Protein AF-A0AAV2YTW7-F1 (afdb_monomer)

InterPro domains:
  IPR007112 Expansin/pollen allergen, DPBB domain [PS50842] (33-130)
  IPR009009 RlpA-like protein, double-psi beta-barrel domain [PF03330] (51-109)
  IPR018108 Mitochondrial carrier protein, transmembrane region [PF00153] (305-384)
  IPR018108 Mitochondrial carrier protein, transmembrane region [PF00153] (394-489)
  IPR018108 Mitochondrial carrier protein, transmembrane region [PF00153] (497-582)
  IPR018108 Mitochondrial carrier protein, transmembrane region [PS50920] (304-384)
  IPR018108 Mitochondrial carrier protein, transmembrane region [PS50920] (394-485)
  IPR018108 Mitochondrial carrier protein, transmembrane region [PS50920] (496-581)
  IPR023395 Mitochondrial carrier protein domain superfamily [G3DSA:1.50.40.10] (303-583)
  IPR023395 Mitochondrial carrier protein domain superfamily [SSF103506] (301-578)
  IPR036749 Expansin, cellulose-binding-like domain superfamily [G3DSA:2.60.40.760] (127-207)
  IPR036908 RlpA-like domain superfamily [G3DSA:2.40.40.10] (14-125)
  IPR036908 RlpA-like domain superfamily [SSF50685] (12-150)
  IPR049818 Expansin EXLX1-like [NF041144] (21-192)
  IPR050391 Mitochondrial Metabolite Transporter [PTHR45618] (305-579)

Nearest PDB structures (foldseek):
  8g8w-assembly1_A  TM=9.044E-01  e=2.843E-16  Homo sapiens
  8gym-assembly1_m2  TM=8.544E-01  e=3.652E-14  Tetrahymena thermophila SB210
  8b6h-assembly1_Dv  TM=8.690E-01  e=7.021E-14  Tetrahymena thermophila SB210
  8bqs-assembly1_Ds  TM=5.539E-01  e=7.989E-07  Tetrahymena thermophila SB210
  8gym-assembly1_m1  TM=5.434E-01  e=2.450E-06  Tetrahymena thermophila SB210

Secondary structure (DSSP, 8-state):
--TTTSTT-------PPPEEEEEEE---S-TTTSTT--SS--TTTTTSEEEEEHHHHGGGTTTT-EEEEEE-STT-----EEEEEEEEEETTPPTT-EEE-HHHHHHHHSSSS--EEEEEEEE-----SS-EEEEPTT-BTTEEEEEEES-SS-EEEEEETTEEPEE-TTSS-EEEETTSSS---TTS--EEEEEPPS---SSS-HHHHHHHHHHHHHHHHHHHHHHHHHHHHHHHHHHHTTS-SS-------------TTHHHHHHHHHHHHHHHHHHHTPPPP---------PSP-PPPPTTHHHHHHHHHHHHHHHHHHHHHHHHHHHH-SS----HHHHHHHHHHHHHHHHTTTTHHHHHHHHHHHHHHHHHHHHHHHHHHHHHTTTPPPPHHHHHHHHHHHHHHHHHHTHHHHHHHHHHHTTTTS-GGG----SSHHHHHHHHHHHH-GGGGGTTHHHHHHHHHHHHHHHHHHHHHHHHHHHH-TTT---SSHHHHHHHHHHHHHHHHHHHHHHHHHHHHHHH-SSS--SSHHHHHHHHHHHHTGGGGGTTHHHHHHHHHHHHHHHHHHHHHHHHHH-

Sequence (583 aa):
MLLMIVAAMAPLHVVAEIFSGEGTAYTLGKTSAGNCNFMNALPDADVNYAALNSDQWDGSINCGRCAQVWCDDSRCTSTAKATVQILDRCPECKKGDLDLSPSVFEKITGSSPARLNIKWQFVDCKVPGSVKYCLKGGSNGFWTAIQPTNVKSGVKSMTISGQSTTMVDSAYYYLLDGKSAVETDLSTIKVTLTSITEGGSEGTSPVIIVLAACAAIGMVALAIMAVIVKKKKLDDKRNDRRETPSGVVTRSFDGMATPANHRTDIAILNDAMTSLAAVAATPLPPSAAVHAITAPGYHKPKPVSYLFGGASAVGAVFFTHPFDLLKVHLQTSKREQLGLFTAVQRVLCSQGLSGLYQGISGGVMREGTYSTMRFAVYQSLKDSAVARNNGERISTLHNVCLGMVGGVFGGAFGNPADIVNIRMQADGRLPEAQRRGYKHAIDGLIRIEKEEGLQALTRGIRPNIIRAMLLTTGQIAAYDLAKNWLLDNSAFKLNDNFQTHVLASMVAGLVATTACAPADVVKTRLMNMKHNEYKSATDCFLKVIEHEGVRGLYKGWLPAYMRLGPQTLLTFVFMEQLRHRFL

Solvent-accessible surface area (backbone atoms only — not comparable to full-atom values): 31399 Å² total; per-residue (Å²): 126,69,78,60,58,67,67,68,65,58,75,85,67,78,73,74,69,71,40,58,28,46,30,36,54,49,89,71,96,43,55,51,72,31,52,27,42,37,91,58,69,61,94,59,36,80,56,22,26,28,21,35,10,55,77,72,27,58,72,47,48,49,42,61,22,22,33,41,36,31,56,68,39,95,84,44,78,29,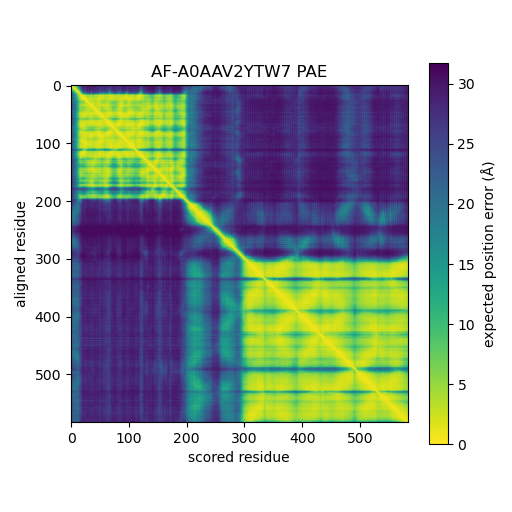89,38,73,44,67,25,31,28,34,28,66,30,79,89,40,50,80,47,21,37,36,22,19,55,64,43,38,29,55,15,27,58,45,78,88,55,84,42,40,25,37,35,30,78,41,72,37,92,50,84,78,68,71,42,73,45,75,45,91,85,51,47,47,54,38,39,37,38,26,82,24,56,49,45,54,26,56,67,48,50,27,54,73,86,40,79,41,50,71,41,62,83,34,54,28,39,31,39,63,60,83,53,99,61,75,48,56,84,92,70,74,46,76,50,77,39,65,47,75,93,85,78,80,86,88,67,64,63,66,57,51,51,51,48,49,49,45,43,54,44,46,47,54,50,44,51,50,47,51,53,47,53,51,48,56,51,50,53,57,52,50,63,56,69,74,57,92,78,94,75,90,79,86,73,93,74,79,76,96,70,78,74,74,54,60,57,58,55,47,50,52,49,52,50,52,53,54,51,50,49,68,74,62,61,81,77,78,86,72,80,86,70,85,76,78,82,62,82,73,80,68,82,74,60,79,68,64,35,47,37,45,7,55,13,36,30,60,21,40,81,76,32,39,48,32,49,32,51,18,42,46,38,38,62,45,84,88,59,91,67,47,71,67,58,50,53,51,50,38,43,75,75,53,34,78,66,44,44,50,46,33,46,57,10,49,39,47,18,25,49,36,18,35,18,44,17,38,31,46,23,48,55,51,49,53,52,52,22,59,75,45,81,56,42,88,71,54,70,69,57,54,50,52,41,46,33,52,7,27,41,51,7,28,60,68,13,24,48,33,45,32,33,17,50,40,43,30,44,30,79,82,43,59,79,93,70,40,82,78,62,88,41,34,69,54,30,51,54,46,43,38,73,76,63,33,70,71,56,44,57,44,35,38,66,36,40,30,52,29,33,42,42,38,55,54,35,29,52,57,38,23,57,53,38,38,50,47,44,48,68,34,86,91,65,58,41,62,102,42,73,65,45,55,51,53,13,48,52,52,4,47,51,53,13,43,62,61,24,25,49,34,49,29,38,22,54,40,54,36,54,56,85,75,78,81,50,92,40,70,66,51,39,47,52,51,39,39,75,75,53,32,76,68,48,33,48,42,31,44,65,35,51,45,67,27,51,56,59,36,52,54,39,20,52,53,42,28,50,54,51,42,75,73,76,108

Organism: NCBI:txid4803

Structure (mmCIF, N/CA/C/O backbone):
data_AF-A0AAV2YTW7-F1
#
_entry.id   AF-A0AAV2YTW7-F1
#
loop_
_atom_site.group_PDB
_atom_site.id
_atom_site.type_symbol
_atom_site.label_atom_id
_atom_site.label_alt_id
_atom_site.label_comp_id
_atom_site.label_asym_id
_atom_site.label_entity_id
_atom_site.label_seq_id
_atom_site.pdbx_PDB_ins_code
_atom_site.Cartn_x
_atom_site.Cartn_y
_atom_site.Cartn_z
_atom_site.occupancy
_atom_site.B_iso_or_equiv
_atom_site.auth_seq_id
_atom_site.auth_comp_id
_atom_site.auth_asym_id
_atom_site.auth_atom_id
_atom_site.pdbx_PDB_model_num
ATOM 1 N N . MET A 1 1 ? -24.862 5.762 -15.282 1.00 27.77 1 MET A N 1
ATOM 2 C CA . MET A 1 1 ? -23.665 6.588 -14.977 1.00 27.77 1 MET A CA 1
ATOM 3 C C . MET A 1 1 ? -22.548 5.815 -14.255 1.00 27.77 1 MET A C 1
ATOM 5 O O . MET A 1 1 ? -21.537 6.422 -13.940 1.00 27.77 1 MET A O 1
ATOM 9 N N . LEU A 1 2 ? -22.691 4.496 -14.030 1.00 24.39 2 LEU A N 1
ATOM 10 C CA . LEU A 1 2 ? -21.602 3.588 -13.621 1.00 24.39 2 LEU A CA 1
ATOM 11 C C . LEU A 1 2 ? -20.831 3.032 -14.845 1.00 24.39 2 LEU A C 1
ATOM 13 O O . LEU A 1 2 ? -19.641 2.764 -14.756 1.00 24.39 2 LEU A O 1
ATOM 17 N N . LEU A 1 3 ? -21.476 2.991 -16.024 1.00 23.78 3 LEU A N 1
ATOM 18 C CA . LEU A 1 3 ? -20.861 2.623 -17.312 1.00 23.78 3 LEU A CA 1
ATOM 19 C C . LEU A 1 3 ? -19.741 3.571 -17.793 1.00 23.78 3 LEU A C 1
ATOM 21 O O . LEU A 1 3 ? -18.943 3.177 -18.632 1.00 23.78 3 LEU A O 1
ATOM 25 N N . MET A 1 4 ? -19.643 4.796 -17.263 1.00 26.38 4 MET A N 1
ATOM 26 C CA . MET A 1 4 ? -18.538 5.715 -17.596 1.00 26.38 4 MET A CA 1
ATOM 27 C C . MET A 1 4 ? -17.292 5.513 -16.722 1.00 26.38 4 MET A C 1
ATOM 29 O O . MET A 1 4 ? -16.248 6.084 -17.010 1.00 26.38 4 MET A O 1
ATOM 33 N N . ILE A 1 5 ? -17.377 4.687 -15.674 1.00 32.69 5 ILE A N 1
ATOM 34 C CA . ILE A 1 5 ? -16.264 4.444 -14.744 1.00 32.69 5 ILE A CA 1
ATOM 35 C C . ILE A 1 5 ? -15.351 3.317 -15.260 1.00 32.69 5 ILE A C 1
ATOM 37 O O . ILE A 1 5 ? -14.156 3.334 -14.986 1.00 32.69 5 ILE A O 1
ATOM 41 N N . VAL A 1 6 ? -15.861 2.411 -16.105 1.00 29.97 6 VAL A N 1
ATOM 42 C CA . VAL A 1 6 ? -15.029 1.419 -16.818 1.00 29.97 6 VAL A CA 1
ATOM 43 C C . VAL A 1 6 ? -14.244 2.069 -17.970 1.00 29.97 6 VAL A C 1
ATOM 45 O O . VAL A 1 6 ? -13.139 1.640 -18.277 1.00 29.97 6 VAL A O 1
ATOM 48 N N . ALA A 1 7 ? -14.744 3.171 -18.540 1.00 27.22 7 ALA A N 1
ATOM 49 C CA . ALA A 1 7 ? -14.050 3.930 -19.587 1.00 27.22 7 ALA A CA 1
ATOM 50 C C . ALA A 1 7 ? -12.944 4.870 -19.055 1.00 27.22 7 ALA A C 1
ATOM 52 O O . ALA A 1 7 ? -12.125 5.349 -19.835 1.00 27.22 7 ALA A O 1
ATOM 53 N N . ALA A 1 8 ? -12.891 5.125 -17.741 1.00 27.59 8 ALA A N 1
ATOM 54 C CA . ALA A 1 8 ? -11.877 5.984 -17.116 1.00 27.59 8 ALA A CA 1
ATOM 55 C C . ALA A 1 8 ? -10.680 5.207 -16.530 1.00 27.59 8 ALA A C 1
ATOM 57 O O . ALA A 1 8 ? -9.739 5.821 -16.036 1.00 27.59 8 ALA A O 1
ATOM 58 N N . MET A 1 9 ? -10.684 3.872 -16.625 1.00 28.78 9 MET A N 1
ATOM 59 C CA . MET A 1 9 ? -9.473 3.050 -16.522 1.00 28.78 9 MET A CA 1
ATOM 60 C C . MET A 1 9 ? -8.940 2.743 -17.925 1.00 28.78 9 MET A C 1
ATOM 62 O O . MET A 1 9 ? -8.671 1.593 -18.267 1.00 28.78 9 MET A O 1
ATOM 66 N N . ALA A 1 10 ? -8.790 3.773 -18.761 1.00 26.98 10 ALA A N 1
ATOM 67 C CA . ALA A 1 10 ? -7.816 3.663 -19.834 1.00 26.98 10 ALA A CA 1
ATOM 68 C C . ALA A 1 10 ? -6.447 3.443 -19.162 1.00 26.98 10 ALA A C 1
ATOM 70 O O . ALA A 1 10 ? -6.178 4.087 -18.138 1.00 26.98 10 ALA A O 1
ATOM 71 N N . PRO A 1 11 ? -5.588 2.541 -19.675 1.00 29.02 11 PRO A N 1
ATOM 72 C CA . PRO A 1 11 ? -4.206 2.486 -19.224 1.00 29.02 11 PRO A CA 1
ATOM 73 C C . PRO A 1 11 ? -3.675 3.913 -19.279 1.00 29.02 11 PRO A C 1
ATOM 75 O O . PRO A 1 11 ? -3.947 4.606 -20.266 1.00 29.02 11 PRO A O 1
ATOM 78 N N . LEU A 1 12 ? -2.949 4.356 -18.251 1.00 29.19 12 LEU A N 1
ATOM 79 C CA . LEU A 1 12 ? -2.077 5.511 -18.400 1.00 29.19 12 LEU A CA 1
ATOM 80 C C . LEU A 1 12 ? -1.077 5.101 -19.490 1.00 29.19 12 LEU A C 1
ATOM 82 O O . LEU A 1 12 ? -0.065 4.465 -19.210 1.00 29.19 12 LEU A O 1
ATOM 86 N N . HIS A 1 13 ? -1.445 5.316 -20.753 1.00 30.00 13 HIS A N 1
ATOM 87 C CA . HIS A 1 13 ? -0.534 5.191 -21.864 1.00 30.00 13 HIS A CA 1
ATOM 88 C C . HIS A 1 13 ? 0.517 6.240 -21.558 1.00 30.00 13 HIS A C 1
ATOM 90 O O . HIS A 1 13 ? 0.228 7.437 -21.561 1.00 30.00 13 HIS A O 1
ATOM 96 N N . VAL A 1 14 ? 1.720 5.777 -21.232 1.00 32.91 14 VAL A N 1
ATOM 97 C CA . VAL A 1 14 ? 2.914 6.561 -21.498 1.00 32.91 14 VAL A CA 1
ATOM 98 C C . VAL A 1 14 ? 2.818 6.842 -22.991 1.00 32.91 14 VAL A C 1
ATOM 100 O O . VAL A 1 14 ? 2.955 5.933 -23.807 1.00 32.91 14 VAL A O 1
ATOM 103 N N . VAL A 1 15 ? 2.379 8.049 -23.341 1.00 38.22 15 VAL A N 1
ATOM 104 C CA . VAL A 1 15 ? 2.327 8.473 -24.734 1.00 38.22 15 VAL A CA 1
ATOM 105 C C . VAL A 1 15 ? 3.786 8.506 -25.160 1.00 38.22 15 VAL A C 1
ATOM 107 O O . VAL A 1 15 ? 4.542 9.335 -24.658 1.00 38.22 15 VAL A O 1
ATOM 110 N N . ALA A 1 16 ? 4.195 7.539 -25.983 1.00 55.38 16 ALA A N 1
ATOM 111 C CA . ALA A 1 16 ? 5.501 7.564 -26.621 1.00 55.38 16 ALA A CA 1
ATOM 112 C C . ALA A 1 16 ? 5.647 8.920 -27.322 1.00 55.38 16 ALA A C 1
ATOM 114 O O . ALA A 1 16 ? 4.706 9.386 -27.971 1.00 55.38 16 ALA A O 1
ATOM 115 N N . GLU A 1 17 ? 6.778 9.590 -27.119 1.00 78.56 17 GLU A N 1
ATOM 116 C CA . GLU A 1 17 ? 7.020 10.901 -27.713 1.00 78.56 17 GLU A CA 1
ATOM 117 C C . GLU A 1 17 ? 7.056 10.750 -29.241 1.00 78.56 17 GLU A C 1
ATOM 119 O O . GLU A 1 17 ? 7.877 10.012 -29.786 1.00 78.56 17 GLU A O 1
ATOM 124 N N . ILE A 1 18 ? 6.115 11.403 -29.930 1.00 86.44 18 ILE A N 1
ATOM 125 C CA . ILE A 1 18 ? 6.038 11.391 -31.393 1.00 86.44 18 ILE A CA 1
ATOM 126 C C . ILE A 1 18 ? 6.793 12.606 -31.914 1.00 86.44 18 ILE A C 1
ATOM 128 O O . ILE A 1 18 ? 6.414 13.749 -31.652 1.00 86.44 18 ILE A O 1
ATOM 132 N N . PHE A 1 19 ? 7.818 12.351 -32.713 1.00 91.06 19 PHE A N 1
ATOM 133 C CA . PHE A 1 19 ? 8.572 13.362 -33.432 1.00 91.06 19 PHE A CA 1
ATOM 134 C C . PHE A 1 19 ? 7.931 13.628 -34.795 1.00 91.06 19 PHE A C 1
ATOM 136 O O . PHE A 1 19 ? 7.359 12.734 -35.422 1.00 91.06 19 PHE A O 1
ATOM 143 N N . SER A 1 20 ? 8.005 14.880 -35.240 1.00 93.12 20 SER A N 1
ATOM 144 C CA . SER A 1 20 ? 7.559 15.322 -36.566 1.00 93.12 20 SER A CA 1
ATOM 145 C C . SER A 1 20 ? 8.714 16.050 -37.247 1.00 93.12 20 SER A C 1
ATOM 147 O O . SER A 1 20 ? 9.376 16.859 -36.597 1.00 93.12 20 SER A O 1
ATOM 149 N N . GLY A 1 21 ? 8.941 15.770 -38.526 1.00 93.00 21 GLY A N 1
ATOM 150 C CA . GLY A 1 21 ? 10.015 16.377 -39.314 1.00 93.00 21 GLY A CA 1
ATOM 151 C C . GLY A 1 21 ? 9.980 15.924 -40.769 1.00 93.00 21 GLY A C 1
ATOM 152 O O . GLY A 1 21 ? 8.982 15.364 -41.225 1.00 93.00 21 GLY A O 1
ATOM 153 N N . GLU A 1 22 ? 11.060 16.166 -41.501 1.00 94.12 22 GLU A N 1
ATOM 154 C CA . GLU A 1 22 ? 11.200 15.758 -42.896 1.00 94.12 22 GLU A CA 1
ATOM 155 C C . GLU A 1 22 ? 11.870 14.383 -43.019 1.00 94.12 22 GLU A C 1
ATOM 157 O O . GLU A 1 22 ? 12.865 14.075 -42.362 1.00 94.12 22 GLU A O 1
ATOM 162 N N . GLY A 1 23 ? 11.308 13.551 -43.891 1.00 92.81 23 GLY A N 1
ATOM 163 C CA . GLY A 1 23 ? 11.909 12.320 -44.367 1.00 92.81 23 GLY A CA 1
ATOM 164 C C . GLY A 1 23 ? 12.631 12.568 -45.683 1.00 92.81 23 GLY A C 1
ATOM 165 O O . GLY A 1 23 ? 12.043 13.141 -46.607 1.00 92.81 23 GLY A O 1
ATOM 166 N N . THR A 1 24 ? 13.871 12.104 -45.784 1.00 92.81 24 THR A N 1
ATOM 167 C CA . THR A 1 24 ? 14.618 11.974 -47.048 1.00 92.81 24 THR A CA 1
ATOM 168 C C . THR A 1 24 ? 15.040 10.522 -47.255 1.00 92.81 24 THR A C 1
ATOM 170 O O . THR A 1 24 ? 14.697 9.664 -46.436 1.00 92.81 24 THR A O 1
ATOM 173 N N . ALA A 1 25 ? 15.711 10.213 -48.369 1.00 92.12 25 ALA A N 1
ATOM 174 C CA . ALA A 1 25 ? 16.263 8.882 -48.577 1.00 92.12 25 ALA A CA 1
ATOM 175 C C . ALA A 1 25 ? 17.756 8.904 -48.915 1.00 92.12 25 ALA A C 1
ATOM 177 O O . ALA A 1 25 ? 18.189 9.692 -49.757 1.00 92.12 25 ALA A O 1
ATOM 178 N N . TYR A 1 26 ? 18.497 7.949 -48.350 1.00 93.00 26 TYR A N 1
ATOM 179 C CA . TYR A 1 26 ? 19.918 7.739 -48.613 1.00 93.00 26 TYR A CA 1
ATOM 180 C C . TYR A 1 26 ? 20.285 6.259 -48.692 1.00 93.00 26 TYR A C 1
ATOM 182 O O . TYR A 1 26 ? 19.670 5.378 -48.084 1.00 93.00 26 TYR A O 1
ATOM 190 N N . THR A 1 27 ? 21.342 5.974 -49.444 1.00 90.81 27 THR A N 1
ATOM 191 C CA . THR A 1 27 ? 21.870 4.620 -49.607 1.00 90.81 27 THR A CA 1
ATOM 192 C C . THR A 1 27 ? 23.034 4.375 -48.661 1.00 90.81 27 THR A C 1
ATOM 194 O O . THR A 1 27 ? 24.063 5.043 -48.760 1.00 90.81 27 THR A O 1
ATOM 197 N N . LEU A 1 28 ? 22.903 3.361 -47.811 1.00 88.12 28 LEU A N 1
ATOM 198 C CA . LEU A 1 28 ? 23.975 2.872 -46.964 1.00 88.12 28 LEU A CA 1
ATOM 199 C C . LEU A 1 28 ? 24.561 1.605 -47.593 1.00 88.12 28 LEU A C 1
ATOM 201 O O . LEU A 1 28 ? 23.866 0.608 -47.753 1.00 88.12 28 LEU A O 1
ATOM 205 N N . GLY A 1 29 ? 25.844 1.634 -47.963 1.00 83.94 29 GLY A N 1
ATOM 206 C CA . GLY A 1 29 ? 26.463 0.515 -48.685 1.00 83.94 29 GLY A CA 1
ATOM 207 C C . GLY A 1 29 ? 26.511 -0.793 -47.884 1.00 83.94 29 GLY A C 1
ATOM 208 O O . GLY A 1 29 ? 26.353 -1.867 -48.457 1.00 83.94 29 GLY A O 1
ATOM 209 N N . LYS A 1 30 ? 26.746 -0.709 -46.566 1.00 87.25 30 LYS A N 1
ATOM 210 C CA . LYS A 1 30 ? 26.722 -1.826 -45.602 1.00 87.25 30 LYS A CA 1
ATOM 211 C C . LYS A 1 30 ? 26.376 -1.289 -44.215 1.00 87.25 30 LYS A C 1
ATOM 213 O O . LYS A 1 30 ? 26.745 -0.164 -43.894 1.00 87.25 30 LYS A O 1
ATOM 218 N N . THR A 1 31 ? 25.786 -2.107 -43.346 1.00 86.38 31 THR A N 1
ATOM 219 C CA . THR A 1 31 ? 25.432 -1.707 -41.966 1.00 86.38 31 THR A CA 1
ATOM 220 C C . THR A 1 31 ? 26.636 -1.269 -41.119 1.00 86.38 31 THR A C 1
ATOM 222 O O . THR A 1 31 ? 26.488 -0.498 -40.175 1.00 86.38 31 THR A O 1
ATOM 225 N N . SER A 1 32 ? 27.842 -1.727 -41.471 1.00 85.50 32 SER A N 1
ATOM 226 C CA . SER A 1 32 ? 29.103 -1.324 -40.840 1.00 85.50 32 SER A CA 1
ATOM 227 C C . SER A 1 32 ? 29.669 0.003 -41.366 1.00 85.50 32 SER A C 1
ATOM 229 O O . SER A 1 32 ? 30.651 0.494 -40.825 1.00 85.50 32 SER A O 1
ATOM 231 N N . ALA A 1 33 ? 29.113 0.560 -42.446 1.00 86.12 33 ALA A N 1
ATOM 232 C CA . ALA A 1 33 ? 29.603 1.796 -43.059 1.00 86.12 33 ALA A CA 1
ATOM 233 C C . ALA A 1 33 ? 29.009 3.063 -42.422 1.00 86.12 33 ALA A C 1
ATOM 235 O O . ALA A 1 33 ? 29.566 4.140 -42.607 1.00 86.12 33 ALA A O 1
ATOM 236 N N . GLY A 1 34 ? 27.898 2.936 -41.689 1.00 87.06 34 GLY A N 1
ATOM 237 C CA . GLY A 1 34 ? 27.266 4.062 -41.002 1.00 87.06 34 GLY A CA 1
ATOM 238 C C . GLY A 1 34 ? 28.043 4.465 -39.751 1.00 87.06 34 GLY A C 1
ATOM 239 O O . GLY A 1 34 ? 28.875 3.705 -39.250 1.00 87.06 34 GLY A O 1
ATOM 240 N N . ASN A 1 35 ? 27.732 5.634 -39.197 1.00 89.81 35 ASN A N 1
ATOM 241 C CA . ASN A 1 35 ? 28.371 6.162 -37.989 1.00 89.81 35 ASN A CA 1
ATOM 242 C C . ASN A 1 35 ? 28.246 5.223 -36.769 1.00 89.81 35 ASN A C 1
ATOM 244 O O . ASN A 1 35 ? 29.129 5.209 -35.913 1.00 89.81 35 ASN A O 1
ATOM 248 N N . CYS A 1 36 ? 27.207 4.378 -36.690 1.00 88.94 36 CYS A N 1
ATOM 249 C CA . CYS A 1 36 ? 27.130 3.366 -35.631 1.00 88.94 36 CYS A CA 1
ATOM 250 C C . CYS A 1 36 ? 28.130 2.211 -35.819 1.00 88.94 36 CYS A C 1
ATOM 252 O O . CYS A 1 36 ? 28.447 1.526 -34.850 1.00 88.94 36 CYS A O 1
ATOM 254 N N . ASN A 1 37 ? 28.635 1.988 -37.039 1.00 87.94 37 ASN A N 1
ATOM 255 C CA . ASN A 1 37 ? 29.606 0.948 -37.388 1.00 87.94 37 ASN A CA 1
ATOM 256 C C . ASN A 1 37 ? 29.213 -0.439 -36.834 1.00 87.94 37 ASN A C 1
ATOM 258 O O . ASN A 1 37 ? 29.966 -1.072 -36.089 1.00 87.94 37 ASN A O 1
ATOM 262 N N . PHE A 1 38 ? 27.988 -0.887 -37.135 1.00 88.25 38 PHE A N 1
ATOM 263 C CA . PHE A 1 38 ? 27.458 -2.147 -36.609 1.00 88.25 38 PHE A CA 1
ATOM 264 C C . PHE A 1 38 ? 28.131 -3.358 -37.268 1.00 88.25 38 PHE A C 1
ATOM 266 O O . PHE A 1 38 ? 27.967 -3.602 -38.464 1.00 88.25 38 PHE A O 1
ATOM 273 N N . MET A 1 39 ? 28.828 -4.158 -36.459 1.00 85.19 39 MET A N 1
ATOM 274 C CA . MET A 1 39 ? 29.446 -5.433 -36.838 1.00 85.19 39 MET A CA 1
ATOM 275 C C . MET A 1 39 ? 28.403 -6.524 -37.101 1.00 85.19 39 MET A C 1
ATOM 277 O O . MET A 1 39 ? 28.623 -7.405 -37.926 1.00 85.19 39 MET A O 1
ATOM 281 N N . ASN A 1 40 ? 27.276 -6.476 -36.388 1.00 87.62 40 ASN A N 1
ATOM 282 C CA . ASN A 1 40 ? 26.165 -7.407 -36.554 1.00 87.62 40 ASN A CA 1
ATOM 283 C C . ASN A 1 40 ? 24.836 -6.683 -36.282 1.00 87.62 40 ASN A C 1
ATOM 285 O O . ASN A 1 40 ? 24.411 -6.550 -35.132 1.00 87.62 40 ASN A O 1
ATOM 289 N N . ALA A 1 41 ? 24.216 -6.167 -37.343 1.00 86.44 41 ALA A N 1
ATOM 290 C CA . ALA A 1 41 ? 22.921 -5.490 -37.286 1.00 86.44 41 ALA A CA 1
ATOM 291 C C . ALA A 1 41 ? 21.750 -6.494 -37.268 1.00 86.44 41 ALA A C 1
ATOM 293 O O . ALA A 1 41 ? 21.955 -7.710 -37.278 1.00 86.44 41 ALA A O 1
ATOM 294 N N . LEU A 1 42 ? 20.510 -5.997 -37.201 1.00 87.56 42 LEU A N 1
ATOM 295 C CA . LEU A 1 42 ? 19.337 -6.867 -37.321 1.00 87.56 42 LEU A CA 1
ATOM 296 C C . LEU A 1 42 ? 19.229 -7.454 -38.741 1.00 87.56 42 LEU A C 1
ATOM 298 O O . LEU A 1 42 ? 19.687 -6.810 -39.682 1.00 87.56 42 LEU A O 1
ATOM 302 N N . PRO A 1 43 ? 18.608 -8.639 -38.919 1.00 85.38 43 PRO A N 1
ATOM 303 C CA . PRO A 1 43 ? 18.544 -9.313 -40.219 1.00 85.38 43 PRO A CA 1
ATOM 304 C C . PRO A 1 43 ? 17.977 -8.459 -41.358 1.00 85.38 43 PRO A C 1
ATOM 306 O O . PRO A 1 43 ? 18.452 -8.586 -42.475 1.00 85.38 43 PRO A O 1
ATOM 309 N N . ASP A 1 44 ? 17.017 -7.576 -41.062 1.00 86.00 44 ASP A N 1
ATOM 310 C CA . ASP A 1 44 ? 16.366 -6.717 -42.060 1.00 86.00 44 ASP A CA 1
ATOM 311 C C . ASP A 1 44 ? 16.945 -5.288 -42.100 1.00 86.00 44 ASP A C 1
ATOM 313 O O . ASP A 1 44 ? 16.336 -4.385 -42.678 1.00 86.00 44 ASP A O 1
ATOM 317 N N . ALA A 1 45 ? 18.058 -5.033 -41.406 1.00 87.25 45 ALA A N 1
ATOM 318 C CA . ALA A 1 45 ? 18.631 -3.694 -41.251 1.00 87.25 45 ALA A CA 1
ATOM 319 C C . ALA A 1 45 ? 19.475 -3.242 -42.452 1.00 87.25 45 ALA A C 1
ATOM 321 O O . ALA A 1 45 ? 19.884 -2.089 -42.511 1.00 87.25 45 ALA A O 1
ATOM 322 N N . ASP A 1 46 ? 19.731 -4.128 -43.409 1.00 85.69 46 ASP A N 1
ATOM 323 C CA . ASP A 1 46 ? 20.313 -3.817 -44.716 1.00 85.69 46 ASP A CA 1
ATOM 324 C C . ASP A 1 46 ? 19.325 -3.079 -45.634 1.00 85.69 46 ASP A C 1
ATOM 326 O O . ASP A 1 46 ? 19.743 -2.296 -46.483 1.00 85.69 46 ASP A O 1
ATOM 330 N N . VAL A 1 47 ? 18.019 -3.278 -45.425 1.00 89.38 47 VAL A N 1
ATOM 331 C CA . VAL A 1 47 ? 16.938 -2.633 -46.189 1.00 89.38 47 VAL A CA 1
ATOM 332 C C . VAL A 1 47 ? 15.983 -1.798 -45.337 1.00 89.38 47 VAL A C 1
ATOM 334 O O . VAL A 1 47 ? 15.177 -1.059 -45.893 1.00 89.38 47 VAL A O 1
ATOM 337 N N . ASN A 1 48 ? 16.029 -1.901 -44.006 1.00 93.56 48 ASN A N 1
ATOM 338 C CA . ASN A 1 48 ? 15.207 -1.111 -43.086 1.00 93.56 48 ASN A CA 1
ATOM 339 C C . ASN A 1 48 ? 16.079 -0.347 -42.086 1.00 93.56 48 ASN A C 1
ATOM 341 O O . ASN A 1 48 ? 16.102 -0.642 -40.887 1.00 93.56 48 ASN A O 1
ATOM 345 N N . TYR A 1 49 ? 16.781 0.665 -42.582 1.00 94.69 49 TYR A N 1
ATOM 346 C CA . TYR A 1 49 ? 17.635 1.528 -41.772 1.00 94.69 49 TYR A CA 1
ATOM 347 C C . TYR A 1 49 ? 17.252 3.003 -41.894 1.00 94.69 49 TYR A C 1
ATOM 349 O O . TYR A 1 49 ? 16.543 3.408 -42.823 1.00 94.69 49 TYR A O 1
ATOM 357 N N . ALA A 1 50 ? 17.738 3.796 -40.939 1.00 96.00 50 ALA A N 1
ATOM 358 C CA . ALA A 1 50 ? 17.648 5.248 -40.965 1.00 96.00 50 ALA A CA 1
ATOM 359 C C . ALA A 1 50 ? 18.899 5.921 -40.382 1.00 96.00 50 ALA A C 1
ATOM 361 O O . ALA A 1 50 ? 19.624 5.323 -39.577 1.00 96.00 50 ALA A O 1
ATOM 362 N N . ALA A 1 51 ? 19.132 7.166 -40.798 1.00 94.38 51 ALA A N 1
ATOM 363 C CA . ALA A 1 51 ? 20.077 8.087 -40.197 1.00 94.38 51 ALA A CA 1
ATOM 364 C C . ALA A 1 51 ? 19.341 9.118 -39.336 1.00 94.38 51 ALA A C 1
ATOM 366 O O . ALA A 1 51 ? 18.328 9.685 -39.752 1.00 94.38 51 ALA A O 1
ATOM 367 N N . LEU A 1 52 ? 19.855 9.360 -38.134 1.00 94.19 52 LEU A N 1
ATOM 368 C CA . LEU A 1 52 ? 19.249 10.268 -37.164 1.00 94.19 52 LEU A CA 1
ATOM 369 C C . LEU A 1 52 ? 19.943 11.635 -37.186 1.00 94.19 52 LEU A C 1
ATOM 371 O O . LEU A 1 52 ? 21.159 11.720 -37.367 1.00 94.19 52 LEU A O 1
ATOM 375 N N . ASN A 1 53 ? 19.178 12.708 -36.994 1.00 92.81 53 ASN A N 1
ATOM 376 C CA . ASN A 1 53 ? 19.722 14.064 -36.910 1.00 92.81 53 ASN A CA 1
ATOM 377 C C . ASN A 1 53 ? 20.692 14.237 -35.730 1.00 92.81 53 ASN A C 1
ATOM 379 O O . ASN A 1 53 ? 20.627 13.514 -34.737 1.00 92.81 53 ASN A O 1
ATOM 383 N N . SER A 1 54 ? 21.571 15.235 -35.827 1.00 88.38 54 SER A N 1
ATOM 384 C CA . SER A 1 54 ? 22.617 15.498 -34.829 1.00 88.38 54 SER A CA 1
ATOM 385 C C . SER A 1 54 ? 22.097 15.754 -33.412 1.00 88.38 54 SER A C 1
ATOM 387 O O . SER A 1 54 ? 22.728 15.301 -32.460 1.00 88.38 54 SER A O 1
ATOM 389 N N . ASP A 1 55 ? 20.967 16.447 -33.268 1.00 84.94 55 ASP A N 1
ATOM 390 C CA . ASP A 1 55 ? 20.411 16.793 -31.954 1.00 84.94 55 ASP A CA 1
ATOM 391 C C . ASP A 1 55 ? 19.897 15.550 -31.225 1.00 84.94 55 ASP A C 1
ATOM 393 O O . ASP A 1 55 ? 20.087 15.399 -30.021 1.00 84.94 55 ASP A O 1
ATOM 397 N N . GLN A 1 56 ? 19.253 14.641 -31.960 1.00 86.12 56 GLN A N 1
ATOM 398 C CA . GLN A 1 56 ? 18.714 13.394 -31.420 1.00 86.12 56 GLN A CA 1
ATOM 399 C C . GLN A 1 56 ? 19.721 12.239 -31.489 1.00 86.12 56 GLN A C 1
ATOM 401 O O . GLN A 1 56 ? 19.454 11.176 -30.941 1.00 86.12 56 GLN A O 1
ATOM 406 N N . TRP A 1 57 ? 20.887 12.422 -32.113 1.00 84.56 57 TRP A N 1
ATOM 407 C CA . TRP A 1 57 ? 21.980 11.445 -32.113 1.00 84.56 57 TRP A CA 1
ATOM 408 C C . TRP A 1 57 ? 22.552 11.208 -30.708 1.00 84.56 57 TRP A C 1
ATOM 410 O O . TRP A 1 57 ? 22.925 10.077 -30.394 1.00 84.56 57 TRP A O 1
ATOM 420 N N . ASP A 1 58 ? 22.589 12.265 -29.883 1.00 80.12 58 ASP A N 1
ATOM 421 C CA . ASP A 1 58 ? 22.970 12.262 -28.460 1.00 80.12 58 ASP A CA 1
ATOM 422 C C . ASP A 1 58 ? 24.217 11.403 -28.168 1.00 80.12 58 ASP A C 1
ATOM 424 O O . ASP A 1 58 ? 24.183 10.393 -27.467 1.00 80.12 58 ASP A O 1
ATOM 428 N N . GLY A 1 59 ? 25.329 11.752 -28.823 1.00 74.50 59 GLY A N 1
ATOM 429 C CA . GLY A 1 59 ? 26.614 11.078 -28.613 1.00 74.50 59 GLY A CA 1
ATOM 430 C C . GLY A 1 59 ? 26.626 9.591 -28.985 1.00 74.50 59 GLY A C 1
ATOM 431 O O . GLY A 1 59 ? 27.350 8.831 -28.365 1.00 74.50 59 GLY A O 1
ATOM 432 N N . SER A 1 60 ? 25.835 9.152 -29.971 1.00 81.38 60 SER A N 1
ATOM 433 C CA . SER A 1 60 ? 25.721 7.743 -30.402 1.00 81.38 60 SER A CA 1
ATOM 434 C C . SER A 1 60 ? 24.939 6.840 -29.437 1.00 81.38 60 SER A C 1
ATOM 436 O O . SER A 1 60 ? 24.839 5.637 -29.677 1.00 81.38 60 SER A O 1
ATOM 438 N N . ILE A 1 61 ? 24.302 7.385 -28.393 1.00 82.25 61 ILE A N 1
ATOM 439 C CA . ILE A 1 61 ? 23.496 6.593 -27.444 1.00 82.25 61 ILE A CA 1
ATOM 440 C C . ILE A 1 61 ? 22.268 5.950 -28.113 1.00 82.25 61 ILE A C 1
ATOM 442 O O . ILE A 1 61 ? 21.789 4.898 -27.688 1.00 82.25 61 ILE A O 1
ATOM 446 N N . ASN A 1 62 ? 21.774 6.565 -29.195 1.00 88.94 62 ASN A N 1
ATOM 447 C CA . ASN A 1 62 ? 20.618 6.091 -29.953 1.00 88.94 62 ASN A CA 1
ATOM 448 C C . ASN A 1 62 ? 20.973 5.103 -31.075 1.00 88.94 62 ASN A C 1
ATOM 450 O O . ASN A 1 62 ? 20.075 4.610 -31.763 1.00 88.94 62 ASN A O 1
ATOM 454 N N . CYS A 1 63 ? 22.253 4.752 -31.227 1.00 89.00 63 CYS A N 1
ATOM 455 C CA . CYS A 1 63 ? 22.684 3.728 -32.167 1.00 89.00 63 CYS A CA 1
ATOM 456 C C . CYS A 1 63 ? 22.028 2.374 -31.889 1.00 89.00 63 CYS A C 1
ATOM 458 O O . CYS A 1 63 ? 21.962 1.895 -30.758 1.00 89.00 63 CYS A O 1
ATOM 460 N N . GLY A 1 64 ? 21.536 1.737 -32.951 1.00 88.69 64 GLY A N 1
ATOM 461 C CA . GLY A 1 64 ? 20.930 0.411 -32.897 1.00 88.69 64 GLY A CA 1
ATOM 462 C C . GLY A 1 64 ? 19.514 0.369 -32.332 1.00 88.69 64 GLY A C 1
ATOM 463 O O . GLY A 1 64 ? 18.912 -0.706 -32.365 1.00 88.69 64 GLY A O 1
ATOM 464 N N . ARG A 1 65 ? 18.968 1.497 -31.854 1.00 91.94 65 ARG A N 1
ATOM 465 C CA . ARG A 1 65 ? 17.549 1.617 -31.488 1.00 91.94 65 ARG A CA 1
ATOM 466 C C . ARG A 1 65 ? 16.677 1.497 -32.733 1.00 91.94 65 ARG A C 1
ATOM 468 O O . ARG A 1 65 ? 17.131 1.760 -33.847 1.00 91.94 65 ARG A O 1
ATOM 475 N N . CYS A 1 66 ? 15.415 1.128 -32.538 1.00 92.94 66 CYS A N 1
ATOM 476 C CA . CYS A 1 66 ? 14.448 1.066 -33.621 1.00 92.94 66 CYS A CA 1
ATOM 477 C C . CYS A 1 66 ? 13.461 2.226 -33.539 1.00 92.94 66 CYS A C 1
ATOM 479 O O . CYS A 1 66 ? 13.078 2.660 -32.455 1.00 92.94 66 CYS A O 1
ATOM 481 N N . ALA A 1 67 ? 13.032 2.710 -34.697 1.00 93.12 67 ALA A N 1
ATOM 482 C CA . ALA A 1 67 ? 11.992 3.717 -34.822 1.00 93.12 67 ALA A CA 1
ATOM 483 C C . ALA A 1 67 ? 10.868 3.189 -35.712 1.00 93.12 67 ALA A C 1
ATOM 485 O O . ALA A 1 67 ? 11.117 2.502 -36.701 1.00 93.12 67 ALA A O 1
ATOM 486 N N . GLN A 1 68 ? 9.622 3.491 -35.359 1.00 95.00 68 GLN A N 1
ATOM 487 C CA . GLN A 1 68 ? 8.486 3.304 -36.251 1.00 95.00 68 GLN A CA 1
ATOM 488 C C . GLN A 1 68 ? 8.192 4.631 -36.943 1.00 95.00 68 GLN A C 1
ATOM 490 O O . GLN A 1 68 ? 7.956 5.627 -36.267 1.00 95.00 68 GLN A O 1
ATOM 495 N N . VAL A 1 69 ? 8.175 4.618 -38.273 1.00 95.19 69 VAL A N 1
ATOM 496 C CA . VAL A 1 69 ? 8.052 5.800 -39.131 1.00 95.19 69 VAL A CA 1
ATOM 497 C C . VAL A 1 69 ? 6.832 5.653 -40.036 1.00 95.19 69 VAL A C 1
ATOM 499 O O . VAL A 1 69 ? 6.517 4.547 -40.492 1.00 95.19 69 VAL A O 1
ATOM 502 N N . TRP A 1 70 ? 6.131 6.756 -40.284 1.00 94.81 70 TRP A N 1
ATOM 503 C CA . TRP A 1 70 ? 5.027 6.840 -41.236 1.00 94.81 70 TRP A CA 1
ATOM 504 C C . TRP A 1 70 ? 4.961 8.226 -41.878 1.00 94.81 70 TRP A C 1
ATOM 506 O O . TRP A 1 70 ? 5.422 9.210 -41.296 1.00 94.81 70 TRP A O 1
ATOM 516 N N . CYS A 1 71 ? 4.391 8.304 -43.080 1.00 93.06 71 CYS A N 1
ATOM 517 C CA . CYS A 1 71 ? 4.219 9.583 -43.755 1.00 93.06 71 CYS A CA 1
ATOM 518 C C . CYS A 1 71 ? 3.101 10.425 -43.113 1.00 93.06 71 CYS A C 1
ATOM 520 O O . CYS A 1 71 ? 2.069 9.893 -42.703 1.00 93.06 71 CYS A O 1
ATOM 522 N N . ASP A 1 72 ? 3.314 11.740 -43.050 1.00 93.19 72 ASP A N 1
ATOM 523 C CA . ASP A 1 72 ? 2.369 12.760 -42.579 1.00 93.19 72 ASP A CA 1
ATOM 524 C C . ASP A 1 72 ? 2.267 13.913 -43.599 1.00 93.19 72 ASP A C 1
ATOM 526 O O . ASP A 1 72 ? 2.195 15.087 -43.247 1.00 93.19 72 ASP A O 1
ATOM 530 N N . ASP A 1 73 ? 2.307 13.584 -44.892 1.00 89.38 73 ASP A N 1
ATOM 531 C CA . ASP A 1 73 ? 2.253 14.544 -45.993 1.00 89.38 73 ASP A CA 1
ATOM 532 C C . ASP A 1 73 ? 1.073 14.243 -46.920 1.00 89.38 73 ASP A C 1
ATOM 534 O O . ASP A 1 73 ? 0.811 13.092 -47.271 1.00 89.38 73 ASP A O 1
ATOM 538 N N . SER A 1 74 ? 0.388 15.293 -47.375 1.00 89.00 74 SER A N 1
ATOM 539 C CA . SER A 1 74 ? -0.719 15.202 -48.341 1.00 89.00 74 SER A CA 1
ATOM 540 C C . SER A 1 74 ? -0.341 14.543 -49.673 1.00 89.00 74 SER A C 1
ATOM 542 O O . SER A 1 74 ? -1.216 14.078 -50.398 1.00 89.00 74 SER A O 1
ATOM 544 N N . ARG A 1 75 ? 0.956 14.514 -50.003 1.00 88.94 75 ARG A N 1
ATOM 545 C CA . ARG A 1 75 ? 1.497 13.942 -51.242 1.00 88.94 75 ARG A CA 1
ATOM 546 C C . ARG A 1 75 ? 1.717 12.428 -51.169 1.00 88.94 75 ARG A C 1
ATOM 548 O O . ARG A 1 75 ? 2.030 11.825 -52.191 1.00 88.94 75 ARG A O 1
ATOM 555 N N . CYS A 1 76 ? 1.576 11.816 -49.995 1.00 88.88 76 CYS A N 1
ATOM 556 C CA . CYS A 1 76 ? 1.800 10.386 -49.825 1.00 88.88 76 CYS A CA 1
ATOM 557 C C . CYS A 1 76 ? 0.628 9.552 -50.338 1.00 88.88 76 CYS A C 1
ATOM 559 O O . CYS A 1 76 ? -0.531 9.791 -50.004 1.00 88.88 76 CYS A O 1
ATOM 561 N N . THR A 1 77 ? 0.948 8.534 -51.133 1.00 87.31 77 THR A N 1
ATOM 562 C CA . THR A 1 77 ? -0.017 7.580 -51.695 1.00 87.31 77 THR A CA 1
ATOM 563 C C . THR A 1 77 ? -0.135 6.311 -50.843 1.00 87.31 77 THR A C 1
ATOM 565 O O . THR A 1 77 ? -1.078 5.539 -51.012 1.00 87.31 77 THR A O 1
ATOM 568 N N . SER A 1 78 ? 0.791 6.110 -49.897 1.00 85.06 78 SER A N 1
ATOM 569 C CA . SER A 1 78 ? 0.816 4.991 -48.950 1.00 85.06 78 SER A CA 1
ATOM 570 C C . SER A 1 78 ? 0.502 5.449 -47.523 1.00 85.06 78 SER A C 1
ATOM 572 O O . SER A 1 78 ? 0.941 6.506 -47.078 1.00 85.06 78 SER A O 1
ATOM 574 N N . THR A 1 79 ? -0.225 4.614 -46.775 1.00 83.69 79 THR A N 1
ATOM 575 C CA . THR A 1 79 ? -0.464 4.775 -45.327 1.00 83.69 79 THR A CA 1
ATOM 576 C C . THR A 1 79 ? 0.317 3.751 -44.498 1.00 83.69 79 THR A C 1
ATOM 578 O O . THR A 1 79 ? -0.007 3.501 -43.332 1.00 83.69 79 THR A O 1
ATOM 581 N N . ALA A 1 80 ? 1.298 3.079 -45.104 1.00 89.06 80 ALA A N 1
ATOM 582 C CA . ALA A 1 80 ? 2.065 2.042 -44.435 1.00 89.06 80 ALA A CA 1
ATOM 583 C C . ALA A 1 80 ? 2.993 2.636 -43.366 1.00 89.06 80 ALA A C 1
ATOM 585 O O . ALA A 1 80 ? 3.552 3.721 -43.518 1.00 89.06 80 ALA A O 1
ATOM 586 N N . LYS A 1 81 ? 3.200 1.872 -42.291 1.00 93.81 81 LYS A N 1
ATOM 587 C CA . LYS A 1 81 ? 4.243 2.148 -41.299 1.00 93.81 81 LYS A CA 1
ATOM 588 C C . LYS A 1 81 ? 5.413 1.199 -41.509 1.00 93.81 81 LYS A C 1
ATOM 590 O O . LYS A 1 81 ? 5.212 0.022 -41.820 1.00 93.81 81 LYS A O 1
ATOM 595 N N . ALA A 1 82 ? 6.624 1.685 -41.282 1.00 92.81 82 ALA A N 1
ATOM 596 C CA . ALA A 1 82 ? 7.838 0.881 -41.335 1.00 92.81 82 ALA A CA 1
ATOM 597 C C . ALA A 1 82 ? 8.607 0.984 -40.017 1.00 92.81 82 ALA A C 1
ATOM 599 O O . ALA A 1 82 ? 8.563 2.012 -39.345 1.00 92.81 82 ALA A O 1
ATOM 600 N N . THR A 1 83 ? 9.294 -0.092 -39.640 1.00 94.19 83 THR A N 1
ATOM 601 C CA . THR A 1 83 ? 10.230 -0.090 -38.514 1.00 94.19 83 THR A CA 1
ATOM 602 C C . THR A 1 83 ? 11.637 -0.069 -39.079 1.00 94.19 83 THR A C 1
ATOM 604 O O . THR A 1 83 ? 11.959 -0.930 -39.891 1.00 94.19 83 THR A O 1
ATOM 607 N N . VAL A 1 84 ? 12.447 0.892 -38.650 1.00 94.56 84 VAL A N 1
ATOM 608 C CA . VAL A 1 84 ? 13.834 1.078 -39.087 1.00 94.56 84 VAL A CA 1
ATOM 609 C C . VAL A 1 84 ? 14.788 0.935 -37.917 1.00 94.56 84 VAL A C 1
ATOM 611 O O . VAL A 1 84 ? 14.436 1.309 -36.798 1.00 94.56 84 VAL A O 1
ATOM 614 N N . GLN A 1 85 ? 15.989 0.425 -38.171 1.00 94.44 85 GLN A N 1
ATOM 615 C CA . GLN A 1 85 ? 17.092 0.471 -37.217 1.00 94.44 85 GLN A CA 1
ATOM 616 C C . GLN A 1 85 ? 17.943 1.727 -37.456 1.00 94.44 85 GLN A C 1
ATOM 618 O O . GLN A 1 85 ? 18.303 2.030 -38.593 1.00 94.44 85 GLN A O 1
ATOM 623 N N . ILE A 1 86 ? 18.280 2.456 -36.391 1.00 94.44 86 ILE A N 1
ATOM 624 C CA . ILE A 1 86 ? 19.182 3.610 -36.476 1.00 94.44 86 ILE A CA 1
ATOM 625 C C . ILE A 1 86 ? 20.619 3.103 -36.622 1.00 94.44 86 ILE A C 1
ATOM 627 O O . ILE A 1 86 ? 21.162 2.500 -35.693 1.00 94.44 86 ILE A O 1
ATOM 631 N N . LEU A 1 87 ? 21.220 3.331 -37.791 1.00 92.94 87 LEU A N 1
ATOM 632 C CA . LEU A 1 87 ? 22.574 2.865 -38.124 1.00 92.94 87 LEU A CA 1
ATOM 633 C C . LEU A 1 87 ? 23.548 4.001 -38.443 1.00 92.94 87 LEU A C 1
ATOM 635 O O . LEU A 1 87 ? 24.762 3.778 -38.472 1.00 92.94 87 LEU A O 1
ATOM 639 N N . ASP A 1 88 ? 23.031 5.201 -38.683 1.00 93.00 88 ASP A N 1
ATOM 640 C CA . ASP A 1 88 ? 23.832 6.310 -39.172 1.00 93.00 88 ASP A CA 1
ATOM 641 C C . ASP A 1 88 ? 23.381 7.654 -38.594 1.00 93.00 88 ASP A C 1
ATOM 643 O O . ASP A 1 88 ? 22.310 7.774 -37.992 1.00 93.00 88 ASP A O 1
ATOM 647 N N . ARG A 1 89 ? 24.212 8.673 -38.782 1.00 92.88 89 ARG A N 1
ATOM 648 C CA . ARG A 1 89 ? 23.933 10.056 -38.412 1.00 92.88 89 ARG A CA 1
ATOM 649 C C . ARG A 1 89 ? 23.783 10.880 -39.682 1.00 92.88 89 ARG A C 1
ATOM 651 O O . ARG A 1 89 ? 24.602 10.750 -40.581 1.00 92.88 89 ARG A O 1
ATOM 658 N N . CYS A 1 90 ? 22.789 11.759 -39.706 1.00 92.62 90 CYS A N 1
ATOM 659 C CA . CYS A 1 90 ? 22.600 12.778 -40.734 1.00 92.62 90 CYS A CA 1
ATOM 660 C C . CYS A 1 90 ? 22.967 14.152 -40.141 1.00 92.62 90 CYS A C 1
ATOM 662 O O . CYS A 1 90 ? 22.167 14.734 -39.397 1.00 92.62 90 CYS A O 1
ATOM 664 N N . PRO A 1 91 ? 24.193 14.663 -40.369 1.00 88.25 91 PRO A N 1
ATOM 665 C CA . PRO A 1 91 ? 24.644 15.929 -39.795 1.00 88.25 91 PRO A CA 1
ATOM 666 C C . PRO A 1 91 ? 23.816 17.146 -40.220 1.00 88.25 91 PRO A C 1
ATOM 668 O O . PRO A 1 91 ? 23.646 18.066 -39.424 1.00 88.25 91 PRO A O 1
ATOM 671 N N . GLU A 1 92 ? 23.313 17.140 -41.450 1.00 90.00 92 GLU A N 1
ATOM 672 C CA . GLU A 1 92 ? 22.543 18.207 -42.090 1.00 90.00 92 GLU A CA 1
ATOM 673 C C . GLU A 1 92 ? 21.045 18.191 -41.749 1.00 90.00 92 GLU A C 1
ATOM 675 O O . GLU A 1 92 ? 20.342 19.169 -42.014 1.00 90.00 92 GLU A O 1
ATOM 680 N N . CYS A 1 93 ? 20.554 17.096 -41.165 1.00 91.50 93 CYS A N 1
ATOM 681 C CA . CYS A 1 93 ? 19.159 16.932 -40.771 1.00 91.50 93 CYS A CA 1
ATOM 682 C C . CYS A 1 93 ? 18.826 17.793 -39.545 1.00 91.50 93 CYS A C 1
ATOM 684 O O . CYS A 1 93 ? 19.598 17.857 -38.582 1.00 91.50 93 CYS A O 1
ATOM 686 N N . LYS A 1 94 ? 17.649 18.426 -39.548 1.00 92.69 94 LYS A N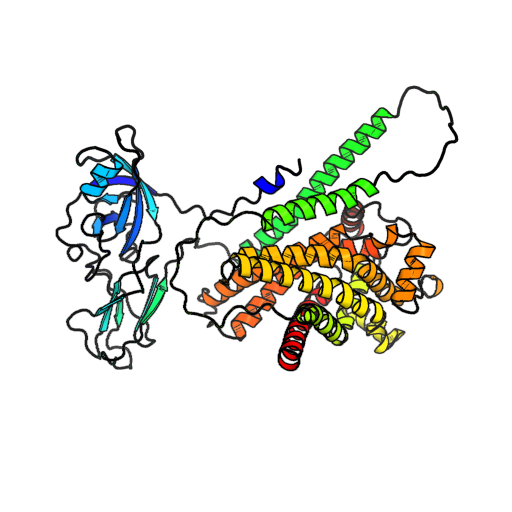 1
ATOM 687 C CA . LYS A 1 94 ? 17.156 19.200 -38.403 1.00 92.69 94 LYS A CA 1
ATOM 688 C C . LYS A 1 94 ? 16.550 18.268 -37.357 1.00 92.69 94 LYS A C 1
ATOM 690 O O . LYS A 1 94 ? 16.245 17.105 -37.620 1.00 92.69 94 LYS A O 1
ATOM 695 N N . LYS A 1 95 ? 16.340 18.786 -36.148 1.00 90.69 95 LYS A N 1
ATOM 696 C CA . LYS A 1 95 ? 15.609 18.065 -35.102 1.00 90.69 95 LYS A CA 1
ATOM 697 C C . LYS A 1 95 ? 14.234 17.620 -35.614 1.00 90.69 95 LYS A C 1
ATOM 699 O O . LYS A 1 95 ? 13.455 18.452 -36.069 1.00 90.69 95 LYS A O 1
ATOM 704 N N . GLY A 1 96 ? 13.937 16.329 -35.482 1.00 89.88 96 GLY A N 1
ATOM 705 C CA . GLY A 1 96 ? 12.714 15.695 -35.981 1.00 89.88 96 GLY A CA 1
ATOM 706 C C . GLY A 1 96 ? 12.859 15.017 -37.346 1.00 89.88 96 GLY A C 1
ATOM 707 O O . GLY A 1 96 ? 12.065 14.125 -37.642 1.00 89.88 96 GLY A O 1
ATOM 708 N N . ASP A 1 97 ? 13.879 15.362 -38.136 1.00 94.06 97 ASP A N 1
ATOM 709 C CA . ASP A 1 97 ? 14.120 14.769 -39.455 1.00 94.06 97 ASP A CA 1
ATOM 710 C C . ASP A 1 97 ? 14.753 13.369 -39.334 1.00 94.06 97 ASP A C 1
ATOM 712 O O . ASP A 1 97 ? 15.512 13.091 -38.391 1.00 94.06 97 ASP A O 1
ATOM 716 N N . LEU A 1 98 ? 14.466 12.506 -40.315 1.00 94.44 98 LEU A N 1
ATOM 717 C CA . LEU A 1 98 ? 15.115 11.205 -40.506 1.00 94.44 98 LEU A CA 1
ATOM 718 C C . LEU A 1 98 ? 15.482 10.998 -41.972 1.00 94.44 98 LEU A C 1
ATOM 720 O O . LEU A 1 98 ? 14.640 11.145 -42.857 1.00 94.44 98 LEU A O 1
ATOM 724 N N . ASP A 1 99 ? 16.702 10.530 -42.213 1.00 94.25 99 ASP A N 1
ATOM 725 C CA . ASP A 1 99 ? 17.085 10.034 -43.531 1.00 94.25 99 ASP A CA 1
ATOM 726 C C . ASP A 1 99 ? 16.825 8.526 -43.591 1.00 94.25 99 ASP A C 1
ATOM 728 O O . ASP A 1 99 ? 17.276 7.784 -42.721 1.00 94.25 99 ASP A O 1
ATOM 732 N N . LEU A 1 100 ? 16.050 8.042 -44.555 1.00 95.38 100 LEU A N 1
ATOM 733 C CA . LEU A 1 100 ? 15.546 6.666 -44.589 1.00 95.38 100 LEU A CA 1
ATOM 734 C C . LEU A 1 100 ? 16.222 5.854 -45.700 1.00 95.38 100 LEU A C 1
ATOM 736 O O . LEU A 1 100 ? 16.654 6.386 -46.716 1.00 95.38 100 LEU A O 1
ATOM 740 N N . SER A 1 101 ? 16.266 4.531 -45.566 1.00 94.56 101 SER A N 1
ATOM 741 C CA . SER A 1 101 ? 16.572 3.680 -46.727 1.00 94.56 101 SER A CA 1
ATOM 742 C C . SER A 1 101 ? 15.557 3.908 -47.870 1.00 94.56 101 SER A C 1
ATOM 744 O O . SER A 1 101 ? 14.375 4.144 -47.584 1.00 94.56 101 SER A O 1
ATOM 746 N N . PRO A 1 102 ? 15.948 3.799 -49.157 1.00 93.62 102 PRO A N 1
ATOM 747 C CA . PRO A 1 102 ? 15.039 4.057 -50.278 1.00 93.62 102 PRO A CA 1
ATOM 748 C C . PRO A 1 102 ? 13.814 3.138 -50.268 1.00 93.62 102 PRO A C 1
ATOM 750 O O . PRO A 1 102 ? 12.699 3.586 -50.517 1.00 93.62 102 PRO A O 1
ATOM 753 N N . SER A 1 103 ? 14.011 1.877 -49.880 1.00 91.38 103 SER A N 1
ATOM 754 C CA . SER A 1 103 ? 12.966 0.868 -49.678 1.00 91.38 103 SER A CA 1
ATOM 755 C C . SER A 1 103 ? 11.936 1.288 -48.633 1.00 91.38 103 SER A C 1
ATOM 757 O O . SER A 1 103 ? 10.734 1.132 -48.845 1.00 91.38 103 SER A O 1
ATOM 759 N N . VAL A 1 104 ? 12.379 1.826 -47.493 1.00 93.75 104 VAL A N 1
ATOM 760 C CA . VAL A 1 104 ? 11.467 2.318 -46.453 1.00 93.75 104 VAL A CA 1
ATOM 761 C C . VAL A 1 104 ? 10.764 3.591 -46.901 1.00 93.75 104 VAL A C 1
ATOM 763 O O . VAL A 1 104 ? 9.557 3.708 -46.691 1.00 93.75 104 VAL A O 1
ATOM 766 N N . PHE A 1 105 ? 11.493 4.518 -47.524 1.00 93.69 105 PHE A N 1
ATOM 767 C CA . PHE A 1 105 ? 10.933 5.774 -48.012 1.00 93.69 105 PHE A CA 1
ATOM 768 C C . PHE A 1 105 ? 9.810 5.522 -49.025 1.00 93.69 105 PHE A C 1
ATOM 770 O O . PHE A 1 105 ? 8.702 6.035 -48.868 1.00 93.69 105 PHE A O 1
ATOM 777 N N . GLU A 1 106 ? 10.055 4.670 -50.018 1.00 92.81 106 GLU A N 1
ATOM 778 C CA . GLU A 1 106 ? 9.048 4.284 -51.005 1.00 92.81 106 GLU A CA 1
ATOM 779 C C . GLU A 1 106 ? 7.879 3.542 -50.345 1.00 92.81 106 GLU A C 1
ATOM 781 O O . GLU A 1 106 ? 6.720 3.829 -50.631 1.00 92.81 106 GLU A O 1
ATOM 786 N N . LYS A 1 107 ? 8.143 2.652 -49.383 1.00 92.00 107 LYS A N 1
ATOM 787 C CA . LYS A 1 107 ? 7.091 1.911 -48.675 1.00 92.00 107 LYS A CA 1
ATOM 788 C C . LYS A 1 107 ? 6.125 2.820 -47.913 1.00 92.00 107 LYS A C 1
ATOM 790 O O . LYS A 1 107 ? 4.918 2.571 -47.942 1.00 92.00 107 LYS A O 1
ATOM 795 N N . ILE A 1 108 ? 6.627 3.837 -47.210 1.00 92.94 108 ILE A N 1
ATOM 796 C CA . ILE A 1 108 ? 5.784 4.716 -46.382 1.00 92.94 108 ILE A CA 1
ATOM 797 C C . ILE A 1 108 ? 5.191 5.893 -47.161 1.00 92.94 108 ILE A C 1
ATOM 799 O O . ILE A 1 108 ? 4.171 6.421 -46.733 1.00 92.94 108 ILE A O 1
ATOM 803 N N . THR A 1 109 ? 5.803 6.311 -48.275 1.00 90.94 109 THR A N 1
ATOM 804 C CA . THR A 1 109 ? 5.328 7.467 -49.059 1.00 90.94 109 THR A CA 1
ATOM 805 C C . THR A 1 109 ? 4.613 7.068 -50.348 1.00 90.94 109 THR A C 1
ATOM 807 O O . THR A 1 109 ? 3.728 7.789 -50.800 1.00 90.94 109 THR A O 1
ATOM 810 N N . GLY A 1 110 ? 4.946 5.904 -50.912 1.00 85.81 110 GLY A N 1
ATOM 811 C CA . GLY A 1 110 ? 4.473 5.425 -52.211 1.00 85.81 110 GLY A CA 1
ATOM 812 C C . GLY A 1 110 ? 4.994 6.246 -53.397 1.00 85.81 110 GLY A C 1
ATOM 813 O O . GLY A 1 110 ? 4.363 6.277 -54.454 1.00 85.81 110 GLY A O 1
ATOM 814 N N . SER A 1 111 ? 6.128 6.932 -53.218 1.00 80.12 111 SER A N 1
ATOM 815 C CA . SER A 1 111 ? 6.789 7.747 -54.239 1.00 80.12 111 SER A CA 1
ATOM 816 C C . SER A 1 111 ? 8.306 7.547 -54.225 1.00 80.12 111 SER A C 1
ATOM 818 O O . SER A 1 111 ? 8.879 7.168 -53.201 1.00 80.12 111 SER A O 1
ATOM 820 N N . SER A 1 112 ? 8.959 7.814 -55.360 1.00 71.50 112 SER A N 1
ATOM 821 C CA . SER A 1 112 ? 10.423 7.855 -55.458 1.00 71.50 112 SER A CA 1
ATOM 822 C C . SER A 1 112 ? 11.009 8.945 -54.540 1.00 71.50 112 SER A C 1
ATOM 824 O O . SER A 1 112 ? 10.294 9.895 -54.215 1.00 71.50 112 SER A O 1
ATOM 826 N N . PRO A 1 113 ? 12.290 8.840 -54.129 1.00 70.81 113 PRO A N 1
ATOM 827 C CA . PRO A 1 113 ? 12.901 9.727 -53.139 1.00 70.81 113 PRO A CA 1
ATOM 828 C C . PRO A 1 113 ? 12.603 11.217 -53.353 1.00 70.81 113 PRO A C 1
ATOM 830 O O . PRO A 1 113 ? 12.978 11.808 -54.364 1.00 70.81 113 PRO A O 1
ATOM 833 N N . ALA A 1 114 ? 11.939 11.815 -52.367 1.00 78.19 114 ALA A N 1
ATOM 834 C CA . ALA A 1 114 ? 11.611 13.232 -52.284 1.00 78.19 114 ALA A CA 1
ATOM 835 C C . ALA A 1 114 ? 11.810 13.705 -50.833 1.00 78.19 114 ALA A C 1
ATOM 837 O O . ALA A 1 114 ? 12.179 12.924 -49.960 1.00 78.19 114 ALA A O 1
ATOM 838 N N . ARG A 1 115 ? 11.563 14.986 -50.557 1.00 89.75 115 ARG A N 1
ATOM 839 C CA . ARG A 1 115 ? 11.545 15.533 -49.193 1.00 89.75 115 ARG A CA 1
ATOM 840 C C . ARG A 1 115 ? 10.091 15.716 -48.760 1.00 89.75 115 ARG A C 1
ATOM 842 O O . ARG A 1 115 ? 9.384 16.560 -49.323 1.00 89.75 115 ARG A O 1
ATOM 849 N N . LEU A 1 116 ? 9.628 14.874 -47.836 1.00 92.25 116 LEU A N 1
ATOM 850 C CA . LEU A 1 116 ? 8.222 14.778 -47.417 1.00 92.25 116 LEU A CA 1
ATOM 851 C C . LEU A 1 116 ? 8.098 14.815 -45.894 1.00 92.25 116 LEU A C 1
ATOM 853 O O . LEU A 1 116 ? 8.987 14.341 -45.194 1.00 92.25 116 LEU A O 1
ATOM 857 N N . ASN A 1 117 ? 6.984 15.334 -45.380 1.00 93.69 117 ASN A N 1
ATOM 858 C CA . ASN A 1 117 ? 6.736 15.328 -43.939 1.00 93.69 117 ASN A CA 1
ATOM 859 C C . ASN A 1 117 ? 6.472 13.904 -43.428 1.00 93.69 117 ASN A C 1
ATOM 861 O O . ASN A 1 117 ? 5.659 13.159 -43.983 1.00 93.69 117 ASN A O 1
ATOM 865 N N . ILE A 1 118 ? 7.141 13.537 -42.340 1.00 94.50 118 ILE A N 1
ATOM 866 C CA . ILE A 1 118 ? 6.999 12.251 -41.661 1.00 94.50 118 ILE A CA 1
ATOM 867 C C . ILE A 1 118 ? 6.751 12.458 -40.171 1.00 94.50 118 ILE A C 1
ATOM 869 O O . ILE A 1 118 ? 7.110 13.475 -39.570 1.00 94.50 118 ILE A O 1
ATOM 873 N N . LYS A 1 119 ? 6.183 11.427 -39.557 1.00 95.19 119 LYS A N 1
ATOM 874 C CA . LYS A 1 119 ? 6.129 11.273 -38.110 1.00 95.19 119 LYS A CA 1
ATOM 875 C C . LYS A 1 119 ? 6.772 9.963 -37.715 1.00 95.19 119 LYS A C 1
ATOM 877 O O . LYS A 1 119 ? 6.669 8.958 -38.425 1.00 95.19 119 LYS A O 1
ATOM 882 N N . TRP A 1 120 ? 7.426 9.971 -36.566 1.00 94.19 120 TRP A N 1
ATOM 883 C CA . TRP A 1 120 ? 8.071 8.780 -36.050 1.00 94.19 120 TRP A CA 1
ATOM 884 C C . TRP A 1 120 ? 8.180 8.794 -34.536 1.00 94.19 120 TRP A C 1
ATOM 886 O O . TRP A 1 120 ? 8.052 9.824 -33.884 1.00 94.19 120 TRP A O 1
ATOM 896 N N . GLN A 1 121 ? 8.408 7.616 -33.979 1.00 92.31 121 GLN A N 1
ATOM 897 C CA . GLN A 1 121 ? 8.663 7.423 -32.559 1.00 92.31 121 GLN A CA 1
ATOM 898 C C . GLN A 1 121 ? 9.648 6.273 -32.391 1.00 92.31 121 GLN A C 1
ATOM 900 O O . GLN A 1 121 ? 9.677 5.352 -33.217 1.00 92.31 121 GLN A O 1
ATOM 905 N N . PHE A 1 122 ? 10.433 6.295 -31.321 1.00 90.31 122 PHE A N 1
ATOM 906 C CA . PHE A 1 122 ? 11.219 5.127 -30.952 1.00 90.31 122 PHE A CA 1
ATOM 907 C C . PHE A 1 122 ? 10.298 3.979 -30.530 1.00 90.31 122 PHE A C 1
ATOM 909 O O . PHE A 1 122 ? 9.226 4.172 -29.958 1.00 90.31 122 PHE A O 1
ATOM 916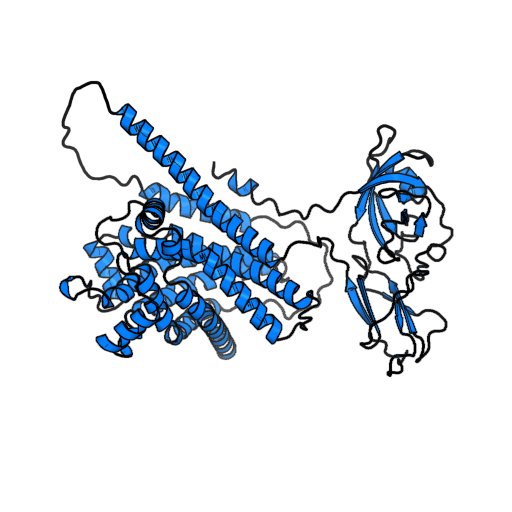 N N . VAL A 1 123 ? 10.705 2.761 -30.865 1.00 87.75 123 VAL A N 1
ATOM 917 C CA . VAL A 1 123 ? 9.997 1.529 -30.527 1.00 87.75 123 VAL A CA 1
ATOM 918 C C . VAL A 1 123 ? 11.001 0.442 -30.179 1.00 87.75 123 VAL A C 1
ATOM 920 O O . VAL A 1 123 ? 12.158 0.472 -30.600 1.00 87.75 123 VAL A O 1
ATOM 923 N N . ASP A 1 124 ? 10.535 -0.567 -29.453 1.00 87.50 124 ASP A N 1
ATOM 924 C CA . ASP A 1 124 ? 11.319 -1.772 -29.226 1.00 87.50 124 ASP A CA 1
ATOM 925 C C . ASP A 1 124 ? 11.645 -2.482 -30.552 1.00 87.50 124 ASP A C 1
ATOM 927 O O . ASP A 1 124 ? 10.767 -2.742 -31.382 1.00 87.50 124 ASP A O 1
ATOM 931 N N . CYS A 1 125 ? 12.915 -2.841 -30.731 1.00 84.06 125 CYS A N 1
ATOM 932 C CA . CYS A 1 125 ? 13.383 -3.636 -31.856 1.00 84.06 125 CYS A CA 1
ATOM 933 C C . CYS A 1 125 ? 12.830 -5.067 -31.815 1.00 84.06 125 CYS A C 1
ATOM 935 O O . CYS A 1 125 ? 12.751 -5.705 -30.761 1.00 84.06 125 CYS A O 1
ATOM 937 N N . LYS A 1 126 ? 12.519 -5.616 -32.994 1.00 85.94 126 LYS A N 1
ATOM 938 C CA . LYS A 1 126 ? 12.167 -7.033 -33.168 1.00 85.94 126 LYS A CA 1
ATOM 939 C C . LYS A 1 126 ? 13.444 -7.874 -33.233 1.00 85.94 126 LYS A C 1
ATOM 941 O O . LYS A 1 126 ? 13.980 -8.116 -34.307 1.00 85.94 126 LYS A O 1
ATOM 946 N N . VAL A 1 127 ? 13.941 -8.280 -32.069 1.00 82.50 127 VAL A N 1
ATOM 947 C CA . VAL A 1 127 ? 15.200 -9.027 -31.919 1.00 82.50 127 VAL A CA 1
ATOM 948 C C . VAL A 1 127 ? 14.956 -10.540 -31.795 1.00 82.50 127 VAL A C 1
ATOM 950 O O . VAL A 1 127 ? 14.191 -10.955 -30.922 1.00 82.50 127 VAL A O 1
ATOM 953 N N . PRO A 1 128 ? 15.568 -11.397 -32.636 1.00 72.69 128 PRO A N 1
ATOM 954 C CA . PRO A 1 128 ? 15.489 -12.847 -32.472 1.00 72.69 128 PRO A CA 1
ATOM 955 C C . PRO A 1 128 ? 16.508 -13.356 -31.439 1.00 72.69 128 PRO A C 1
ATOM 957 O O . PRO A 1 128 ? 17.716 -13.214 -31.619 1.00 72.69 128 PRO A O 1
ATOM 960 N N . GLY A 1 129 ? 16.044 -14.016 -30.377 1.00 74.25 129 GLY A N 1
ATOM 961 C CA . GLY A 1 129 ? 16.913 -14.659 -29.380 1.00 74.25 129 GLY A CA 1
ATOM 962 C C . GLY A 1 129 ? 17.484 -13.707 -28.320 1.00 74.25 129 GLY A C 1
ATOM 963 O O . GLY A 1 129 ? 16.922 -12.653 -28.040 1.00 74.25 129 GLY A O 1
ATOM 964 N N . SER A 1 130 ? 18.581 -14.113 -27.676 1.00 75.06 130 SER A N 1
ATOM 965 C CA . SER A 1 130 ? 19.227 -13.354 -26.596 1.00 75.06 130 SER A CA 1
ATOM 966 C C . SER A 1 130 ? 20.132 -12.236 -27.119 1.00 75.06 130 SER A C 1
ATOM 968 O O . SER A 1 130 ? 20.599 -12.283 -28.259 1.00 75.06 130 SER A O 1
ATOM 970 N N . VAL A 1 131 ? 20.436 -11.258 -26.259 1.00 77.50 131 VAL A N 1
ATOM 971 C CA . VAL A 1 131 ? 21.427 -10.207 -26.539 1.00 77.50 131 VAL A CA 1
ATOM 972 C C . VAL A 1 131 ? 22.752 -10.837 -26.970 1.00 77.50 131 VAL A C 1
ATOM 974 O O . VAL A 1 131 ? 23.204 -11.822 -26.382 1.00 77.50 131 VAL A O 1
ATOM 977 N N . LYS A 1 132 ? 23.357 -10.270 -28.011 1.00 81.81 132 LYS A N 1
ATOM 978 C CA . LYS A 1 132 ? 24.654 -10.675 -28.550 1.00 81.81 132 LYS A CA 1
ATOM 979 C C . LYS A 1 132 ? 25.663 -9.554 -28.327 1.00 81.81 132 LYS A C 1
ATOM 981 O O . LYS A 1 132 ? 25.303 -8.410 -28.066 1.00 81.81 132 LYS A O 1
ATOM 986 N N . TYR A 1 133 ? 26.941 -9.874 -28.431 1.00 83.75 133 TYR A N 1
ATOM 987 C CA . TYR A 1 133 ? 28.000 -8.881 -28.361 1.00 83.75 133 TYR A CA 1
ATOM 988 C C . TYR A 1 133 ? 29.105 -9.237 -29.348 1.00 83.75 133 TYR A C 1
ATOM 990 O O . TYR A 1 133 ? 29.408 -10.409 -29.568 1.00 83.75 133 TYR A O 1
ATOM 998 N N . CYS A 1 134 ? 29.679 -8.214 -29.967 1.00 84.31 134 CYS A N 1
ATOM 999 C CA . CYS A 1 134 ? 30.765 -8.335 -30.922 1.00 84.31 134 CYS A CA 1
ATOM 1000 C C . CYS A 1 134 ? 32.031 -7.758 -30.292 1.00 84.31 134 CYS A C 1
ATOM 1002 O O . CYS A 1 134 ? 32.064 -6.586 -29.917 1.00 84.31 134 CYS A O 1
ATOM 1004 N N . LEU A 1 135 ? 33.064 -8.589 -30.162 1.00 84.12 135 LEU A N 1
ATOM 1005 C CA . LEU A 1 135 ? 34.383 -8.148 -29.725 1.00 84.12 135 LEU A CA 1
ATOM 1006 C C . LEU A 1 135 ? 35.103 -7.497 -30.910 1.00 84.12 135 LEU A C 1
ATOM 1008 O O . LEU A 1 135 ? 35.232 -8.109 -31.972 1.00 84.12 135 LEU A O 1
ATOM 1012 N N . LYS A 1 136 ? 35.578 -6.262 -30.739 1.00 84.12 136 LYS A N 1
ATOM 1013 C CA . LYS A 1 136 ? 36.301 -5.549 -31.794 1.00 84.12 136 LYS A CA 1
ATOM 1014 C C . LYS A 1 136 ? 37.670 -6.191 -32.021 1.00 84.12 136 LYS A C 1
ATOM 1016 O O . LYS A 1 136 ? 38.398 -6.469 -31.063 1.00 84.12 136 LYS A O 1
ATOM 1021 N N . GLY A 1 137 ? 38.039 -6.381 -33.290 1.00 80.25 137 GLY A N 1
ATOM 1022 C CA . GLY A 1 137 ? 39.367 -6.863 -33.674 1.00 80.25 137 GLY A CA 1
ATOM 1023 C C . GLY A 1 137 ? 40.472 -5.974 -33.094 1.00 80.25 137 GLY A C 1
ATOM 1024 O O . GLY A 1 137 ? 40.391 -4.750 -33.187 1.00 80.25 137 GLY A O 1
ATOM 1025 N N . GLY A 1 138 ? 41.472 -6.591 -32.461 1.00 79.38 138 GLY A N 1
ATOM 1026 C CA . GLY A 1 138 ? 42.533 -5.895 -31.720 1.00 79.38 138 GLY A CA 1
ATOM 1027 C C . GLY A 1 138 ? 42.303 -5.784 -30.206 1.00 79.38 138 GLY A C 1
ATOM 1028 O O . GLY A 1 138 ? 43.188 -5.294 -29.507 1.00 79.38 138 GLY A O 1
ATOM 1029 N N . SER A 1 139 ? 41.163 -6.263 -29.687 1.00 83.12 139 SER A N 1
ATOM 1030 C CA . SER A 1 139 ? 40.936 -6.363 -28.238 1.00 83.12 139 SER A CA 1
ATOM 1031 C C . SER A 1 139 ? 41.937 -7.318 -27.571 1.00 83.12 139 SER A C 1
ATOM 1033 O O . SER A 1 139 ? 42.196 -8.405 -28.082 1.00 83.12 139 SER A O 1
ATOM 1035 N N . ASN A 1 140 ? 42.490 -6.906 -26.431 1.00 79.94 140 ASN A N 1
ATOM 1036 C CA . ASN A 1 140 ? 43.436 -7.635 -25.582 1.00 79.94 140 ASN A CA 1
ATOM 1037 C C . ASN A 1 140 ? 43.145 -7.345 -24.092 1.00 79.94 140 ASN A C 1
ATOM 1039 O O . ASN A 1 140 ? 42.277 -6.529 -23.774 1.00 79.94 140 ASN A O 1
ATOM 1043 N N . GLY A 1 141 ? 43.877 -7.983 -23.174 1.00 73.75 141 GLY A N 1
ATOM 1044 C CA . GLY A 1 141 ? 43.644 -7.859 -21.726 1.00 73.75 141 GLY A CA 1
ATOM 1045 C C . GLY A 1 141 ? 43.750 -6.437 -21.155 1.00 73.75 141 GLY A C 1
ATOM 1046 O O . GLY A 1 141 ? 43.159 -6.166 -20.111 1.00 73.75 141 GLY A O 1
ATOM 1047 N N . PHE A 1 142 ? 44.425 -5.522 -21.861 1.00 73.38 142 PHE A N 1
ATOM 1048 C CA . PHE A 1 142 ? 44.618 -4.116 -21.478 1.00 73.38 142 PHE A CA 1
ATOM 1049 C C . PHE A 1 142 ? 43.757 -3.140 -22.289 1.00 73.38 142 PHE A C 1
ATOM 1051 O O . PHE A 1 142 ? 43.711 -1.950 -21.988 1.00 73.38 142 PHE A O 1
ATOM 1058 N N . TRP A 1 143 ? 43.102 -3.604 -23.350 1.00 82.00 143 TRP A N 1
ATOM 1059 C CA . TRP A 1 143 ? 42.261 -2.776 -24.205 1.00 82.00 143 TRP A CA 1
ATOM 1060 C C . TRP A 1 143 ? 41.143 -3.642 -24.763 1.00 82.00 143 TRP A C 1
ATOM 1062 O O . TRP A 1 143 ? 41.371 -4.457 -25.653 1.00 82.00 143 TRP A O 1
ATOM 1072 N N . THR A 1 144 ? 39.933 -3.505 -24.227 1.00 83.06 144 THR A N 1
ATOM 1073 C CA . THR A 1 144 ? 38.794 -4.337 -24.636 1.00 83.06 144 THR A CA 1
ATOM 1074 C C . THR A 1 144 ? 37.657 -3.454 -25.124 1.00 83.06 144 THR A C 1
ATOM 1076 O O . THR A 1 144 ? 37.125 -2.648 -24.363 1.00 83.06 144 THR A O 1
ATOM 1079 N N . ALA A 1 145 ? 37.267 -3.618 -26.390 1.00 84.81 145 ALA A N 1
ATOM 1080 C CA . ALA A 1 145 ? 36.161 -2.885 -26.998 1.00 84.81 145 ALA A CA 1
ATOM 1081 C C . ALA A 1 145 ? 35.069 -3.851 -27.468 1.00 84.81 145 ALA A C 1
ATOM 1083 O O . ALA A 1 145 ? 35.316 -4.748 -28.277 1.00 84.81 145 ALA A O 1
ATOM 1084 N N . ILE A 1 146 ? 33.850 -3.656 -26.966 1.00 85.56 146 ILE A N 1
ATOM 1085 C CA . ILE A 1 146 ? 32.705 -4.529 -27.236 1.00 85.56 146 ILE A CA 1
ATOM 1086 C C . ILE A 1 146 ? 31.537 -3.704 -27.772 1.00 85.56 146 ILE A C 1
ATOM 1088 O O . ILE A 1 146 ? 31.208 -2.647 -27.234 1.00 85.56 146 ILE A O 1
ATOM 1092 N N . GLN A 1 147 ? 30.886 -4.211 -28.817 1.00 88.62 147 GLN A N 1
ATOM 1093 C CA . GLN A 1 147 ? 29.644 -3.663 -29.352 1.00 88.62 147 GLN A CA 1
ATOM 1094 C C . GLN A 1 147 ? 28.464 -4.581 -29.003 1.00 88.62 147 GLN A C 1
ATOM 1096 O O . GLN A 1 147 ? 28.444 -5.735 -29.445 1.00 88.62 147 GLN A O 1
ATOM 1101 N N . PRO A 1 148 ? 27.469 -4.113 -28.232 1.00 87.19 148 PRO A N 1
ATOM 1102 C CA . PRO A 1 148 ? 26.250 -4.870 -27.998 1.00 87.19 148 PRO A CA 1
ATOM 1103 C C . PRO A 1 148 ? 25.398 -4.910 -29.270 1.00 87.19 148 PRO A C 1
ATOM 1105 O O . PRO A 1 148 ? 25.219 -3.908 -29.959 1.00 87.19 148 PRO A O 1
ATOM 1108 N N . THR A 1 149 ? 24.853 -6.081 -29.577 1.00 85.56 149 THR A N 1
ATOM 1109 C CA . THR A 1 149 ? 23.989 -6.320 -30.737 1.00 85.56 149 THR A CA 1
ATOM 1110 C C . THR A 1 149 ? 22.756 -7.115 -30.316 1.00 85.56 149 THR A C 1
ATOM 1112 O O . THR A 1 149 ? 22.717 -7.716 -29.241 1.00 85.56 149 THR A O 1
ATOM 1115 N N . ASN A 1 150 ? 21.709 -7.112 -31.144 1.00 86.00 150 ASN A N 1
ATOM 1116 C CA . ASN A 1 150 ? 20.450 -7.799 -30.833 1.00 86.00 150 ASN A CA 1
ATOM 1117 C C . ASN A 1 150 ? 19.775 -7.298 -29.530 1.00 86.00 150 ASN A C 1
ATOM 1119 O O . ASN A 1 150 ? 19.290 -8.087 -28.719 1.00 86.00 150 ASN A O 1
ATOM 1123 N N . VAL A 1 151 ? 19.778 -5.977 -29.309 1.00 82.12 151 VAL A N 1
ATOM 1124 C CA . VAL A 1 151 ? 19.200 -5.313 -28.124 1.00 82.12 151 VAL A CA 1
ATOM 1125 C C . VAL A 1 151 ? 17.803 -4.757 -28.406 1.00 82.12 151 VAL A C 1
ATOM 1127 O O . VAL A 1 151 ? 17.536 -4.254 -29.492 1.00 82.12 151 VAL A O 1
ATOM 1130 N N . LYS A 1 152 ? 16.900 -4.836 -27.420 1.00 82.69 152 LYS A N 1
ATOM 1131 C CA . LYS A 1 152 ? 15.484 -4.480 -27.600 1.00 82.69 152 LYS A CA 1
ATOM 1132 C C . LYS A 1 152 ? 15.218 -2.967 -27.577 1.00 82.69 152 LYS A C 1
ATOM 1134 O O . LYS A 1 152 ? 14.540 -2.477 -28.468 1.00 82.69 152 LYS A O 1
ATOM 1139 N N . SER A 1 153 ? 15.759 -2.235 -26.599 1.00 77.81 153 SER A N 1
ATOM 1140 C CA . SER A 1 153 ? 15.367 -0.833 -26.328 1.00 77.81 153 SER A CA 1
ATOM 1141 C C . SER A 1 153 ? 16.547 0.159 -26.338 1.00 77.81 153 SER A C 1
ATOM 1143 O O . SER A 1 153 ? 16.411 1.292 -25.889 1.00 77.81 153 SER A O 1
ATOM 1145 N N . GLY A 1 154 ? 17.708 -0.245 -26.871 1.00 81.81 154 GLY A N 1
ATOM 1146 C CA . GLY A 1 154 ? 18.962 0.526 -26.814 1.00 81.81 154 GLY A CA 1
ATOM 1147 C C . GLY A 1 154 ? 19.733 0.336 -25.504 1.00 81.81 154 GLY A C 1
ATOM 1148 O O . GLY A 1 154 ? 19.198 -0.200 -24.530 1.00 81.81 154 GLY A O 1
ATOM 1149 N N . VAL A 1 155 ? 21.001 0.754 -25.482 1.00 81.50 155 VAL A N 1
ATOM 1150 C CA . VAL A 1 155 ? 21.913 0.581 -24.336 1.00 81.50 155 VAL A CA 1
ATOM 1151 C C . VAL A 1 155 ? 22.285 1.943 -23.760 1.00 81.50 155 VAL A C 1
ATOM 1153 O O . VAL A 1 155 ? 22.849 2.783 -24.449 1.00 81.50 155 VAL A O 1
ATOM 1156 N N . LYS A 1 156 ? 21.975 2.149 -22.478 1.00 82.31 156 LYS A N 1
ATOM 1157 C CA . LYS A 1 156 ? 22.322 3.355 -21.719 1.00 82.31 156 LYS A CA 1
ATOM 1158 C C . LYS A 1 156 ? 23.756 3.291 -21.200 1.00 82.31 156 LYS A C 1
ATOM 1160 O O . LYS A 1 156 ? 24.481 4.276 -21.239 1.00 82.31 156 LYS A O 1
ATOM 1165 N N . SER A 1 157 ? 24.163 2.133 -20.686 1.00 79.31 157 SER A N 1
ATOM 1166 C CA . SER A 1 157 ? 25.517 1.902 -20.180 1.00 79.31 157 SER A CA 1
ATOM 1167 C C . SER A 1 157 ? 25.872 0.419 -20.200 1.00 79.31 157 SER A C 1
ATOM 1169 O O . SER A 1 157 ? 24.990 -0.445 -20.194 1.00 79.31 157 SER A O 1
ATOM 1171 N N . MET A 1 158 ? 27.172 0.132 -20.199 1.00 77.19 158 MET A N 1
ATOM 1172 C CA . MET A 1 158 ? 27.716 -1.221 -20.166 1.00 77.19 158 MET A CA 1
ATOM 1173 C C . MET A 1 158 ? 28.851 -1.317 -19.143 1.00 77.19 158 MET A C 1
ATOM 1175 O O . MET A 1 158 ? 29.556 -0.340 -18.884 1.00 77.19 158 MET A O 1
ATOM 1179 N N . THR A 1 159 ? 29.029 -2.497 -18.555 1.00 79.50 159 THR A N 1
ATOM 1180 C CA . THR A 1 159 ? 30.232 -2.848 -17.798 1.00 79.50 159 THR A CA 1
ATOM 1181 C C . THR A 1 159 ? 30.867 -4.106 -18.372 1.00 79.50 159 THR A C 1
ATOM 1183 O O . THR A 1 159 ? 30.170 -5.025 -18.810 1.00 79.50 159 THR A O 1
ATOM 1186 N N . ILE A 1 160 ? 32.199 -4.136 -18.374 1.00 77.06 160 ILE A N 1
ATOM 1187 C CA . ILE A 1 160 ? 33.014 -5.273 -18.810 1.00 77.06 160 ILE A CA 1
ATOM 1188 C C . ILE A 1 160 ? 33.775 -5.765 -17.583 1.00 77.06 160 ILE A C 1
ATOM 1190 O O . ILE A 1 160 ? 34.503 -5.005 -16.953 1.00 77.06 160 ILE A O 1
ATOM 1194 N N . SER A 1 161 ? 33.550 -7.018 -17.188 1.00 70.19 161 SER A N 1
ATOM 1195 C CA . SER A 1 161 ? 34.161 -7.640 -16.005 1.00 70.19 161 SER A CA 1
ATOM 1196 C C . SER A 1 161 ? 33.967 -6.832 -14.710 1.00 70.19 161 SER A C 1
ATOM 1198 O O . SER A 1 161 ? 34.825 -6.815 -13.832 1.00 70.19 161 SER A O 1
ATOM 1200 N N . GLY A 1 162 ? 32.820 -6.153 -14.587 1.00 68.88 162 GLY A N 1
ATOM 1201 C CA . GLY A 1 162 ? 32.479 -5.307 -13.436 1.00 68.88 162 GLY A CA 1
ATOM 1202 C C . GLY A 1 162 ? 33.093 -3.901 -13.457 1.00 68.88 162 GLY A C 1
ATOM 1203 O O . GLY A 1 162 ? 32.826 -3.126 -12.544 1.00 68.88 162 GLY A O 1
ATOM 1204 N N . GLN A 1 163 ? 33.867 -3.553 -14.488 1.00 74.50 163 GLN A N 1
ATOM 1205 C CA . GLN A 1 163 ? 34.445 -2.224 -14.687 1.00 74.50 163 GLN A CA 1
ATOM 1206 C C . GLN A 1 163 ? 33.562 -1.376 -15.610 1.00 74.50 163 GLN A C 1
ATOM 1208 O O . GLN A 1 163 ? 32.999 -1.878 -16.588 1.00 74.50 163 GLN A O 1
ATOM 1213 N N . SER A 1 164 ? 33.442 -0.084 -15.304 1.00 79.19 164 SER A N 1
ATOM 1214 C CA . SER A 1 164 ? 32.711 0.874 -16.138 1.00 79.19 164 SER A CA 1
ATOM 1215 C C . SER A 1 164 ? 33.440 1.116 -17.454 1.00 79.19 164 SER A C 1
ATOM 1217 O O . SER A 1 164 ? 34.644 1.349 -17.463 1.00 79.19 164 SER A O 1
ATOM 1219 N N . THR A 1 165 ? 32.698 1.103 -18.557 1.00 82.50 165 THR A N 1
ATOM 1220 C CA . THR A 1 165 ? 33.240 1.405 -19.886 1.00 82.50 165 THR A CA 1
ATOM 1221 C C . THR A 1 165 ? 32.917 2.824 -20.321 1.00 82.50 165 THR A C 1
ATOM 1223 O O . THR A 1 165 ? 31.874 3.363 -19.946 1.00 82.50 165 THR A O 1
ATOM 1226 N N . THR A 1 166 ? 33.735 3.366 -21.214 1.00 83.81 166 THR A N 1
ATOM 1227 C CA . THR A 1 166 ? 33.457 4.615 -21.928 1.00 83.81 166 THR A CA 1
ATOM 1228 C C . THR A 1 166 ? 32.935 4.286 -23.323 1.00 83.81 166 THR A C 1
ATOM 1230 O O . THR A 1 166 ? 33.533 3.471 -24.026 1.00 83.81 166 THR A O 1
ATOM 1233 N N . MET A 1 167 ? 31.815 4.884 -23.733 1.00 81.62 167 MET A N 1
ATOM 1234 C CA . MET A 1 167 ? 31.331 4.745 -25.108 1.00 81.62 167 MET A CA 1
ATOM 1235 C C . MET A 1 167 ? 32.193 5.606 -26.035 1.00 81.62 167 MET A C 1
ATOM 1237 O O . MET A 1 167 ? 32.531 6.738 -25.700 1.00 81.62 167 MET A O 1
ATOM 1241 N N . VAL A 1 168 ? 32.597 5.056 -27.176 1.00 79.19 168 VAL A N 1
ATOM 1242 C CA . VAL A 1 168 ? 33.368 5.788 -28.181 1.00 79.19 168 VAL A CA 1
ATOM 1243 C C . VAL A 1 168 ? 32.392 6.520 -29.100 1.00 79.19 168 VAL A C 1
ATOM 1245 O O . VAL A 1 168 ? 31.687 5.899 -29.884 1.00 79.19 168 VAL A O 1
ATOM 1248 N N . ASP A 1 169 ? 32.354 7.847 -29.037 1.00 65.44 169 ASP A N 1
ATOM 1249 C CA . ASP A 1 169 ? 31.341 8.626 -29.768 1.00 65.44 169 ASP A CA 1
ATOM 1250 C C . ASP A 1 169 ? 31.449 8.493 -31.296 1.00 65.44 169 ASP A C 1
ATOM 1252 O O . ASP A 1 169 ? 30.446 8.603 -31.997 1.00 65.44 169 ASP A O 1
ATOM 1256 N N . SER A 1 170 ? 32.647 8.217 -31.826 1.00 65.81 170 SER A N 1
ATOM 1257 C CA . SER A 1 170 ? 32.891 8.052 -33.267 1.00 65.81 170 SER A CA 1
ATOM 1258 C C . SER A 1 170 ? 32.521 6.674 -33.822 1.00 65.81 170 SER A C 1
ATOM 1260 O O . SER A 1 170 ? 32.543 6.492 -35.038 1.00 65.81 170 SER A O 1
ATOM 1262 N N . ALA A 1 171 ? 32.221 5.698 -32.961 1.00 69.00 171 ALA A N 1
ATOM 1263 C CA . ALA A 1 171 ? 31.727 4.387 -33.364 1.00 69.00 171 ALA A CA 1
ATOM 1264 C C . ALA A 1 171 ? 31.152 3.644 -32.155 1.00 69.00 171 ALA A C 1
ATOM 1266 O O . ALA A 1 171 ? 31.835 3.541 -31.142 1.00 69.00 171 ALA A O 1
ATOM 1267 N N . TYR A 1 172 ? 29.955 3.065 -32.283 1.00 84.62 172 TYR A N 1
ATOM 1268 C CA . TYR A 1 172 ? 29.181 2.472 -31.185 1.00 84.62 172 TYR A CA 1
ATOM 1269 C C . TYR A 1 172 ? 29.868 1.251 -30.539 1.00 84.62 172 TYR A C 1
ATOM 1271 O O . TYR A 1 172 ? 29.521 0.096 -30.791 1.00 84.62 172 TYR A O 1
ATOM 1279 N N . TYR A 1 173 ? 30.874 1.519 -29.708 1.00 86.06 173 TYR A N 1
ATOM 1280 C CA . TYR A 1 173 ? 31.676 0.568 -28.953 1.00 86.06 173 TYR A CA 1
ATOM 1281 C C . TYR A 1 173 ? 31.800 1.062 -27.520 1.00 86.06 173 TYR A C 1
ATOM 1283 O O . TYR A 1 173 ? 32.060 2.238 -27.273 1.00 86.06 173 TYR A O 1
ATOM 1291 N N . TYR A 1 174 ? 31.697 0.136 -26.582 1.00 85.44 174 TYR A N 1
ATOM 1292 C CA . TYR A 1 174 ? 32.000 0.377 -25.184 1.00 85.44 174 TYR A CA 1
ATOM 1293 C C . TYR A 1 174 ? 33.411 -0.127 -24.910 1.00 85.44 174 TYR A C 1
ATOM 1295 O O . TYR A 1 174 ? 33.717 -1.309 -25.098 1.00 85.44 174 TYR A O 1
ATOM 1303 N N . LEU A 1 175 ? 34.272 0.804 -24.519 1.00 85.00 175 LEU A N 1
ATOM 1304 C CA . LEU A 1 175 ? 35.694 0.600 -24.325 1.00 85.00 175 LEU A CA 1
ATOM 1305 C C . LEU A 1 175 ? 36.029 0.522 -22.837 1.00 85.00 175 LEU A C 1
ATOM 1307 O O . LEU A 1 175 ? 35.670 1.408 -22.061 1.00 85.00 175 LEU A O 1
ATOM 1311 N N . LEU A 1 176 ? 36.785 -0.507 -22.472 1.00 83.06 176 LEU A N 1
ATOM 1312 C CA . LEU A 1 176 ? 37.568 -0.549 -21.248 1.00 83.06 176 LEU A CA 1
ATOM 1313 C C . LEU A 1 176 ? 39.020 -0.199 -21.602 1.00 83.06 176 LEU A C 1
ATOM 1315 O O . LEU A 1 176 ? 39.686 -0.967 -22.304 1.00 83.06 176 LEU A O 1
ATOM 1319 N N . ASP A 1 177 ? 39.483 0.980 -21.173 1.00 72.88 177 ASP A N 1
ATOM 1320 C CA . ASP A 1 177 ? 40.878 1.387 -21.343 1.00 72.88 177 ASP A CA 1
ATOM 1321 C C . ASP A 1 177 ? 41.749 0.787 -20.225 1.00 72.88 177 ASP A C 1
ATOM 1323 O O . ASP A 1 177 ? 41.296 0.564 -19.102 1.00 72.88 177 ASP A O 1
ATOM 1327 N N . GLY A 1 178 ? 43.013 0.483 -20.526 1.00 61.03 178 GLY A N 1
ATOM 1328 C CA . GLY A 1 178 ? 43.946 -0.203 -19.617 1.00 61.03 178 GLY A CA 1
ATOM 1329 C C . GLY A 1 178 ? 44.340 0.576 -18.359 1.00 61.03 178 GLY A C 1
ATOM 1330 O O . GLY A 1 178 ? 45.348 0.262 -17.737 1.00 61.03 178 GLY A O 1
ATOM 1331 N N . LYS A 1 179 ? 43.582 1.614 -17.990 1.00 58.81 179 LYS A N 1
ATOM 1332 C CA . LYS A 1 179 ? 43.706 2.327 -16.715 1.00 58.81 179 LYS A CA 1
ATOM 1333 C C . LYS A 1 179 ? 43.012 1.586 -15.570 1.00 58.81 179 LYS A C 1
ATOM 1335 O O . LYS A 1 179 ? 43.266 1.899 -14.408 1.00 58.81 179 LYS A O 1
ATOM 1340 N N . SER A 1 180 ? 42.149 0.615 -15.869 1.00 55.66 180 SER A N 1
ATOM 1341 C CA . SER A 1 180 ? 41.572 -0.277 -14.863 1.00 55.66 180 SER A CA 1
ATOM 1342 C C . SER A 1 180 ? 42.620 -1.280 -14.370 1.00 55.66 180 SER A C 1
ATOM 1344 O O . SER A 1 180 ? 43.252 -1.966 -15.164 1.00 55.66 180 SER A O 1
ATOM 1346 N N . ALA A 1 181 ? 42.777 -1.408 -13.048 1.00 53.41 181 ALA A N 1
ATOM 1347 C CA . ALA A 1 181 ? 43.755 -2.288 -12.387 1.00 53.41 181 ALA A CA 1
ATOM 1348 C C . ALA A 1 181 ? 43.478 -3.805 -12.544 1.00 53.41 181 ALA A C 1
ATOM 1350 O O . ALA A 1 181 ? 43.984 -4.613 -11.768 1.00 53.41 181 ALA A O 1
ATOM 1351 N N . VAL A 1 182 ? 42.631 -4.191 -13.500 1.00 60.19 182 VAL A N 1
ATOM 1352 C CA . VAL A 1 182 ? 42.137 -5.555 -13.699 1.00 60.19 182 VAL A CA 1
ATOM 1353 C C . VAL A 1 182 ? 42.331 -5.929 -15.164 1.00 60.19 182 VAL A C 1
ATOM 1355 O O . VAL A 1 182 ? 41.683 -5.360 -16.041 1.00 60.19 182 VAL A O 1
ATOM 1358 N N . GLU A 1 183 ? 43.217 -6.890 -15.417 1.00 64.06 183 GLU A N 1
ATOM 1359 C CA . GLU A 1 183 ? 43.399 -7.498 -16.735 1.00 64.06 183 GLU A CA 1
ATOM 1360 C C . GLU A 1 183 ? 42.140 -8.291 -17.119 1.00 64.06 183 GLU A C 1
ATOM 1362 O O . GLU A 1 183 ? 41.585 -9.039 -16.310 1.00 64.06 183 GLU A O 1
ATOM 1367 N N . THR A 1 184 ? 41.648 -8.097 -18.344 1.00 66.00 184 THR A N 1
ATOM 1368 C CA . THR A 1 184 ? 40.426 -8.764 -18.815 1.00 66.00 184 THR A CA 1
ATOM 1369 C C . THR A 1 184 ? 40.762 -10.085 -19.498 1.00 66.00 184 THR A C 1
ATOM 1371 O O . THR A 1 184 ? 41.364 -10.097 -20.570 1.00 66.00 184 THR A O 1
ATOM 1374 N N . ASP A 1 185 ? 40.317 -11.201 -18.919 1.00 71.50 185 ASP A N 1
ATOM 1375 C CA . ASP A 1 185 ? 40.381 -12.503 -19.585 1.00 71.50 185 ASP A CA 1
ATOM 1376 C C . ASP A 1 185 ? 39.357 -12.564 -20.731 1.00 71.50 185 ASP A C 1
ATOM 1378 O O . ASP A 1 185 ? 38.141 -12.623 -20.515 1.00 71.50 185 ASP A O 1
ATOM 1382 N N . LEU A 1 186 ? 39.863 -12.558 -21.966 1.00 67.88 186 LEU A N 1
ATOM 1383 C CA . LEU A 1 186 ? 39.052 -12.605 -23.182 1.00 67.88 186 LEU A CA 1
ATOM 1384 C C . LEU A 1 186 ? 38.329 -13.945 -23.390 1.00 67.88 186 LEU A C 1
ATOM 1386 O O . LEU A 1 186 ? 37.394 -14.002 -24.189 1.00 67.88 186 LEU A O 1
ATOM 1390 N N . SER A 1 187 ? 38.724 -15.010 -22.684 1.00 62.53 187 SER A N 1
ATOM 1391 C CA . SER A 1 187 ? 38.050 -16.312 -22.741 1.00 62.53 187 SER A CA 1
ATOM 1392 C C . SER A 1 187 ? 36.781 -16.365 -21.877 1.00 62.53 187 SER A C 1
ATOM 1394 O O . SER A 1 187 ? 35.872 -17.146 -22.166 1.00 62.53 187 SER A O 1
ATOM 1396 N N . THR A 1 188 ? 36.663 -15.488 -20.869 1.00 65.94 188 THR A N 1
ATOM 1397 C CA . THR A 1 188 ? 35.508 -15.416 -19.956 1.00 65.94 188 THR A CA 1
ATOM 1398 C C . THR A 1 188 ? 35.069 -13.976 -19.670 1.00 65.94 188 THR A C 1
ATOM 1400 O O . THR A 1 188 ? 35.121 -13.494 -18.537 1.00 65.94 188 THR A O 1
ATOM 1403 N N . ILE A 1 189 ? 34.586 -13.273 -20.696 1.00 69.44 189 ILE A N 1
ATOM 1404 C CA . ILE A 1 189 ? 34.117 -11.888 -20.552 1.00 69.44 189 ILE A CA 1
ATOM 1405 C C . ILE A 1 189 ? 32.711 -11.854 -19.933 1.00 69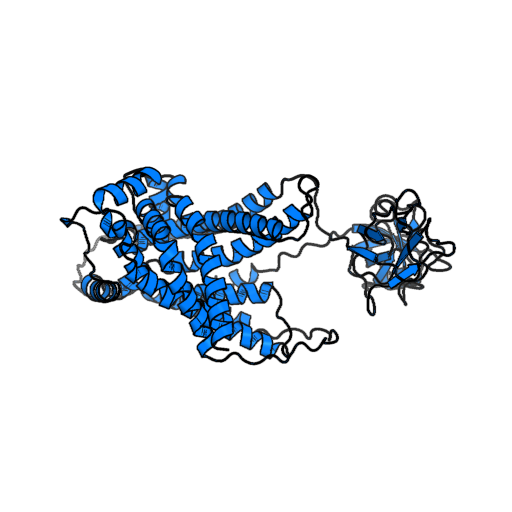.44 189 ILE A C 1
ATOM 1407 O O . ILE A 1 189 ? 31.748 -12.370 -20.504 1.00 69.44 189 ILE A O 1
ATOM 1411 N N . LYS A 1 190 ? 32.563 -11.189 -18.780 1.00 74.12 190 LYS A N 1
ATOM 1412 C CA . LYS A 1 190 ? 31.252 -10.890 -18.178 1.00 74.12 190 LYS A CA 1
ATOM 1413 C C . LYS A 1 190 ? 30.797 -9.495 -18.588 1.00 74.12 190 LYS A C 1
ATOM 1415 O O . LYS A 1 190 ? 31.437 -8.515 -18.221 1.00 74.12 190 LYS A O 1
ATOM 1420 N N . VAL A 1 191 ? 29.683 -9.407 -19.308 1.00 73.00 191 VAL A N 1
ATOM 1421 C CA . VAL A 1 191 ? 29.106 -8.134 -19.762 1.00 73.00 191 VAL A CA 1
ATOM 1422 C C . VAL A 1 191 ? 27.768 -7.901 -19.070 1.00 73.00 191 VAL A C 1
ATOM 1424 O O . VAL A 1 191 ? 26.892 -8.765 -19.120 1.00 73.00 191 VAL A O 1
ATOM 1427 N N . THR A 1 192 ? 27.595 -6.726 -18.465 1.00 73.81 192 THR A N 1
ATOM 1428 C CA . THR A 1 192 ? 26.308 -6.279 -17.908 1.00 73.81 192 THR A CA 1
ATOM 1429 C C . THR A 1 192 ? 25.868 -5.009 -18.624 1.00 73.81 192 THR A C 1
ATOM 1431 O O . THR A 1 192 ? 26.666 -4.095 -18.816 1.00 73.81 192 THR A O 1
ATOM 1434 N N . LEU A 1 193 ? 24.599 -4.949 -19.026 1.00 73.00 193 LEU A N 1
ATOM 1435 C CA . LEU A 1 193 ? 24.027 -3.867 -19.830 1.00 73.00 193 LEU A CA 1
ATOM 1436 C C . LEU A 1 193 ? 22.847 -3.231 -19.097 1.00 73.00 193 LEU A C 1
ATOM 1438 O O . LEU A 1 193 ? 22.027 -3.939 -18.514 1.00 73.00 193 LEU A O 1
ATOM 1442 N N . THR A 1 194 ? 22.725 -1.911 -19.201 1.00 75.12 194 THR A N 1
ATOM 1443 C CA . THR A 1 194 ? 21.538 -1.162 -18.772 1.00 75.12 194 THR A CA 1
ATOM 1444 C C . THR A 1 194 ? 20.811 -0.652 -20.009 1.00 75.12 194 THR A C 1
ATOM 1446 O O . THR A 1 194 ? 21.435 -0.031 -20.868 1.00 75.12 194 THR A O 1
ATOM 1449 N N . SER A 1 195 ? 19.506 -0.896 -20.126 1.00 74.19 195 SER A N 1
ATOM 1450 C CA . SER A 1 195 ? 18.704 -0.419 -21.260 1.00 74.19 195 SER A CA 1
ATOM 1451 C C . SER A 1 195 ? 18.284 1.043 -21.104 1.00 74.19 195 SER A C 1
ATOM 1453 O O . SER A 1 195 ? 18.143 1.541 -19.987 1.00 74.19 195 SER A O 1
ATOM 1455 N N . ILE A 1 196 ? 18.021 1.720 -22.219 1.00 72.19 196 ILE A N 1
ATOM 1456 C CA . ILE A 1 196 ? 17.354 3.027 -22.208 1.00 72.19 196 ILE A CA 1
ATOM 1457 C C . ILE A 1 196 ? 15.863 2.793 -21.921 1.00 72.19 196 ILE A C 1
ATOM 1459 O O . ILE A 1 196 ? 15.185 2.087 -22.663 1.00 72.19 196 ILE A O 1
ATOM 1463 N N . THR A 1 197 ? 15.353 3.353 -20.825 1.00 55.91 197 THR A N 1
ATOM 1464 C CA . THR A 1 197 ? 13.917 3.406 -20.512 1.00 55.91 197 THR A CA 1
ATOM 1465 C C . THR A 1 197 ? 13.387 4.785 -20.883 1.00 55.91 197 THR A C 1
ATOM 1467 O O . THR A 1 197 ? 13.823 5.780 -20.305 1.00 55.91 197 THR A O 1
ATOM 1470 N N . GLU A 1 198 ? 12.465 4.868 -21.837 1.00 46.81 198 GLU A N 1
ATOM 1471 C CA . GLU A 1 198 ? 11.828 6.139 -22.191 1.00 46.81 198 GLU A CA 1
ATOM 1472 C C . GLU A 1 198 ? 10.871 6.596 -21.081 1.00 46.81 198 GLU A C 1
ATOM 1474 O O . GLU A 1 198 ? 9.986 5.844 -20.670 1.00 46.81 198 GLU A O 1
ATOM 1479 N N . GLY A 1 199 ? 11.067 7.828 -20.592 1.00 37.50 199 GLY A N 1
ATOM 1480 C CA . GLY A 1 199 ? 10.209 8.475 -19.593 1.00 37.50 199 GLY A CA 1
ATOM 1481 C C . GLY A 1 199 ? 10.946 9.094 -18.399 1.00 37.50 199 GLY A C 1
ATOM 1482 O O . GLY A 1 199 ? 10.590 8.815 -17.258 1.00 37.50 199 GLY A O 1
ATOM 1483 N N . GLY A 1 200 ? 11.963 9.930 -18.632 1.00 28.06 200 GLY A N 1
ATOM 1484 C CA . GLY A 1 200 ? 12.654 10.677 -17.575 1.00 28.06 200 GLY A CA 1
ATOM 1485 C C . GLY A 1 200 ? 12.707 12.169 -17.884 1.00 28.06 200 GLY A C 1
ATOM 1486 O O . GLY A 1 200 ? 13.646 12.624 -18.522 1.00 28.06 200 GLY A O 1
ATOM 1487 N N . SER A 1 201 ? 11.714 12.938 -17.433 1.00 28.59 201 SER A N 1
ATOM 1488 C CA . SER A 1 201 ? 11.827 14.397 -17.380 1.00 28.59 201 SER A CA 1
ATOM 1489 C C . SER A 1 201 ? 12.749 14.792 -16.226 1.00 28.59 201 SER A C 1
ATOM 1491 O O . SER A 1 201 ? 12.432 14.534 -15.060 1.00 28.59 201 SER A O 1
ATOM 1493 N N . GLU A 1 202 ? 13.864 15.446 -16.540 1.00 34.75 202 GLU A N 1
ATOM 1494 C CA . GLU A 1 202 ? 14.613 16.246 -15.576 1.00 34.75 202 GLU A CA 1
ATOM 1495 C C . GLU A 1 202 ? 13.720 17.374 -15.030 1.00 34.75 202 GLU A C 1
ATOM 1497 O O . GLU A 1 202 ? 12.978 18.016 -15.771 1.00 34.75 202 GLU A O 1
ATOM 1502 N N . GLY A 1 203 ? 13.801 17.631 -13.722 1.00 34.62 203 GLY A N 1
ATOM 1503 C CA . GLY A 1 203 ? 13.334 18.898 -13.155 1.00 34.62 203 GLY A CA 1
ATOM 1504 C C . GLY A 1 203 ? 11.999 18.906 -12.405 1.00 34.62 203 GLY A C 1
ATOM 1505 O O . GLY A 1 203 ? 11.321 19.924 -12.403 1.00 34.62 203 GLY A O 1
ATOM 1506 N N . THR A 1 204 ? 11.602 17.848 -11.692 1.00 35.59 204 THR A N 1
ATOM 1507 C CA . THR A 1 204 ? 10.768 18.004 -10.478 1.00 35.59 204 THR A CA 1
ATOM 1508 C C . THR A 1 204 ? 11.003 16.817 -9.548 1.00 35.59 204 THR A C 1
ATOM 1510 O O . THR A 1 204 ? 11.023 15.678 -10.002 1.00 35.59 204 THR A O 1
ATOM 1513 N N . SER A 1 205 ? 11.202 17.057 -8.246 1.00 38.19 205 SER A N 1
ATOM 1514 C CA . SER A 1 205 ? 11.445 15.978 -7.278 1.00 38.19 205 SER A CA 1
ATOM 1515 C C . SER A 1 205 ? 10.343 14.907 -7.379 1.00 38.19 205 SER A C 1
ATOM 1517 O O . SER A 1 205 ? 9.168 15.242 -7.207 1.00 38.19 205 SER A O 1
ATOM 1519 N N . PRO A 1 206 ? 10.668 13.623 -7.617 1.00 37.94 206 PRO A N 1
ATOM 1520 C CA . PRO A 1 206 ? 9.673 12.555 -7.715 1.00 37.94 206 PRO A CA 1
ATOM 1521 C C . PRO A 1 206 ? 8.899 12.352 -6.404 1.00 37.94 206 PRO A C 1
ATOM 1523 O O . PRO A 1 206 ? 7.794 11.826 -6.427 1.00 37.94 206 PRO A O 1
ATOM 1526 N N . VAL A 1 207 ? 9.395 12.871 -5.272 1.00 34.56 207 VAL A N 1
ATOM 1527 C CA . VAL A 1 207 ? 8.628 12.985 -4.020 1.00 34.56 207 VAL A CA 1
ATOM 1528 C C . VAL A 1 207 ? 7.428 13.922 -4.190 1.00 34.56 207 VAL A C 1
ATOM 1530 O O . VAL A 1 207 ? 6.349 13.615 -3.701 1.00 34.56 207 VAL A O 1
ATOM 1533 N N . ILE A 1 208 ? 7.568 15.026 -4.929 1.00 36.94 208 ILE A N 1
ATOM 1534 C CA . ILE A 1 208 ? 6.464 15.942 -5.249 1.00 36.94 208 ILE A CA 1
ATOM 1535 C C . ILE A 1 208 ? 5.508 15.290 -6.245 1.00 36.94 208 ILE A C 1
ATOM 1537 O O . ILE A 1 208 ? 4.309 15.460 -6.092 1.00 36.94 208 ILE A O 1
ATOM 1541 N N . ILE A 1 209 ? 5.991 14.487 -7.196 1.00 36.00 209 ILE A N 1
ATOM 1542 C CA . ILE A 1 209 ? 5.136 13.759 -8.150 1.00 36.00 209 ILE A CA 1
ATOM 1543 C C . ILE A 1 209 ? 4.360 12.633 -7.448 1.00 36.00 209 ILE A C 1
ATOM 1545 O O . ILE A 1 209 ? 3.170 12.481 -7.686 1.00 36.00 209 ILE A O 1
ATOM 1549 N N . VAL A 1 210 ? 4.978 11.894 -6.520 1.00 35.94 210 VAL A N 1
ATOM 1550 C CA . VAL A 1 210 ? 4.317 10.862 -5.698 1.00 35.94 210 VAL A CA 1
ATOM 1551 C C . VAL A 1 210 ? 3.339 11.490 -4.708 1.00 35.94 210 VAL A C 1
ATOM 1553 O O . VAL A 1 210 ? 2.210 11.015 -4.584 1.00 35.94 210 VAL A O 1
ATOM 1556 N N . LEU A 1 211 ? 3.724 12.579 -4.035 1.00 36.25 211 LEU A N 1
ATOM 1557 C CA . LEU A 1 211 ? 2.825 13.333 -3.165 1.00 36.25 211 LEU A CA 1
ATOM 1558 C C . LEU A 1 211 ? 1.699 13.984 -3.966 1.00 36.25 211 LEU A C 1
ATOM 1560 O O . LEU A 1 211 ? 0.579 13.969 -3.486 1.00 36.25 211 LEU A O 1
ATOM 1564 N N . ALA A 1 212 ? 1.942 14.481 -5.180 1.00 35.25 212 ALA A N 1
ATOM 1565 C CA . ALA A 1 212 ? 0.930 15.069 -6.053 1.00 35.25 212 ALA A CA 1
ATOM 1566 C C . ALA A 1 212 ? 0.049 14.015 -6.722 1.00 35.25 212 ALA A C 1
ATOM 1568 O O . ALA A 1 212 ? -1.121 14.291 -6.904 1.00 35.25 212 ALA A O 1
ATOM 1569 N N . ALA A 1 213 ? 0.536 12.811 -7.029 1.00 36.34 213 ALA A N 1
ATOM 1570 C CA . ALA A 1 213 ? -0.264 11.707 -7.562 1.00 36.34 213 ALA A CA 1
ATOM 1571 C C . ALA A 1 213 ? -1.098 11.039 -6.460 1.00 36.34 213 ALA A C 1
ATOM 1573 O O . ALA A 1 213 ? -2.268 10.743 -6.667 1.00 36.34 213 ALA A O 1
ATOM 1574 N N . CYS A 1 214 ? -0.552 10.873 -5.252 1.00 39.03 214 CYS A N 1
ATOM 1575 C CA . CYS A 1 214 ? -1.296 10.359 -4.099 1.00 39.03 214 CYS A CA 1
ATOM 1576 C C . CYS A 1 214 ? -2.244 11.412 -3.519 1.00 39.03 214 CYS A C 1
ATOM 1578 O O . CYS A 1 214 ? -3.371 11.079 -3.150 1.00 39.03 214 CYS A O 1
ATOM 1580 N N . ALA A 1 215 ? -1.838 12.686 -3.499 1.00 38.22 215 ALA A N 1
ATOM 1581 C CA . ALA A 1 215 ? -2.740 13.796 -3.240 1.00 38.22 215 ALA A CA 1
ATOM 1582 C C . ALA A 1 215 ? -3.727 13.960 -4.387 1.00 38.22 215 ALA A C 1
ATOM 1584 O O . ALA A 1 215 ? -4.856 14.251 -4.081 1.00 38.22 215 ALA A O 1
ATOM 1585 N N . ALA A 1 216 ? -3.411 13.715 -5.659 1.00 36.41 216 ALA A N 1
ATOM 1586 C CA . ALA A 1 216 ? -4.390 13.782 -6.745 1.00 36.41 216 ALA A CA 1
ATOM 1587 C C . ALA A 1 216 ? -5.372 12.620 -6.668 1.00 36.41 216 ALA A C 1
ATOM 1589 O O . ALA A 1 216 ? -6.551 12.860 -6.801 1.00 36.41 216 ALA A O 1
ATOM 1590 N N . ILE A 1 217 ? -4.962 11.389 -6.367 1.00 41.50 217 ILE A N 1
ATOM 1591 C CA . ILE A 1 217 ? -5.886 10.254 -6.192 1.00 41.50 217 ILE A CA 1
ATOM 1592 C C . ILE A 1 217 ? -6.732 10.443 -4.926 1.00 41.50 217 ILE A C 1
ATOM 1594 O O . ILE A 1 217 ? -7.945 10.243 -4.954 1.00 41.50 217 ILE A O 1
ATOM 1598 N N . GLY A 1 218 ? -6.119 10.896 -3.829 1.00 37.62 218 GLY A N 1
ATOM 1599 C CA . GLY A 1 218 ? -6.812 11.261 -2.596 1.00 37.62 218 GLY A CA 1
ATOM 1600 C C . GLY A 1 218 ? -7.751 12.452 -2.788 1.00 37.62 218 GLY A C 1
ATOM 1601 O O . GLY A 1 218 ? -8.904 12.380 -2.395 1.00 37.62 218 GLY A O 1
ATOM 1602 N N . MET A 1 219 ? -7.310 13.520 -3.451 1.00 36.59 219 MET A N 1
ATOM 1603 C CA . MET A 1 219 ? -8.081 14.730 -3.762 1.00 36.59 219 MET A CA 1
ATOM 1604 C C . MET A 1 219 ? -9.119 14.474 -4.840 1.00 36.59 219 MET A C 1
ATOM 1606 O O . MET A 1 219 ? -10.156 15.101 -4.781 1.00 36.59 219 MET A O 1
ATOM 1610 N N . VAL A 1 220 ? -8.909 13.551 -5.776 1.00 38.19 220 VAL A N 1
ATOM 1611 C CA . VAL A 1 220 ? -9.911 13.099 -6.748 1.00 38.19 220 VAL A CA 1
ATOM 1612 C C . VAL A 1 220 ? -10.942 12.249 -6.026 1.00 38.19 220 VAL A C 1
ATOM 1614 O O . VAL A 1 220 ? -12.121 12.492 -6.211 1.00 38.19 220 VAL A O 1
ATOM 1617 N N . ALA A 1 221 ? -10.567 11.353 -5.109 1.00 41.59 221 ALA A N 1
ATOM 1618 C CA . ALA A 1 221 ? -11.533 10.651 -4.260 1.00 41.59 221 ALA A CA 1
ATOM 1619 C C . ALA A 1 221 ? -12.309 11.620 -3.342 1.00 41.59 221 ALA A C 1
ATOM 1621 O O . ALA A 1 221 ? -13.528 11.512 -3.218 1.00 41.59 221 ALA A O 1
ATOM 1622 N N . LEU A 1 222 ? -11.638 12.613 -2.749 1.00 41.19 222 LEU A N 1
ATOM 1623 C CA . LEU A 1 222 ? -12.244 13.648 -1.902 1.00 41.19 222 LEU A CA 1
ATOM 1624 C C . LEU A 1 222 ? -13.084 14.644 -2.719 1.00 41.19 222 LEU A C 1
ATOM 1626 O O . LEU A 1 222 ? -14.141 15.054 -2.250 1.00 41.19 222 LEU A O 1
ATOM 1630 N N . ALA A 1 223 ? -12.678 14.989 -3.943 1.00 37.22 223 ALA A N 1
ATOM 1631 C CA . ALA A 1 223 ? -13.397 15.865 -4.868 1.00 37.22 223 ALA A CA 1
ATOM 1632 C C . ALA A 1 223 ? -14.578 15.144 -5.513 1.00 37.22 223 ALA A C 1
ATOM 1634 O O . ALA A 1 223 ? -15.642 15.734 -5.619 1.00 37.22 223 ALA A O 1
ATOM 1635 N N . ILE A 1 224 ? -14.456 13.860 -5.855 1.00 42.09 224 ILE A N 1
ATOM 1636 C CA . ILE A 1 224 ? -15.574 12.998 -6.261 1.00 42.09 224 ILE A CA 1
ATOM 1637 C C . ILE A 1 224 ? -16.586 12.932 -5.118 1.00 42.09 224 ILE A C 1
ATOM 1639 O O . ILE A 1 224 ? -17.772 13.162 -5.338 1.00 42.09 224 ILE A O 1
ATOM 1643 N N . MET A 1 225 ? -16.134 12.721 -3.878 1.00 40.84 225 MET A N 1
ATOM 1644 C CA . MET A 1 225 ? -17.015 12.748 -2.709 1.00 40.84 225 MET A CA 1
ATOM 1645 C C . MET A 1 225 ? -17.626 14.140 -2.481 1.00 40.84 225 MET A C 1
ATOM 1647 O O . MET A 1 225 ? -18.818 14.227 -2.198 1.00 40.84 225 MET A O 1
ATOM 1651 N N . ALA A 1 226 ? -16.881 15.230 -2.685 1.00 40.56 226 ALA A N 1
ATOM 1652 C CA . ALA A 1 226 ? -17.383 16.602 -2.580 1.00 40.56 226 ALA A CA 1
ATOM 1653 C C . ALA A 1 226 ? -18.381 16.967 -3.697 1.00 40.56 226 ALA A C 1
ATOM 1655 O O . ALA A 1 226 ? -19.371 17.649 -3.436 1.00 40.56 226 ALA A O 1
ATOM 1656 N N . VAL A 1 227 ? -18.178 16.483 -4.926 1.00 42.31 227 VAL A N 1
ATOM 1657 C CA . VAL A 1 227 ? -19.082 16.657 -6.074 1.00 42.31 227 VAL A CA 1
ATOM 1658 C C . VAL A 1 227 ? -20.360 15.842 -5.872 1.00 42.31 227 VAL A C 1
ATOM 1660 O O . VAL A 1 227 ? -21.453 16.372 -6.073 1.00 42.31 227 VAL A O 1
ATOM 1663 N N . ILE A 1 228 ? -20.255 14.601 -5.384 1.00 44.34 228 ILE A N 1
ATOM 1664 C CA . ILE A 1 228 ? -21.406 13.770 -4.995 1.00 44.34 228 ILE A CA 1
ATOM 1665 C C . ILE A 1 228 ? -22.198 14.445 -3.862 1.00 44.34 228 ILE A C 1
ATOM 1667 O O . ILE A 1 228 ? -23.426 14.491 -3.913 1.00 44.34 228 ILE A O 1
ATOM 1671 N N . VAL A 1 229 ? -21.514 15.034 -2.875 1.00 45.72 229 VAL A N 1
ATOM 1672 C CA . VAL A 1 229 ? -22.124 15.813 -1.782 1.00 45.72 229 VAL A CA 1
ATOM 1673 C C . VAL A 1 229 ? -22.820 17.069 -2.299 1.00 45.72 229 VAL A C 1
ATOM 1675 O O . VAL A 1 229 ? -23.948 17.345 -1.895 1.00 45.72 229 VAL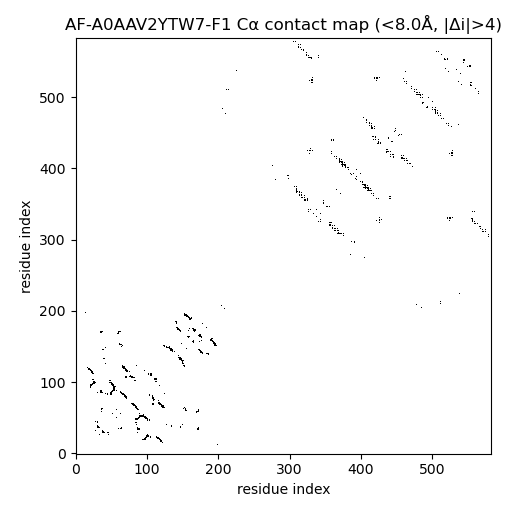 A O 1
ATOM 1678 N N . LYS A 1 230 ? -22.179 17.836 -3.191 1.00 46.69 230 LYS A N 1
ATOM 1679 C CA . LYS A 1 230 ? -22.754 19.061 -3.762 1.00 46.69 230 LYS A CA 1
ATOM 1680 C C . LYS A 1 230 ? -24.003 18.740 -4.579 1.00 46.69 230 LYS A C 1
ATOM 1682 O O . LYS A 1 230 ? -25.001 19.439 -4.437 1.00 46.69 230 LYS A O 1
ATOM 1687 N N . LYS A 1 231 ? -23.974 17.647 -5.350 1.00 47.50 231 LYS A N 1
ATOM 1688 C CA . LYS A 1 231 ? -25.133 17.134 -6.089 1.00 47.50 231 LYS A CA 1
ATOM 1689 C C . LYS A 1 231 ? -26.261 16.714 -5.138 1.00 47.50 231 LYS A C 1
ATOM 1691 O O . LYS A 1 231 ? -27.368 17.213 -5.279 1.00 47.50 231 LYS A O 1
ATOM 1696 N N . LYS A 1 232 ? -25.961 15.941 -4.085 1.00 50.59 232 LYS A N 1
ATOM 1697 C CA . LYS A 1 232 ? -26.960 15.526 -3.084 1.00 50.59 232 LYS A CA 1
ATOM 1698 C C . LYS A 1 232 ? -27.579 16.702 -2.315 1.00 50.59 232 LYS A C 1
ATOM 1700 O O . LYS A 1 232 ? -28.783 16.732 -2.121 1.00 50.59 232 LYS A O 1
ATOM 1705 N N . LYS A 1 233 ? -26.784 17.704 -1.924 1.00 51.38 233 LYS A N 1
ATOM 1706 C CA . LYS A 1 233 ? -27.271 18.909 -1.223 1.00 51.38 233 LYS A CA 1
ATOM 1707 C C . LYS A 1 233 ? -28.147 19.795 -2.120 1.00 51.38 233 LYS A C 1
ATOM 1709 O O . LYS A 1 233 ? -29.020 20.494 -1.613 1.00 51.38 233 LYS A O 1
ATOM 1714 N N . LEU A 1 234 ? -27.899 19.793 -3.433 1.00 52.22 234 LEU A N 1
ATOM 1715 C CA . LEU A 1 234 ? -28.751 20.458 -4.424 1.00 52.22 234 LEU A CA 1
ATOM 1716 C C . LEU A 1 234 ? -30.054 19.682 -4.656 1.00 52.22 234 LEU A C 1
ATOM 1718 O O . LEU A 1 234 ? -31.103 20.313 -4.752 1.00 52.22 234 LEU A O 1
ATOM 1722 N N . ASP A 1 235 ? -29.995 18.350 -4.684 1.00 49.84 235 ASP A N 1
ATOM 1723 C CA . ASP A 1 235 ? -31.170 17.486 -4.836 1.00 49.84 235 ASP A CA 1
ATOM 1724 C C . ASP A 1 235 ? -32.082 17.533 -3.593 1.00 49.84 235 ASP A C 1
ATOM 1726 O O . ASP A 1 235 ? -33.287 17.727 -3.741 1.00 49.84 235 ASP A O 1
ATOM 1730 N N . ASP A 1 236 ? -31.523 17.497 -2.375 1.00 56.22 236 ASP A N 1
ATOM 1731 C CA . ASP A 1 236 ? -32.282 17.661 -1.121 1.00 56.22 236 ASP A CA 1
ATOM 1732 C C . ASP A 1 236 ? -32.947 19.053 -1.061 1.00 56.22 236 ASP A C 1
ATOM 1734 O O . ASP A 1 236 ? -34.144 19.166 -0.810 1.00 56.22 236 ASP A O 1
ATOM 1738 N N . LYS A 1 237 ? -32.220 20.127 -1.423 1.00 55.59 237 LYS A N 1
ATOM 1739 C CA . LYS A 1 237 ? -32.788 21.491 -1.524 1.00 55.59 237 LYS A CA 1
ATOM 1740 C C . LYS A 1 237 ? -33.859 21.636 -2.608 1.00 55.59 237 LYS A C 1
ATOM 1742 O O . LYS A 1 237 ? -34.647 22.582 -2.557 1.00 55.59 237 LYS A O 1
ATOM 1747 N N . ARG A 1 238 ? -33.841 20.780 -3.629 1.00 51.34 238 ARG A N 1
ATOM 1748 C CA . ARG A 1 238 ? -34.831 20.755 -4.709 1.00 51.34 238 ARG A CA 1
ATOM 1749 C C . ARG A 1 238 ? -36.076 19.960 -4.304 1.00 51.34 238 ARG A C 1
ATOM 1751 O O . ARG A 1 238 ? -37.159 20.325 -4.752 1.00 51.34 238 ARG A O 1
ATOM 1758 N N . ASN A 1 239 ? -35.936 18.942 -3.454 1.00 48.53 239 ASN A N 1
ATOM 1759 C CA . ASN A 1 239 ? -37.062 18.228 -2.848 1.00 48.53 239 ASN A CA 1
ATOM 1760 C C . ASN A 1 239 ? -37.763 19.065 -1.767 1.00 48.53 239 ASN A C 1
ATOM 1762 O O . ASN A 1 239 ? -38.977 19.206 -1.845 1.00 48.53 239 ASN A O 1
ATOM 1766 N N . ASP A 1 240 ? -37.026 19.738 -0.876 1.00 49.50 240 ASP A N 1
ATOM 1767 C CA . ASP A 1 240 ? -37.621 20.634 0.138 1.00 49.50 240 ASP A CA 1
ATOM 1768 C C . ASP A 1 240 ? -38.426 21.787 -0.498 1.00 49.50 240 ASP A C 1
ATOM 1770 O O . ASP A 1 240 ? -39.454 22.210 0.023 1.00 49.50 240 ASP A O 1
ATOM 1774 N N . ARG A 1 241 ? -37.996 22.288 -1.668 1.00 48.94 241 ARG A N 1
ATOM 1775 C CA . ARG A 1 241 ? -38.737 23.317 -2.426 1.00 48.94 241 ARG A CA 1
ATOM 1776 C C . ARG A 1 241 ? -39.963 22.792 -3.169 1.00 48.94 241 ARG A C 1
ATOM 1778 O O . ARG A 1 241 ? -40.762 23.602 -3.624 1.00 48.94 241 ARG A O 1
ATOM 1785 N N . ARG A 1 242 ? -40.097 21.477 -3.353 1.00 45.88 242 ARG A N 1
ATOM 1786 C CA . ARG A 1 242 ? -41.302 20.875 -3.944 1.00 45.88 242 ARG A CA 1
ATOM 1787 C C . ARG A 1 242 ? -42.394 20.629 -2.906 1.00 45.88 242 ARG A C 1
ATOM 1789 O O . ARG A 1 242 ? -43.544 20.492 -3.302 1.00 45.88 242 ARG A O 1
ATOM 1796 N N . GLU A 1 243 ? -42.059 20.610 -1.617 1.00 47.09 243 GLU A N 1
ATOM 1797 C CA . GLU A 1 243 ? -43.007 20.270 -0.548 1.00 47.09 243 GLU A CA 1
ATOM 1798 C C . GLU A 1 243 ? -43.767 21.467 0.058 1.00 47.09 243 GLU A C 1
ATOM 1800 O O . GLU A 1 243 ? -44.649 21.254 0.881 1.00 47.09 243 GLU A O 1
ATOM 1805 N N . THR A 1 244 ? -43.547 22.717 -0.377 1.00 36.34 244 THR A N 1
ATOM 1806 C CA . THR A 1 244 ? -44.439 23.861 -0.049 1.00 36.34 244 THR A CA 1
ATOM 1807 C C . THR A 1 244 ? -44.405 24.944 -1.149 1.00 36.34 244 THR A C 1
ATOM 1809 O O . THR A 1 244 ? -43.325 25.156 -1.701 1.00 36.34 244 THR A O 1
ATOM 1812 N N . PRO A 1 245 ? -45.514 25.658 -1.490 1.00 42.47 245 PRO A N 1
ATOM 1813 C CA . PRO A 1 245 ? -46.756 25.846 -0.730 1.00 42.47 245 PRO A CA 1
ATOM 1814 C C . PRO A 1 245 ? -48.055 25.522 -1.508 1.00 42.47 245 PRO A C 1
ATOM 1816 O O . PRO A 1 245 ? -48.338 26.090 -2.559 1.00 42.47 245 PRO A O 1
ATOM 1819 N N . SER A 1 246 ? -48.912 24.679 -0.936 1.00 33.81 246 SER A N 1
ATOM 1820 C CA . SER A 1 246 ? -50.378 24.706 -1.089 1.00 33.81 246 SER A CA 1
ATOM 1821 C C . SER A 1 246 ? -50.938 23.901 0.078 1.00 33.81 246 SER A C 1
ATOM 1823 O O . SER A 1 246 ? -50.708 22.699 0.172 1.00 33.81 246 SER A O 1
ATOM 1825 N N . GLY A 1 247 ? -51.548 24.583 1.043 1.00 39.56 247 GLY A N 1
ATOM 1826 C CA . GLY A 1 247 ? -51.958 23.977 2.301 1.00 39.56 247 GLY A CA 1
ATOM 1827 C C . GLY A 1 247 ? -53.113 23.000 2.132 1.00 39.56 247 GLY A C 1
ATOM 1828 O O . GLY A 1 247 ? -54.198 23.428 1.779 1.00 39.56 247 GLY A O 1
ATOM 1829 N N . VAL A 1 248 ? -52.882 21.732 2.474 1.00 30.91 248 VAL A N 1
ATOM 1830 C CA . VAL A 1 248 ? -53.830 20.846 3.166 1.00 30.91 248 VAL A CA 1
ATOM 1831 C C . VAL A 1 248 ? -52.984 19.832 3.941 1.00 30.91 248 VAL A C 1
ATOM 1833 O O . VAL A 1 248 ? -52.274 19.021 3.354 1.00 30.91 248 VAL A O 1
ATOM 1836 N N . VAL A 1 249 ? -53.037 19.879 5.273 1.00 31.98 249 VAL A N 1
ATOM 1837 C CA . VAL A 1 249 ? -52.475 18.826 6.128 1.00 31.98 249 VAL A CA 1
ATOM 1838 C C . VAL A 1 249 ? -53.539 17.742 6.277 1.00 31.98 249 VAL A C 1
ATOM 1840 O O . VAL A 1 249 ? -54.393 17.826 7.155 1.00 31.98 249 VAL A O 1
ATOM 1843 N N . THR A 1 250 ? -53.493 16.708 5.440 1.00 27.33 250 THR A N 1
ATOM 1844 C CA . THR A 1 250 ? -54.123 15.423 5.768 1.00 27.33 250 THR A CA 1
ATOM 1845 C C . THR A 1 250 ? -53.099 14.566 6.499 1.00 27.33 250 THR A C 1
ATOM 1847 O O . THR A 1 250 ? -52.185 14.012 5.889 1.00 27.33 250 THR A O 1
ATOM 1850 N N . ARG A 1 251 ? -53.242 14.457 7.825 1.00 32.06 251 ARG A N 1
ATOM 1851 C CA . ARG A 1 251 ? -52.607 13.383 8.598 1.00 32.06 251 ARG A CA 1
ATOM 1852 C C . ARG A 1 251 ? -53.180 12.050 8.108 1.00 32.06 251 ARG A C 1
ATOM 1854 O O . ARG A 1 251 ? -54.322 11.744 8.428 1.00 32.06 251 ARG A O 1
ATOM 1861 N N . SER A 1 252 ? -52.387 11.264 7.382 1.00 24.06 252 SER A N 1
ATOM 1862 C CA . SER A 1 252 ? -52.569 9.810 7.348 1.00 24.06 252 SER A CA 1
ATOM 1863 C C . SER A 1 252 ? -51.615 9.182 8.354 1.00 24.06 252 SER A C 1
ATOM 1865 O O . SER A 1 252 ? -50.395 9.303 8.255 1.00 24.06 252 SER A O 1
ATOM 1867 N N . PHE A 1 253 ? -52.219 8.575 9.369 1.00 32.69 253 PHE A N 1
ATOM 1868 C CA . PHE A 1 253 ? -51.617 7.564 10.220 1.00 32.69 253 PHE A CA 1
ATOM 1869 C C . PHE A 1 253 ? -51.513 6.286 9.382 1.00 32.69 253 PHE A C 1
ATOM 1871 O O . PHE A 1 253 ? -52.492 5.573 9.279 1.00 32.69 253 PHE A O 1
ATOM 1878 N N . ASP A 1 254 ? -50.356 6.046 8.771 1.00 25.02 254 ASP A N 1
ATOM 1879 C CA . ASP A 1 254 ? -49.908 4.764 8.206 1.00 25.02 254 ASP A CA 1
ATOM 1880 C C . ASP A 1 254 ? -48.387 4.934 8.050 1.00 25.02 254 ASP A C 1
ATOM 1882 O O . ASP A 1 254 ? -47.921 5.824 7.350 1.00 25.02 254 ASP A O 1
ATOM 1886 N N . GLY A 1 255 ? -47.517 4.313 8.839 1.00 26.19 255 GLY A N 1
ATOM 1887 C CA . GLY A 1 255 ? -47.296 2.879 8.906 1.00 26.19 255 GLY A CA 1
ATOM 1888 C C . GLY A 1 255 ? -45.818 2.660 8.555 1.00 26.19 255 GLY A C 1
ATOM 1889 O O . GLY A 1 255 ? -45.399 2.995 7.459 1.00 26.19 255 GLY A O 1
ATOM 1890 N N . MET A 1 256 ? -45.032 2.175 9.523 1.00 26.23 256 MET A N 1
ATOM 1891 C CA . MET A 1 256 ? -43.696 1.565 9.383 1.00 26.23 256 MET A CA 1
ATOM 1892 C C . MET A 1 256 ? -42.665 2.235 8.452 1.00 26.23 256 MET A C 1
ATOM 1894 O O . MET A 1 256 ? -42.757 2.208 7.232 1.00 26.23 256 MET A O 1
ATOM 1898 N N . ALA A 1 257 ? -41.560 2.694 9.047 1.00 27.42 257 ALA A N 1
ATOM 1899 C CA . ALA A 1 257 ? -40.333 3.044 8.337 1.00 27.42 257 ALA A CA 1
ATOM 1900 C C . ALA A 1 257 ? -39.875 1.901 7.401 1.00 27.42 257 ALA A C 1
ATOM 1902 O O . ALA A 1 257 ? -39.255 0.930 7.831 1.00 27.42 257 ALA A O 1
ATOM 1903 N N . THR A 1 258 ? -40.189 2.018 6.110 1.00 25.45 258 THR A N 1
ATOM 1904 C CA . THR A 1 258 ? -39.775 1.079 5.063 1.00 25.45 258 THR A CA 1
ATOM 1905 C C . THR A 1 258 ? -38.353 1.353 4.536 1.00 25.45 258 THR A C 1
ATOM 1907 O O . THR A 1 258 ? -37.856 2.483 4.587 1.00 25.45 258 THR A O 1
ATOM 1910 N N . PRO A 1 259 ? -37.672 0.322 3.996 1.00 33.25 259 PRO A N 1
ATOM 1911 C CA . PRO A 1 259 ? -36.216 0.236 3.873 1.00 33.25 259 PRO A CA 1
ATOM 1912 C C . PRO A 1 259 ? -35.685 0.841 2.560 1.00 33.25 259 PRO A C 1
ATOM 1914 O O . PRO A 1 259 ? -35.233 0.129 1.667 1.00 33.25 259 PRO A O 1
ATOM 1917 N N . ALA A 1 260 ? -35.704 2.167 2.411 1.00 27.78 260 ALA A N 1
ATOM 1918 C CA . ALA A 1 260 ? -35.288 2.805 1.151 1.00 27.78 260 ALA A CA 1
ATOM 1919 C C . ALA A 1 260 ? -33.756 2.867 0.935 1.00 27.78 260 ALA A C 1
ATOM 1921 O O . ALA A 1 260 ? -33.289 2.783 -0.198 1.00 27.78 260 ALA A O 1
ATOM 1922 N N . ASN A 1 261 ? -32.945 2.935 1.999 1.00 39.56 261 ASN A N 1
ATOM 1923 C CA . ASN A 1 261 ? -31.477 3.033 1.875 1.00 39.56 261 ASN A CA 1
ATOM 1924 C C . ASN A 1 261 ? -30.766 1.676 1.684 1.00 39.56 261 ASN A C 1
ATOM 1926 O O . ASN A 1 261 ? -29.581 1.641 1.354 1.00 39.56 261 ASN A O 1
ATOM 1930 N N . HIS A 1 262 ? -31.470 0.553 1.867 1.00 35.53 262 HIS A N 1
ATOM 1931 C CA . HIS A 1 262 ? -30.856 -0.778 1.878 1.00 35.53 262 HIS A CA 1
ATOM 1932 C C . HIS A 1 262 ? -30.655 -1.367 0.471 1.00 35.53 262 HIS A C 1
ATOM 1934 O O . HIS A 1 262 ? -29.649 -2.039 0.231 1.00 35.53 262 HIS A O 1
ATOM 1940 N N . ARG A 1 263 ? -31.545 -1.041 -0.485 1.00 30.50 263 ARG A N 1
ATOM 1941 C CA . ARG A 1 263 ? -31.397 -1.451 -1.896 1.00 30.50 263 ARG A CA 1
ATOM 1942 C C . ARG A 1 263 ? -30.112 -0.911 -2.519 1.00 30.50 263 ARG A C 1
ATOM 1944 O O . ARG A 1 263 ? -29.498 -1.612 -3.309 1.00 30.50 263 ARG A O 1
ATOM 1951 N N . THR A 1 264 ? -29.662 0.280 -2.128 1.00 39.69 264 THR A N 1
ATOM 1952 C CA . THR A 1 264 ? -28.434 0.876 -2.668 1.00 39.69 264 THR A CA 1
ATOM 1953 C C . THR A 1 264 ? -27.148 0.208 -2.182 1.00 39.69 264 THR A C 1
ATOM 1955 O O . THR A 1 264 ? -26.204 0.130 -2.955 1.00 39.69 264 THR A O 1
ATOM 1958 N N . ASP A 1 265 ? -27.076 -0.304 -0.948 1.00 34.31 265 ASP A N 1
ATOM 1959 C CA . ASP A 1 265 ? -25.832 -0.906 -0.431 1.00 34.31 265 ASP A CA 1
ATOM 1960 C C . ASP A 1 265 ? -25.601 -2.337 -0.946 1.00 34.31 265 ASP A C 1
ATOM 1962 O O . ASP A 1 265 ? -24.470 -2.685 -1.282 1.00 34.31 265 ASP A O 1
ATOM 1966 N N . ILE A 1 266 ? -26.667 -3.137 -1.087 1.00 35.44 266 ILE A N 1
ATOM 1967 C CA . ILE A 1 266 ? -26.596 -4.467 -1.720 1.00 35.44 266 ILE A CA 1
ATOM 1968 C C . ILE A 1 266 ? -26.398 -4.332 -3.236 1.00 35.44 266 ILE A C 1
ATOM 1970 O O . ILE A 1 266 ? -25.612 -5.079 -3.812 1.00 35.44 266 ILE A O 1
ATOM 1974 N N . ALA A 1 267 ? -27.033 -3.347 -3.884 1.00 33.28 267 ALA A N 1
ATOM 1975 C CA . ALA A 1 267 ? -26.827 -3.088 -5.309 1.00 33.28 267 ALA A CA 1
ATOM 1976 C C . ALA A 1 267 ? -25.392 -2.646 -5.625 1.00 33.28 267 ALA A C 1
ATOM 1978 O O . ALA A 1 267 ? -24.848 -3.093 -6.620 1.00 33.28 267 ALA A O 1
ATOM 1979 N N . ILE A 1 268 ? -24.737 -1.849 -4.770 1.00 38.31 268 ILE A N 1
ATOM 1980 C CA . ILE A 1 268 ? -23.323 -1.477 -4.965 1.00 38.31 268 ILE A CA 1
ATOM 1981 C C . ILE A 1 268 ? -22.400 -2.694 -4.808 1.00 38.31 268 ILE A C 1
ATOM 1983 O O . ILE A 1 268 ? -21.436 -2.822 -5.559 1.00 38.31 268 ILE A O 1
ATOM 1987 N N . LEU A 1 269 ? -22.684 -3.589 -3.854 1.00 33.16 269 LEU A N 1
ATOM 1988 C CA . LEU A 1 269 ? -21.946 -4.847 -3.700 1.00 33.16 269 LEU A CA 1
ATOM 1989 C C . LEU A 1 269 ? -22.141 -5.752 -4.923 1.00 33.16 269 LEU A C 1
ATOM 1991 O O . LEU A 1 269 ? -21.155 -6.242 -5.464 1.00 33.16 269 LEU A O 1
ATOM 1995 N N . ASN A 1 270 ? -23.375 -5.895 -5.410 1.00 34.59 270 ASN A N 1
ATOM 1996 C CA . ASN A 1 270 ? -23.684 -6.669 -6.612 1.00 34.59 270 ASN A CA 1
ATOM 1997 C C . ASN A 1 270 ? -23.068 -6.042 -7.872 1.00 34.59 270 ASN A C 1
ATOM 1999 O O . ASN A 1 270 ? -22.454 -6.761 -8.651 1.00 34.59 270 ASN A O 1
ATOM 2003 N N . ASP A 1 271 ? -23.135 -4.724 -8.058 1.00 35.66 271 ASP A N 1
ATOM 2004 C CA . ASP A 1 271 ? -22.551 -4.030 -9.215 1.00 35.66 271 ASP A CA 1
ATOM 2005 C C . ASP A 1 271 ? -21.018 -4.103 -9.209 1.00 35.66 271 ASP A C 1
ATOM 2007 O O . ASP A 1 271 ? -20.403 -4.336 -10.253 1.00 35.66 271 ASP A O 1
ATOM 2011 N N . ALA A 1 272 ? -20.386 -3.964 -8.037 1.00 34.94 272 ALA A N 1
ATOM 2012 C CA . ALA A 1 272 ? -18.947 -4.155 -7.884 1.00 34.94 272 ALA A CA 1
ATOM 2013 C C . ALA A 1 272 ? -18.556 -5.614 -8.166 1.00 34.94 272 ALA A C 1
ATOM 2015 O O . ALA A 1 272 ? -17.656 -5.859 -8.964 1.00 34.94 272 ALA A O 1
ATOM 2016 N N . MET A 1 273 ? -19.260 -6.593 -7.589 1.00 34.00 273 MET A N 1
ATOM 2017 C CA . MET A 1 273 ? -18.994 -8.019 -7.816 1.00 34.00 273 MET A CA 1
ATOM 2018 C C . MET A 1 273 ? -19.201 -8.430 -9.279 1.00 34.00 273 MET A C 1
ATOM 2020 O O . MET A 1 273 ? -18.387 -9.180 -9.812 1.00 34.00 273 MET A O 1
ATOM 2024 N N . THR A 1 274 ? -20.223 -7.896 -9.951 1.00 33.47 274 THR A N 1
ATOM 2025 C CA . THR A 1 274 ? -20.519 -8.190 -11.363 1.00 33.47 274 THR A CA 1
ATOM 2026 C C . THR A 1 274 ? -19.486 -7.545 -12.294 1.00 33.47 274 THR A C 1
ATOM 2028 O O . THR A 1 274 ? -19.011 -8.184 -13.231 1.00 33.47 274 THR A O 1
ATOM 2031 N N . SER A 1 275 ? -19.050 -6.315 -11.998 1.00 34.53 275 SER A N 1
ATOM 2032 C CA . SER A 1 275 ? -18.010 -5.623 -12.776 1.00 34.53 275 SER A CA 1
ATOM 2033 C C . SER A 1 275 ? -16.620 -6.253 -12.591 1.00 34.53 275 SER A C 1
ATOM 2035 O O . SER A 1 275 ? -15.851 -6.348 -13.542 1.00 34.53 275 SER A O 1
ATOM 2037 N N . LEU A 1 276 ? -16.295 -6.736 -11.386 1.00 33.22 276 LEU A N 1
ATOM 2038 C CA . LEU A 1 276 ? -15.034 -7.431 -11.095 1.00 33.22 276 LEU A CA 1
ATOM 2039 C C . LEU A 1 276 ? -15.008 -8.868 -11.644 1.00 33.22 276 LEU A C 1
ATOM 2041 O O . LEU A 1 276 ? -13.962 -9.316 -12.115 1.00 33.22 276 LEU A O 1
ATOM 2045 N N . ALA A 1 277 ? -16.147 -9.569 -11.660 1.00 30.44 277 ALA A N 1
ATOM 2046 C CA . ALA A 1 277 ? -16.284 -10.856 -12.343 1.00 30.44 277 ALA A CA 1
ATOM 2047 C C . ALA A 1 277 ? -16.099 -10.718 -13.864 1.00 30.44 277 ALA A C 1
ATOM 2049 O O . ALA A 1 277 ? -15.477 -11.583 -14.475 1.00 30.44 277 ALA A O 1
ATOM 2050 N N . ALA A 1 278 ? -16.556 -9.609 -14.459 1.00 31.56 278 ALA A N 1
ATOM 2051 C CA . ALA A 1 278 ? -16.339 -9.311 -15.874 1.00 31.56 278 ALA A CA 1
ATOM 2052 C C . ALA A 1 278 ? -14.851 -9.082 -16.211 1.00 31.56 278 ALA A C 1
ATOM 2054 O O . ALA A 1 278 ? -14.379 -9.598 -17.218 1.00 31.56 278 ALA A O 1
ATOM 2055 N N . VAL A 1 279 ? -14.084 -8.401 -15.346 1.00 32.97 279 VAL A N 1
ATOM 2056 C CA . VAL A 1 279 ? -12.623 -8.218 -15.519 1.00 32.97 279 VAL A CA 1
ATOM 2057 C C . VAL A 1 279 ? -11.853 -9.534 -15.361 1.00 32.97 279 VAL A C 1
ATOM 2059 O O . VAL A 1 279 ? -10.866 -9.757 -16.052 1.00 32.97 279 VAL A O 1
ATOM 2062 N N . ALA A 1 280 ? -12.307 -10.439 -14.492 1.00 29.06 280 ALA A N 1
ATOM 2063 C CA . ALA A 1 280 ? -11.733 -11.782 -14.369 1.00 29.06 280 ALA A CA 1
ATOM 2064 C C . ALA A 1 280 ? -12.158 -12.740 -15.507 1.00 29.06 280 ALA A C 1
ATOM 2066 O O . ALA A 1 280 ? -11.611 -13.842 -15.624 1.00 29.06 280 ALA A O 1
ATOM 2067 N N . ALA A 1 281 ? -13.149 -12.358 -16.320 1.00 29.92 281 ALA A N 1
ATOM 2068 C CA . ALA A 1 281 ? -13.722 -13.165 -17.398 1.00 29.92 281 ALA A CA 1
ATOM 2069 C C . ALA A 1 281 ? -13.314 -12.707 -18.810 1.00 29.92 281 ALA A C 1
ATOM 2071 O O . ALA A 1 281 ? -13.697 -13.364 -19.778 1.00 29.92 281 ALA A O 1
ATOM 2072 N N . THR A 1 282 ? -12.538 -11.627 -18.962 1.00 31.72 282 THR A N 1
ATOM 2073 C CA . THR A 1 282 ? -12.056 -11.194 -20.279 1.00 31.72 282 THR A CA 1
ATOM 2074 C C . THR A 1 282 ? -11.027 -12.186 -20.846 1.00 31.72 282 THR A C 1
ATOM 2076 O O . THR A 1 282 ? -10.051 -12.519 -20.167 1.00 31.72 282 THR A O 1
ATOM 2079 N N . PRO A 1 283 ? -11.211 -12.682 -22.086 1.00 26.28 283 PRO A N 1
ATOM 2080 C CA . PRO A 1 283 ? -10.224 -13.533 -22.740 1.00 26.28 283 PRO A CA 1
ATOM 2081 C C . PRO A 1 283 ? -8.977 -12.713 -23.102 1.00 26.28 283 PRO A C 1
ATOM 2083 O O . PRO A 1 283 ? -9.080 -11.583 -23.582 1.00 26.28 283 PRO A O 1
ATOM 2086 N N . LEU A 1 284 ? -7.795 -13.280 -22.857 1.00 31.08 284 LEU A N 1
ATOM 2087 C CA . LEU A 1 284 ? -6.518 -12.679 -23.243 1.00 31.08 284 LEU A CA 1
ATOM 2088 C C . LEU A 1 284 ? -6.321 -12.785 -24.768 1.00 31.08 284 LEU A C 1
ATOM 2090 O O . LEU A 1 284 ? -6.642 -13.831 -25.339 1.00 31.08 284 LEU A O 1
ATOM 2094 N N . PRO A 1 285 ? -5.755 -11.761 -25.437 1.00 27.05 285 PRO A N 1
ATOM 2095 C CA . PRO A 1 285 ? -5.187 -11.951 -26.766 1.00 27.05 285 PRO A CA 1
ATOM 2096 C C . PRO A 1 285 ? -4.036 -12.971 -26.681 1.00 27.05 285 PRO A C 1
ATOM 2098 O O . PRO A 1 285 ? -3.353 -13.028 -25.653 1.00 27.05 285 PRO A O 1
ATOM 2101 N N . PRO A 1 286 ? -3.810 -13.788 -27.725 1.00 25.55 286 PRO A N 1
ATOM 2102 C CA . PRO A 1 286 ? -2.789 -14.826 -27.691 1.00 25.55 286 PRO A CA 1
ATOM 2103 C C . PRO A 1 286 ? -1.411 -14.180 -27.508 1.00 25.55 286 PRO A C 1
ATOM 2105 O O . PRO A 1 286 ? -0.931 -13.451 -28.376 1.00 25.55 286 PRO A O 1
ATOM 2108 N N . SER A 1 287 ? -0.781 -14.425 -26.358 1.00 30.91 287 SER A N 1
ATOM 2109 C CA . SER A 1 287 ? 0.624 -14.085 -26.153 1.00 30.91 287 SER A CA 1
ATOM 2110 C C . SER A 1 287 ? 1.455 -14.990 -27.055 1.00 30.91 287 SER A C 1
ATOM 2112 O O . SER A 1 287 ? 1.328 -16.213 -26.991 1.00 30.91 287 SER A O 1
ATOM 2114 N N . ALA A 1 288 ? 2.291 -14.397 -27.908 1.00 26.09 288 ALA A N 1
ATOM 2115 C CA . ALA A 1 288 ? 3.290 -15.139 -28.663 1.00 26.09 288 ALA A CA 1
ATOM 2116 C C . ALA A 1 288 ? 4.151 -15.949 -27.680 1.00 26.09 288 ALA A C 1
ATOM 2118 O O . ALA A 1 288 ? 4.646 -15.405 -26.691 1.00 26.09 288 ALA A O 1
ATOM 2119 N N . ALA A 1 289 ? 4.263 -17.252 -27.938 1.00 25.16 289 ALA A N 1
ATOM 2120 C CA . ALA A 1 289 ? 4.960 -18.207 -27.092 1.00 25.16 289 ALA A CA 1
ATOM 2121 C C . ALA A 1 289 ? 6.414 -17.769 -26.858 1.00 25.16 289 ALA A C 1
ATOM 2123 O O . ALA A 1 289 ? 7.230 -17.750 -27.778 1.00 25.16 289 ALA A O 1
ATOM 2124 N N . VAL A 1 290 ? 6.735 -17.423 -25.613 1.00 27.08 290 VAL A N 1
ATOM 2125 C CA . VAL A 1 290 ? 8.114 -17.304 -25.141 1.00 27.08 290 VAL A CA 1
ATOM 2126 C C . VAL A 1 290 ? 8.503 -18.688 -24.644 1.00 27.08 290 VAL A C 1
ATOM 2128 O O . VAL A 1 290 ? 7.800 -19.264 -23.819 1.00 27.08 290 VAL A O 1
ATOM 2131 N N . HIS A 1 291 ? 9.589 -19.248 -25.180 1.00 25.89 291 HIS A N 1
ATOM 2132 C CA . HIS A 1 291 ? 10.066 -20.580 -24.815 1.00 25.89 291 HIS A CA 1
ATOM 2133 C C . HIS A 1 291 ? 10.143 -20.752 -23.292 1.00 25.89 291 HIS A C 1
ATOM 2135 O O . HIS A 1 291 ? 10.903 -20.071 -22.601 1.00 25.89 291 HIS A O 1
ATOM 2141 N N . ALA A 1 292 ? 9.328 -21.683 -22.798 1.00 23.41 292 ALA A N 1
ATOM 2142 C CA . ALA A 1 292 ? 9.239 -22.068 -21.407 1.00 23.41 292 ALA A CA 1
ATOM 2143 C C . ALA A 1 292 ? 10.575 -22.648 -20.929 1.00 23.41 292 ALA A C 1
ATOM 2145 O O . ALA A 1 292 ? 10.983 -23.734 -21.338 1.00 23.41 292 ALA A O 1
ATOM 2146 N N . ILE A 1 293 ? 11.223 -21.958 -19.993 1.00 26.72 293 ILE A N 1
ATOM 2147 C CA . ILE A 1 293 ? 12.015 -22.658 -18.985 1.00 26.72 293 ILE A CA 1
ATOM 2148 C C . ILE A 1 293 ? 10.972 -23.316 -18.085 1.00 26.72 293 ILE A C 1
ATOM 2150 O O . ILE A 1 293 ? 10.254 -22.621 -17.366 1.00 26.72 293 ILE A O 1
ATOM 2154 N N . THR A 1 294 ? 10.829 -24.637 -18.185 1.00 25.36 294 THR A N 1
ATOM 2155 C CA . THR A 1 294 ? 9.945 -25.446 -17.340 1.00 25.36 294 THR A CA 1
ATOM 2156 C C . THR A 1 294 ? 10.280 -25.210 -15.870 1.00 25.36 294 THR A C 1
ATOM 2158 O O . THR A 1 294 ? 11.185 -25.825 -15.308 1.00 25.36 294 THR A O 1
ATOM 2161 N N . ALA A 1 295 ? 9.542 -24.296 -15.241 1.00 32.31 295 ALA A N 1
ATOM 2162 C CA . ALA A 1 295 ? 9.380 -24.274 -13.800 1.00 32.31 295 ALA A CA 1
ATOM 2163 C C . ALA A 1 295 ? 8.698 -25.588 -13.376 1.00 32.31 295 ALA A C 1
ATOM 2165 O O . ALA A 1 295 ? 7.909 -26.134 -14.158 1.00 32.31 295 ALA A O 1
ATOM 2166 N N . PRO A 1 296 ? 8.977 -26.113 -12.168 1.00 35.00 296 PRO A N 1
ATOM 2167 C CA . PRO A 1 296 ? 8.258 -27.274 -11.657 1.00 35.00 296 PRO A CA 1
ATOM 2168 C C . PRO A 1 296 ? 6.753 -27.009 -11.761 1.00 35.00 296 PRO A C 1
ATOM 2170 O O . PRO A 1 296 ? 6.293 -25.904 -11.463 1.00 35.00 296 PRO A O 1
ATOM 2173 N N . GLY A 1 297 ? 6.022 -28.003 -12.275 1.00 38.50 297 GLY A N 1
ATOM 2174 C CA . GLY A 1 297 ? 4.627 -27.867 -12.680 1.00 38.50 297 GLY A CA 1
ATOM 2175 C C . GLY A 1 297 ? 3.775 -27.174 -11.619 1.00 38.50 297 GLY A C 1
ATOM 2176 O O . GLY A 1 297 ? 3.908 -27.439 -10.425 1.00 38.50 297 GLY A O 1
ATOM 2177 N N . TYR A 1 298 ? 2.895 -26.275 -12.062 1.00 42.97 298 TYR A N 1
ATOM 2178 C CA . TYR A 1 298 ? 1.922 -25.627 -11.192 1.00 42.97 298 TYR A CA 1
ATOM 2179 C C . TYR A 1 298 ? 1.062 -26.700 -10.503 1.00 42.97 298 TYR A C 1
ATOM 2181 O O . TYR A 1 298 ? 0.180 -27.309 -11.111 1.00 42.97 298 TYR A O 1
ATOM 2189 N N . HIS A 1 299 ? 1.337 -26.962 -9.227 1.00 52.22 299 HIS A N 1
ATOM 2190 C CA . HIS A 1 299 ? 0.494 -27.795 -8.387 1.00 52.22 299 HIS A CA 1
ATOM 2191 C C . HIS A 1 299 ? -0.539 -26.913 -7.702 1.00 52.22 299 HIS A C 1
ATOM 2193 O O . HIS A 1 299 ? -0.195 -25.997 -6.955 1.00 52.22 299 HIS A O 1
ATOM 2199 N N . LYS A 1 300 ? -1.817 -27.207 -7.960 1.00 52.91 300 LYS A N 1
ATOM 2200 C CA . LYS A 1 300 ? -2.936 -26.556 -7.282 1.00 52.91 300 LYS A CA 1
ATOM 2201 C C . LYS A 1 300 ? -2.736 -26.714 -5.765 1.00 52.91 300 LYS A C 1
ATOM 2203 O O . LYS A 1 300 ? -2.676 -27.855 -5.297 1.00 52.91 300 LYS A O 1
ATOM 2208 N N . PRO A 1 301 ? -2.602 -25.618 -5.000 1.00 60.91 301 PRO A N 1
ATOM 2209 C CA . PRO A 1 301 ? -2.358 -25.713 -3.569 1.00 60.91 301 PRO A CA 1
ATOM 2210 C C . PRO A 1 301 ? -3.532 -26.411 -2.873 1.00 60.91 301 PRO A C 1
ATOM 2212 O O . PRO A 1 301 ? -4.684 -26.332 -3.311 1.00 60.91 301 PRO A O 1
ATOM 2215 N N . LYS A 1 302 ? -3.241 -27.127 -1.781 1.00 67.62 302 LYS A N 1
ATOM 2216 C CA . LYS A 1 302 ? -4.280 -27.791 -0.983 1.00 67.62 302 LYS A CA 1
ATOM 2217 C C . LYS A 1 302 ? -5.260 -26.727 -0.451 1.00 67.62 302 LYS A C 1
ATOM 2219 O O . LYS A 1 302 ? -4.814 -25.651 -0.063 1.00 67.62 302 LYS A O 1
ATOM 2224 N N . PRO A 1 303 ? -6.568 -27.013 -0.315 1.00 66.75 303 PRO A N 1
ATOM 2225 C CA . PRO A 1 303 ? -7.539 -26.035 0.195 1.00 66.75 303 PRO A CA 1
ATOM 2226 C C . PRO A 1 303 ? -7.172 -25.433 1.565 1.00 66.75 303 PRO A C 1
ATOM 2228 O O . PRO A 1 303 ? -7.496 -24.284 1.853 1.00 66.75 303 PRO A O 1
ATOM 2231 N N . VAL A 1 304 ? -6.444 -26.186 2.399 1.00 69.94 304 VAL A N 1
ATOM 2232 C CA . VAL A 1 304 ? -5.931 -25.724 3.701 1.00 69.94 304 VAL A CA 1
ATOM 2233 C C . VAL A 1 304 ? -4.949 -24.548 3.581 1.00 69.94 304 VAL A C 1
ATOM 2235 O O . VAL A 1 304 ? -4.893 -23.704 4.474 1.00 69.94 304 VAL A O 1
ATOM 2238 N N . SER A 1 305 ? -4.237 -24.419 2.456 1.00 70.38 305 SER A N 1
ATOM 2239 C CA . SER A 1 305 ? -3.297 -23.323 2.189 1.00 70.38 305 SER A CA 1
ATOM 2240 C C . SER A 1 305 ? -3.975 -21.948 2.206 1.00 70.38 305 SER A C 1
ATOM 2242 O O . SER A 1 305 ? -3.335 -20.945 2.533 1.00 70.38 305 SER A O 1
ATOM 2244 N N . TYR A 1 306 ? -5.281 -21.898 1.918 1.00 76.00 306 TYR A N 1
ATOM 2245 C CA . TYR A 1 306 ? -6.080 -20.673 1.940 1.00 76.00 306 TYR A CA 1
ATOM 2246 C C . TYR A 1 306 ? -6.351 -20.163 3.366 1.00 76.00 306 TYR A C 1
ATOM 2248 O O . TYR A 1 306 ? -6.502 -18.958 3.567 1.00 76.00 306 TYR A O 1
ATOM 2256 N N . LEU A 1 307 ? -6.340 -21.050 4.369 1.00 84.31 307 LEU A N 1
ATOM 2257 C CA . LEU A 1 307 ? -6.556 -20.699 5.779 1.00 84.31 307 LEU A CA 1
ATOM 2258 C C . LEU A 1 307 ? -5.296 -20.137 6.453 1.00 84.31 307 LEU A C 1
ATOM 2260 O O . LEU A 1 307 ? -5.397 -19.390 7.428 1.00 84.31 307 LEU A O 1
ATOM 2264 N N . PHE A 1 308 ? -4.105 -20.437 5.924 1.00 87.88 308 PHE A N 1
ATOM 2265 C CA . PHE A 1 308 ? -2.842 -20.003 6.529 1.00 87.88 308 PHE A CA 1
ATOM 2266 C C . PHE A 1 308 ? -2.671 -18.489 6.555 1.00 87.88 308 PHE A C 1
ATOM 2268 O O . PHE A 1 308 ? -2.110 -17.979 7.518 1.00 87.88 308 PHE A O 1
ATOM 2275 N N . GLY A 1 309 ? -3.199 -17.768 5.561 1.00 85.31 309 GLY A N 1
ATOM 2276 C CA . GLY A 1 309 ? -3.171 -16.302 5.563 1.00 85.31 309 GLY A CA 1
ATOM 2277 C C . GLY A 1 309 ? -4.001 -15.683 6.696 1.00 85.31 309 GLY A C 1
ATOM 2278 O O . GLY A 1 309 ? -3.649 -14.632 7.224 1.00 85.31 309 GLY A O 1
ATOM 2279 N N . GLY A 1 310 ? -5.092 -16.341 7.095 1.00 90.25 310 GLY A N 1
ATOM 2280 C CA . GLY A 1 310 ? -5.898 -15.936 8.244 1.00 90.25 310 GLY A CA 1
ATOM 2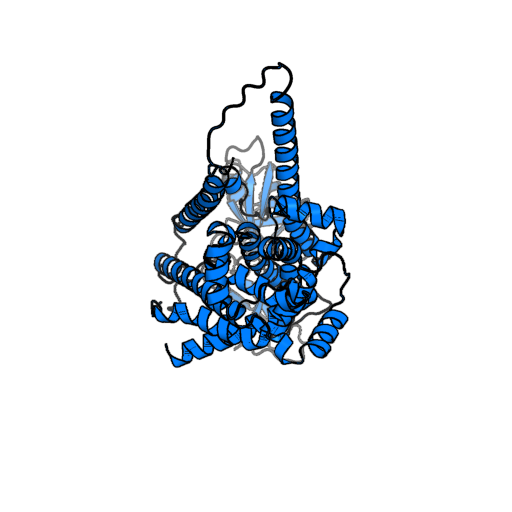281 C C . GLY A 1 310 ? -5.215 -16.247 9.571 1.00 90.25 310 GLY A C 1
ATOM 2282 O O . GLY A 1 310 ? -5.066 -15.366 10.416 1.00 90.25 310 GLY A O 1
ATOM 2283 N N . ALA A 1 311 ? -4.747 -17.487 9.731 1.00 92.44 311 ALA A N 1
ATOM 2284 C CA . ALA A 1 311 ? -4.053 -17.932 10.939 1.00 92.44 311 ALA A CA 1
ATOM 2285 C C . ALA A 1 311 ? -2.774 -17.120 11.210 1.00 92.44 311 ALA A C 1
ATOM 2287 O O . ALA A 1 311 ? -2.520 -16.722 12.348 1.00 92.44 311 ALA A O 1
ATOM 2288 N N . SER A 1 312 ? -2.001 -16.810 10.166 1.00 93.19 312 SER A N 1
ATOM 2289 C CA . SER A 1 312 ? -0.804 -15.979 10.282 1.00 93.19 312 SER A CA 1
ATOM 2290 C C . SER A 1 312 ? -1.132 -14.535 10.666 1.00 93.19 312 SER A C 1
ATOM 2292 O O . SER A 1 312 ? -0.476 -13.969 11.541 1.00 93.19 312 SER A O 1
ATOM 2294 N N . ALA A 1 313 ? -2.179 -13.948 10.077 1.00 93.12 313 ALA A N 1
ATOM 2295 C CA . ALA A 1 313 ? -2.624 -12.600 10.418 1.00 93.12 313 ALA A CA 1
ATOM 2296 C C . ALA A 1 313 ? -3.124 -12.510 11.867 1.00 93.12 313 ALA A C 1
ATOM 2298 O O . ALA A 1 313 ? -2.805 -11.539 12.552 1.00 93.12 313 ALA A O 1
ATOM 2299 N N . VAL A 1 314 ? -3.844 -13.531 12.351 1.00 95.75 314 VAL A N 1
ATOM 2300 C CA . VAL A 1 314 ? -4.247 -13.663 13.762 1.00 95.75 314 VAL A CA 1
ATOM 2301 C C . VAL A 1 314 ? -3.024 -13.733 14.675 1.00 95.75 314 VAL A C 1
ATOM 2303 O O . VAL A 1 314 ? -2.972 -13.008 15.665 1.00 95.75 314 VAL A O 1
ATOM 2306 N N . GLY A 1 315 ? -2.016 -14.538 14.323 1.00 95.06 315 GLY A N 1
ATOM 2307 C CA . GLY A 1 315 ? -0.752 -14.595 15.060 1.00 95.06 315 GLY A CA 1
ATOM 2308 C C . GLY A 1 315 ? -0.081 -13.223 15.175 1.00 95.06 315 GLY A C 1
ATOM 2309 O O . GLY A 1 315 ? 0.377 -12.840 16.249 1.00 95.06 315 GLY A O 1
ATOM 2310 N N . ALA A 1 316 ? -0.080 -12.441 14.093 1.00 94.94 316 ALA A N 1
ATOM 2311 C CA . ALA A 1 316 ? 0.505 -11.102 14.079 1.00 94.94 316 ALA A CA 1
ATOM 2312 C C . ALA A 1 316 ? -0.247 -10.090 14.973 1.00 94.94 316 ALA A C 1
ATOM 2314 O O . ALA A 1 316 ? 0.384 -9.190 15.531 1.00 94.94 316 ALA A O 1
ATOM 2315 N N . VAL A 1 317 ? -1.566 -10.242 15.182 1.00 95.44 317 VAL A N 1
ATOM 2316 C CA . VAL A 1 317 ? -2.358 -9.343 16.055 1.00 95.44 317 VAL A CA 1
ATOM 2317 C C . VAL A 1 317 ? -1.818 -9.306 17.471 1.00 95.44 317 VAL A C 1
ATOM 2319 O O . VAL A 1 317 ? -1.752 -8.227 18.051 1.00 95.44 317 VAL A O 1
ATOM 2322 N N . PHE A 1 318 ? -1.388 -10.443 18.019 1.00 95.50 318 PHE A N 1
ATOM 2323 C CA . PHE A 1 318 ? -0.872 -10.501 19.388 1.00 95.50 318 PHE A CA 1
ATOM 2324 C C . PHE A 1 318 ? 0.325 -9.571 19.623 1.00 95.50 318 PHE A C 1
ATOM 2326 O O . PHE A 1 318 ? 0.557 -9.166 20.753 1.00 95.50 318 PHE A O 1
ATOM 2333 N N . PHE A 1 319 ? 1.044 -9.179 18.571 1.00 95.38 319 PHE A N 1
ATOM 2334 C CA . PHE A 1 319 ? 2.171 -8.253 18.663 1.00 95.38 319 PHE A CA 1
ATOM 2335 C C . PHE A 1 319 ? 1.787 -6.816 18.309 1.00 95.38 319 PHE A C 1
ATOM 2337 O O . PHE A 1 319 ? 2.405 -5.869 18.789 1.00 95.38 319 PHE A O 1
ATOM 2344 N N . THR A 1 320 ? 0.780 -6.627 17.455 1.00 95.62 320 THR A N 1
ATOM 2345 C CA . THR A 1 320 ? 0.462 -5.307 16.892 1.00 95.62 320 THR A CA 1
ATOM 2346 C C . THR A 1 320 ? -0.787 -4.650 17.476 1.00 95.62 320 THR A C 1
ATOM 2348 O O . THR A 1 320 ? -1.039 -3.472 17.210 1.00 95.62 320 THR A O 1
ATOM 2351 N N . HIS A 1 321 ? -1.543 -5.371 18.311 1.00 95.56 321 HIS A N 1
ATOM 2352 C CA . HIS A 1 321 ? -2.771 -4.887 18.948 1.00 95.56 321 HIS A CA 1
ATOM 2353 C C . HIS A 1 321 ? -2.601 -3.590 19.766 1.00 95.56 321 HIS A C 1
ATOM 2355 O O . HIS A 1 321 ? -3.476 -2.728 19.658 1.00 95.56 321 HIS A O 1
ATOM 2361 N N . PRO A 1 322 ? -1.489 -3.355 20.498 1.00 95.88 322 PRO A N 1
ATOM 2362 C CA . PRO A 1 322 ? -1.291 -2.087 21.206 1.00 95.88 322 PRO A CA 1
ATOM 2363 C C . PRO A 1 322 ? -1.359 -0.855 20.291 1.00 95.88 322 PRO A C 1
ATOM 2365 O O . PRO A 1 322 ? -1.950 0.162 20.651 1.00 95.88 322 PRO A O 1
ATOM 2368 N N . PHE A 1 323 ? -0.812 -0.942 19.073 1.00 95.44 323 PHE A N 1
ATOM 2369 C CA . PHE A 1 323 ? -0.878 0.157 18.103 1.00 95.44 323 PHE A CA 1
ATOM 2370 C C . PHE A 1 323 ? -2.294 0.375 17.567 1.00 95.44 323 PHE A C 1
ATOM 2372 O O . PHE A 1 323 ? -2.696 1.511 17.309 1.00 95.44 323 PHE A O 1
ATOM 2379 N N . ASP A 1 324 ? -3.060 -0.704 17.434 1.00 93.94 324 ASP A N 1
ATOM 2380 C CA . ASP A 1 324 ? -4.462 -0.660 17.037 1.00 93.94 324 ASP A CA 1
ATOM 2381 C C . ASP A 1 324 ? -5.327 0.071 18.054 1.00 93.94 324 ASP A C 1
ATOM 2383 O O . ASP A 1 324 ? -6.045 1.009 17.695 1.00 93.94 324 ASP A O 1
ATOM 2387 N N . LEU A 1 325 ? -5.185 -0.300 19.328 1.00 95.12 325 LEU A N 1
ATOM 2388 C CA . LEU A 1 325 ? -5.889 0.348 20.427 1.00 95.12 325 LEU A CA 1
ATOM 2389 C C . LEU A 1 325 ? -5.608 1.856 20.437 1.00 95.12 325 LEU A C 1
ATOM 2391 O O . LEU A 1 325 ? -6.533 2.670 20.476 1.00 95.12 325 LEU A O 1
ATOM 2395 N N . LEU A 1 326 ? -4.330 2.239 20.344 1.00 94.75 326 LEU A N 1
ATOM 2396 C CA . LEU A 1 326 ? -3.912 3.641 20.337 1.00 94.75 326 LEU A CA 1
ATOM 2397 C C . LEU A 1 326 ? -4.466 4.395 19.122 1.00 94.75 326 LEU A C 1
ATOM 2399 O O . LEU A 1 326 ? -4.949 5.521 19.271 1.00 94.75 326 LEU A O 1
ATOM 2403 N N . LYS A 1 327 ? -4.470 3.778 17.932 1.00 94.94 327 LYS A N 1
ATOM 2404 C CA . LYS A 1 327 ? -5.128 4.340 16.744 1.00 94.94 327 LYS A CA 1
ATOM 2405 C C . LYS A 1 327 ? -6.606 4.616 17.032 1.00 94.94 327 LYS A C 1
ATOM 2407 O O . LYS A 1 327 ? -7.065 5.736 16.804 1.00 94.94 327 LYS A O 1
ATOM 2412 N N . VAL A 1 328 ? -7.354 3.634 17.539 1.00 94.44 328 VAL A N 1
ATOM 2413 C CA . VAL A 1 328 ? -8.798 3.775 17.786 1.00 94.44 328 VAL A CA 1
ATOM 2414 C C . VAL A 1 328 ? -9.089 4.827 18.855 1.00 94.44 328 VAL A C 1
ATOM 2416 O O . VAL A 1 328 ? -9.996 5.645 18.671 1.00 94.44 328 VAL A O 1
ATOM 2419 N N . HIS A 1 329 ? -8.306 4.878 19.934 1.00 92.75 329 HIS A N 1
ATOM 2420 C CA . HIS A 1 329 ? -8.420 5.915 20.962 1.00 92.75 329 HIS A CA 1
ATOM 2421 C C . HIS A 1 329 ? -8.279 7.322 20.368 1.00 92.75 329 HIS A C 1
ATOM 2423 O O . HIS A 1 329 ? -9.145 8.173 20.583 1.00 92.75 329 HIS A O 1
ATOM 2429 N N . LEU A 1 330 ? -7.241 7.547 19.558 1.00 91.94 330 LEU A N 1
ATOM 2430 C CA . LEU A 1 330 ? -6.993 8.841 18.924 1.00 91.94 330 LEU A CA 1
ATOM 2431 C C . LEU A 1 330 ? -8.068 9.201 17.886 1.00 91.94 330 LEU A C 1
ATOM 2433 O O . LEU A 1 330 ? -8.522 10.342 17.838 1.00 91.94 330 LEU A O 1
ATOM 2437 N N . GLN A 1 331 ? -8.526 8.240 17.080 1.00 92.19 331 GLN A N 1
ATOM 2438 C CA . GLN A 1 331 ? -9.518 8.474 16.019 1.00 92.19 331 GLN A CA 1
ATOM 2439 C C . GLN A 1 331 ? -10.932 8.733 16.540 1.00 92.19 331 GLN A C 1
ATOM 2441 O O . GLN A 1 331 ? -11.711 9.460 15.912 1.00 92.19 331 GLN A O 1
ATOM 2446 N N . THR A 1 332 ? -11.267 8.143 17.687 1.00 89.88 332 THR A N 1
ATOM 2447 C CA . THR A 1 332 ? -12.574 8.313 18.327 1.00 89.88 332 THR A CA 1
ATOM 2448 C C . THR A 1 332 ? -12.625 9.482 19.313 1.00 89.88 332 THR A C 1
ATOM 2450 O O . THR A 1 332 ? -13.720 9.842 19.749 1.00 89.88 332 THR A O 1
ATOM 2453 N N . SER A 1 333 ? -11.490 10.124 19.621 1.00 84.38 333 SER A N 1
ATOM 2454 C CA . SER A 1 333 ? -11.469 11.367 20.398 1.00 84.38 333 SER A CA 1
ATOM 2455 C C . SER A 1 333 ? -11.969 12.554 19.565 1.00 84.38 333 SER A C 1
ATOM 2457 O O . SER A 1 333 ? -11.294 13.021 18.640 1.00 84.38 333 SER A O 1
ATOM 2459 N N . LYS A 1 334 ? -13.162 13.054 19.908 1.00 70.06 334 LYS A N 1
ATOM 2460 C CA . LYS A 1 334 ? -13.812 14.182 19.217 1.00 70.06 334 LYS A CA 1
ATOM 2461 C C . LYS A 1 334 ? -13.422 15.552 19.779 1.00 70.06 334 LYS A C 1
ATOM 2463 O O . LYS A 1 334 ? -13.188 16.472 19.010 1.00 70.06 334 LYS A O 1
ATOM 2468 N N . ARG A 1 335 ? -13.359 15.696 21.109 1.00 61.12 335 ARG A N 1
ATOM 2469 C CA . ARG A 1 335 ? -13.181 16.999 21.789 1.00 61.12 335 ARG A CA 1
ATOM 2470 C C . ARG A 1 335 ? -11.779 17.241 22.343 1.00 61.12 335 ARG A C 1
ATOM 2472 O O . ARG A 1 335 ? -11.388 18.389 22.493 1.00 61.12 335 ARG A O 1
ATOM 2479 N N . GLU A 1 336 ? -11.025 16.187 22.632 1.00 62.28 336 GLU A N 1
ATOM 2480 C CA . GLU A 1 336 ? -9.713 16.295 23.272 1.00 62.28 336 GLU A CA 1
ATOM 2481 C C . GLU A 1 336 ? -8.619 16.071 22.217 1.00 62.28 336 GLU A C 1
ATOM 2483 O O . GLU A 1 336 ? -8.617 15.044 21.523 1.00 62.28 336 GLU A O 1
ATOM 2488 N N . GLN A 1 337 ? -7.696 17.026 22.069 1.00 61.28 337 GLN A N 1
ATOM 2489 C CA . GLN A 1 337 ? -6.466 16.851 21.285 1.00 61.28 337 GLN A CA 1
ATOM 2490 C C . GLN A 1 337 ? -5.515 15.934 22.068 1.00 61.28 337 GLN A C 1
ATOM 2492 O O . GLN A 1 337 ? -4.499 16.364 22.604 1.00 61.28 337 GLN A O 1
ATOM 2497 N N . LEU A 1 338 ? -5.887 14.661 22.197 1.00 71.38 338 LEU A N 1
ATOM 2498 C CA . LEU A 1 338 ? -5.050 13.647 22.824 1.00 71.38 338 LEU A CA 1
ATOM 2499 C C . LEU A 1 338 ? -3.827 13.409 21.937 1.00 71.38 338 LEU A C 1
ATOM 2501 O O . LEU A 1 338 ? -3.953 12.970 20.795 1.00 71.38 338 LEU A O 1
ATOM 2505 N N . GLY A 1 339 ? -2.640 13.701 22.464 1.00 82.69 339 GLY A N 1
ATOM 2506 C CA . GLY A 1 339 ? -1.384 13.262 21.867 1.00 82.69 339 GLY A CA 1
ATOM 2507 C C . GLY A 1 339 ? -1.180 11.757 22.056 1.00 82.69 339 GLY A C 1
ATOM 2508 O O . GLY A 1 339 ? -1.741 11.152 22.971 1.00 82.69 339 GLY A O 1
ATOM 2509 N N . LEU A 1 340 ? -0.343 11.142 21.213 1.00 87.81 340 LEU A N 1
ATOM 2510 C CA . LEU A 1 340 ? -0.015 9.715 21.325 1.00 87.81 340 LEU A CA 1
ATOM 2511 C C . LEU A 1 340 ? 0.595 9.376 22.693 1.00 87.81 340 LEU A C 1
ATOM 2513 O O . LEU A 1 340 ? 0.151 8.433 23.339 1.00 87.81 340 LEU A O 1
ATOM 2517 N N . PHE A 1 341 ? 1.566 10.168 23.151 1.00 89.31 341 PHE A N 1
ATOM 2518 C CA . PHE A 1 341 ? 2.227 9.956 24.442 1.00 89.31 341 PHE A CA 1
ATOM 2519 C C . PHE A 1 341 ? 1.244 10.039 25.609 1.00 89.31 341 PHE A C 1
ATOM 2521 O O . PHE A 1 341 ? 1.223 9.155 26.459 1.00 89.31 341 PHE A O 1
ATOM 2528 N N . THR A 1 342 ? 0.363 11.040 25.600 1.00 87.50 342 THR A N 1
ATOM 2529 C CA . THR A 1 342 ? -0.696 11.183 26.605 1.00 87.50 342 THR A CA 1
ATOM 2530 C C . THR A 1 342 ? -1.665 10.003 26.569 1.00 87.50 342 THR A C 1
ATOM 2532 O O . THR A 1 342 ? -2.071 9.515 27.619 1.00 87.50 342 THR A O 1
ATOM 2535 N N . ALA A 1 343 ? -2.020 9.502 25.380 1.00 87.25 343 ALA A N 1
ATOM 2536 C CA . ALA A 1 343 ? -2.877 8.327 25.245 1.00 87.25 343 ALA A CA 1
ATOM 2537 C C . ALA A 1 343 ? -2.212 7.063 25.816 1.00 87.25 343 ALA A C 1
ATOM 2539 O O . ALA A 1 343 ? -2.864 6.321 26.548 1.00 87.25 343 ALA A O 1
ATOM 2540 N N . VAL A 1 344 ? -0.920 6.848 25.539 1.00 91.69 344 VAL A N 1
ATOM 2541 C CA . VAL A 1 344 ? -0.137 5.735 26.104 1.00 91.69 344 VAL A CA 1
ATOM 2542 C C . VAL A 1 344 ? -0.067 5.845 27.625 1.00 91.69 344 VAL A C 1
ATOM 2544 O O . VAL A 1 344 ? -0.442 4.903 28.319 1.00 91.69 344 VAL A O 1
ATOM 2547 N N . GLN A 1 345 ? 0.341 7.005 28.146 1.00 91.12 345 GLN A N 1
ATOM 2548 C CA . GLN A 1 345 ? 0.441 7.249 29.583 1.00 91.12 345 GLN A CA 1
ATOM 2549 C C . GLN A 1 345 ? -0.906 7.028 30.275 1.00 91.12 345 GLN A C 1
ATOM 2551 O O . GLN A 1 345 ? -0.971 6.347 31.292 1.00 91.12 345 GLN A O 1
ATOM 2556 N N . ARG A 1 346 ? -2.003 7.529 29.698 1.00 88.69 346 ARG A N 1
ATOM 2557 C CA . ARG A 1 346 ? -3.348 7.354 30.255 1.00 88.69 346 ARG A CA 1
ATOM 2558 C C . ARG A 1 346 ? -3.748 5.885 30.326 1.00 88.69 346 ARG A C 1
ATOM 2560 O O . ARG A 1 346 ? -4.283 5.477 31.352 1.00 88.69 346 ARG A O 1
ATOM 2567 N N . VAL A 1 347 ? -3.492 5.088 29.287 1.00 91.31 347 VAL A N 1
ATOM 2568 C CA . VAL A 1 347 ? -3.798 3.645 29.307 1.00 91.31 347 VAL A CA 1
ATOM 2569 C C . VAL A 1 347 ? -2.950 2.931 30.358 1.00 91.31 347 VAL A C 1
ATOM 2571 O O . VAL A 1 347 ? -3.505 2.229 31.197 1.00 91.31 347 VAL A O 1
ATOM 2574 N N . LEU A 1 348 ? -1.637 3.173 30.379 1.00 92.75 348 LEU A N 1
ATOM 2575 C CA . LEU A 1 348 ? -0.731 2.524 31.329 1.00 92.75 348 LEU A CA 1
ATOM 2576 C C . LEU A 1 348 ? -1.039 2.895 32.785 1.00 92.75 348 LEU A C 1
ATOM 2578 O O . LEU A 1 348 ? -1.060 2.015 33.638 1.00 92.75 348 LEU A O 1
ATOM 2582 N N . CYS A 1 349 ? -1.331 4.165 33.075 1.00 90.38 349 CYS A N 1
ATOM 2583 C CA . CYS A 1 349 ? -1.643 4.613 34.433 1.00 90.38 349 CYS A CA 1
ATOM 2584 C C . CYS A 1 349 ? -3.035 4.173 34.908 1.00 90.38 349 CYS A C 1
ATOM 2586 O O . CYS A 1 349 ? -3.208 3.933 36.096 1.00 90.38 349 CYS A O 1
ATOM 2588 N N . SER A 1 350 ? -4.032 4.087 34.017 1.00 87.00 350 SER A N 1
ATOM 2589 C CA . SER A 1 350 ? -5.411 3.751 34.420 1.00 87.00 350 SER A CA 1
ATOM 2590 C C . SER A 1 350 ? -5.738 2.259 34.374 1.00 87.00 350 SER A C 1
ATOM 2592 O O . SER A 1 350 ? -6.585 1.808 35.136 1.00 87.00 350 SER A O 1
ATOM 2594 N N . GLN A 1 351 ? -5.102 1.495 33.482 1.00 87.81 351 GLN A N 1
ATOM 2595 C CA . GLN A 1 351 ? -5.434 0.087 33.225 1.00 87.81 351 GLN A CA 1
ATOM 2596 C C . GLN A 1 351 ? -4.215 -0.846 33.272 1.00 87.81 351 GLN A C 1
ATOM 2598 O O . GLN A 1 351 ? -4.367 -2.061 33.155 1.00 87.81 351 GLN A O 1
ATOM 2603 N N . GLY A 1 352 ? -3.001 -0.309 33.417 1.00 90.94 352 GLY A N 1
ATOM 2604 C CA . GLY A 1 352 ? -1.770 -1.091 33.347 1.00 90.94 352 GLY A CA 1
ATOM 2605 C C . GLY A 1 352 ? -1.454 -1.608 31.939 1.00 90.94 352 GLY A C 1
ATOM 2606 O O . GLY A 1 352 ? -2.030 -1.184 30.934 1.00 90.94 352 GLY A O 1
ATOM 2607 N N . LEU A 1 353 ? -0.513 -2.553 31.862 1.00 90.56 353 LEU A N 1
ATOM 2608 C CA . LEU A 1 353 ? -0.056 -3.148 30.598 1.00 90.56 353 LEU A CA 1
ATOM 2609 C C . LEU A 1 353 ? -1.137 -3.987 29.900 1.00 90.56 353 LEU A C 1
ATOM 2611 O O . LEU A 1 353 ? -1.180 -4.029 28.672 1.00 90.56 353 LEU A O 1
ATOM 2615 N N . SER A 1 354 ? -2.032 -4.622 30.659 1.00 90.38 354 SER A N 1
ATOM 2616 C CA . SER A 1 354 ? -3.144 -5.403 30.102 1.00 90.38 354 SER A CA 1
ATOM 2617 C C . SER A 1 354 ? -4.165 -4.524 29.373 1.00 90.38 354 SER A C 1
ATOM 2619 O O . SER A 1 354 ? -4.776 -4.981 28.407 1.00 90.38 354 SER A O 1
ATOM 2621 N N . GLY A 1 355 ? -4.287 -3.247 29.756 1.00 90.75 355 GLY A N 1
ATOM 2622 C CA . GLY A 1 355 ? -5.122 -2.264 29.065 1.00 90.75 355 GLY A CA 1
ATOM 2623 C C . GLY A 1 355 ? -4.755 -2.083 27.592 1.00 90.75 355 GLY A C 1
ATOM 2624 O O . GLY A 1 355 ? -5.643 -1.914 26.760 1.00 90.75 355 GLY A O 1
ATOM 2625 N N . LEU A 1 356 ? -3.471 -2.231 27.228 1.00 92.62 356 LEU A N 1
ATOM 2626 C CA . LEU A 1 356 ? -3.022 -2.180 25.827 1.00 92.62 356 LEU A CA 1
ATOM 2627 C C . LEU A 1 356 ? -3.596 -3.314 24.963 1.00 92.62 356 LEU A C 1
ATOM 2629 O O . LEU A 1 356 ? -3.600 -3.199 23.740 1.00 92.62 356 LEU A O 1
ATOM 2633 N N . TYR A 1 357 ? -4.105 -4.377 25.589 1.00 94.88 357 TYR A N 1
ATOM 2634 C CA . TYR A 1 357 ? -4.722 -5.534 24.943 1.00 94.88 357 TYR A CA 1
ATOM 2635 C C . TYR A 1 357 ? -6.251 -5.557 25.059 1.00 94.88 357 TYR A C 1
ATOM 2637 O O . TYR A 1 357 ? -6.900 -6.543 24.694 1.00 94.88 357 TYR A O 1
ATOM 2645 N N . GLN A 1 358 ? -6.866 -4.460 25.508 1.00 92.81 358 GLN A N 1
ATOM 2646 C CA . GLN A 1 358 ? -8.318 -4.346 25.532 1.00 92.81 358 GLN A CA 1
ATOM 2647 C C . GLN A 1 358 ? -8.902 -4.519 24.120 1.00 92.81 358 GLN A C 1
ATOM 2649 O O . GLN A 1 358 ? -8.474 -3.886 23.154 1.00 92.81 358 GLN A O 1
ATOM 2654 N N . GLY A 1 359 ? -9.891 -5.406 23.988 1.00 93.19 359 GLY A N 1
ATOM 2655 C CA . GLY A 1 359 ? -10.521 -5.711 22.701 1.00 93.19 359 GLY A CA 1
ATOM 2656 C C . GLY A 1 359 ? -9.748 -6.687 21.810 1.00 93.19 359 GLY A C 1
ATOM 2657 O O . GLY A 1 359 ? -10.144 -6.864 20.660 1.00 93.19 359 GLY A O 1
ATOM 2658 N N . ILE A 1 360 ? -8.700 -7.360 22.308 1.00 95.69 360 ILE A N 1
ATOM 2659 C CA . ILE A 1 360 ? -7.919 -8.333 21.518 1.00 95.69 360 ILE A CA 1
ATOM 2660 C C . ILE A 1 360 ? -8.777 -9.442 20.901 1.00 95.69 360 ILE A C 1
ATOM 2662 O O . ILE A 1 360 ? -8.543 -9.825 19.759 1.00 95.69 360 ILE A O 1
ATOM 2666 N N . SER A 1 361 ? -9.832 -9.905 21.583 1.00 96.56 361 SER A N 1
ATOM 2667 C CA . SER A 1 361 ? -10.759 -10.890 21.005 1.00 96.56 361 SER A CA 1
ATOM 2668 C C . SER A 1 361 ? -11.466 -10.361 19.750 1.00 96.56 361 SER A C 1
ATOM 2670 O O . SER A 1 361 ? -11.695 -11.120 18.810 1.00 96.56 361 SER A O 1
ATOM 2672 N N . GLY A 1 362 ? -11.751 -9.055 19.693 1.00 95.56 362 GLY A N 1
ATOM 2673 C CA . GLY A 1 362 ? -12.251 -8.381 18.495 1.00 95.56 362 GLY A CA 1
ATOM 2674 C C . GLY A 1 362 ? -11.199 -8.320 17.392 1.00 95.56 362 GLY A C 1
ATOM 2675 O O . GLY A 1 362 ? -11.517 -8.583 16.236 1.00 95.56 362 GLY A O 1
ATOM 2676 N N . GLY A 1 363 ? -9.941 -8.040 17.741 1.00 94.88 363 GLY A N 1
ATOM 2677 C CA . GLY A 1 363 ? -8.815 -8.037 16.802 1.00 94.88 363 GLY A CA 1
ATOM 2678 C C . GLY A 1 363 ? -8.566 -9.413 16.176 1.00 94.88 363 GLY A C 1
ATOM 2679 O O . GLY A 1 363 ? -8.432 -9.524 14.958 1.00 94.88 363 GLY A O 1
ATOM 2680 N N . VAL A 1 364 ? -8.595 -10.469 16.991 1.00 96.75 364 VAL A N 1
ATOM 2681 C CA . VAL A 1 364 ? -8.476 -11.868 16.549 1.00 96.75 364 VAL A CA 1
ATOM 2682 C C . VAL A 1 364 ? -9.627 -12.252 15.624 1.00 96.75 364 VAL A C 1
ATOM 2684 O O . VAL A 1 364 ? -9.391 -12.777 14.540 1.00 96.75 364 VAL A O 1
ATOM 2687 N N . MET A 1 365 ? -10.872 -11.950 16.004 1.00 96.12 365 MET A N 1
ATOM 2688 C CA . MET A 1 365 ? -12.035 -12.226 15.156 1.00 96.12 365 MET A CA 1
ATOM 2689 C C . MET A 1 365 ? -11.974 -11.450 13.838 1.00 96.12 365 MET A C 1
ATOM 2691 O O . MET A 1 365 ? -12.315 -11.982 12.781 1.00 96.12 365 MET A O 1
ATOM 2695 N N . ARG A 1 366 ? -11.512 -10.198 13.886 1.00 94.00 366 ARG A N 1
ATOM 2696 C CA . ARG A 1 366 ? -11.322 -9.366 12.704 1.00 94.00 366 ARG A CA 1
ATOM 2697 C C . ARG A 1 366 ? -10.320 -9.996 11.750 1.00 94.00 366 ARG A C 1
ATOM 2699 O O . ARG A 1 366 ? -10.672 -10.202 10.598 1.00 94.00 366 ARG A O 1
ATOM 2706 N N . GLU A 1 367 ? -9.101 -10.307 12.181 1.00 93.81 367 GLU A N 1
ATOM 2707 C CA . GLU A 1 367 ? -8.120 -10.905 11.266 1.00 93.81 367 GLU A CA 1
ATOM 2708 C C . GLU A 1 367 ? -8.542 -12.314 10.824 1.00 93.81 367 GLU A C 1
ATOM 2710 O O . GLU A 1 367 ? -8.409 -12.652 9.649 1.00 93.81 367 GLU A O 1
ATOM 2715 N N . GLY A 1 368 ? -9.167 -13.095 11.708 1.00 93.00 368 GLY A N 1
ATOM 2716 C CA . GLY A 1 368 ? -9.718 -14.409 11.373 1.00 93.00 368 GLY A CA 1
ATOM 2717 C C . GLY A 1 368 ? -10.817 -14.373 10.304 1.00 93.00 368 GLY A C 1
ATOM 2718 O O . GLY A 1 368 ? -10.953 -15.327 9.544 1.00 93.00 368 GLY A O 1
ATOM 2719 N N . THR A 1 369 ? -11.572 -13.280 10.185 1.00 93.56 369 THR A N 1
ATOM 2720 C CA . THR A 1 369 ? -12.611 -13.109 9.151 1.00 93.56 369 THR A CA 1
ATOM 2721 C C . THR A 1 369 ? -12.079 -12.354 7.931 1.00 93.56 369 THR A C 1
ATOM 2723 O O . THR A 1 369 ? -12.075 -12.889 6.822 1.00 93.56 369 THR A O 1
ATOM 2726 N N . TYR A 1 370 ? -11.568 -11.136 8.134 1.00 90.75 370 TYR A N 1
ATOM 2727 C CA . TYR A 1 370 ? -11.036 -10.258 7.089 1.00 90.75 370 TYR A CA 1
ATOM 2728 C C . TYR A 1 370 ? -9.868 -10.899 6.337 1.00 90.75 370 TYR A C 1
ATOM 2730 O O . TYR A 1 370 ? -9.909 -10.989 5.108 1.00 90.75 370 TYR A O 1
ATOM 2738 N N . SER A 1 371 ? -8.821 -11.336 7.048 1.00 90.44 371 SER A N 1
ATOM 2739 C CA . SER A 1 371 ? -7.591 -11.802 6.399 1.00 90.44 371 SER A CA 1
ATOM 2740 C C . SER A 1 371 ? -7.786 -13.172 5.763 1.00 90.44 371 SER A C 1
ATOM 2742 O O . SER A 1 371 ? -7.352 -13.362 4.628 1.00 90.44 371 SER A O 1
ATOM 2744 N N . THR A 1 372 ? -8.526 -14.080 6.405 1.00 91.06 372 THR A N 1
ATOM 2745 C CA . THR A 1 372 ? -8.901 -15.364 5.790 1.00 91.06 372 THR A CA 1
ATOM 2746 C C . THR A 1 372 ? -9.642 -15.155 4.475 1.00 91.06 372 THR A C 1
ATOM 2748 O O . THR A 1 372 ? -9.205 -15.671 3.452 1.00 91.06 372 THR A O 1
ATOM 2751 N N . MET A 1 373 ? -10.714 -14.351 4.461 1.00 90.88 373 MET A N 1
ATOM 2752 C CA . MET A 1 373 ? -11.483 -14.109 3.236 1.00 90.88 373 MET A CA 1
ATOM 2753 C C . MET A 1 373 ? -10.630 -13.418 2.165 1.00 90.88 373 MET A C 1
ATOM 2755 O O . MET A 1 373 ? -10.630 -13.829 1.006 1.00 90.88 373 MET A O 1
ATOM 2759 N N . ARG A 1 374 ? -9.841 -12.408 2.553 1.00 87.19 374 ARG A N 1
ATOM 2760 C CA . ARG A 1 374 ? -8.942 -11.695 1.640 1.00 87.19 374 ARG A CA 1
ATOM 2761 C C . ARG A 1 374 ? -7.949 -12.631 0.959 1.00 87.19 374 ARG A C 1
ATOM 2763 O O . ARG A 1 374 ? -7.814 -12.580 -0.262 1.00 87.19 374 ARG A O 1
ATOM 2770 N N . PHE A 1 375 ? -7.237 -13.449 1.735 1.00 86.25 375 PHE A N 1
ATOM 2771 C CA . PHE A 1 375 ? -6.226 -14.360 1.202 1.00 86.25 375 PHE A CA 1
ATOM 2772 C C . PHE A 1 375 ? -6.848 -15.533 0.449 1.00 86.25 375 PHE A C 1
ATOM 2774 O O . PHE A 1 375 ? -6.310 -15.902 -0.591 1.00 86.25 375 PHE A O 1
ATOM 2781 N N . ALA A 1 376 ? -7.976 -16.076 0.912 1.00 87.69 376 ALA A N 1
ATOM 2782 C CA . ALA A 1 376 ? -8.674 -17.160 0.231 1.00 87.69 376 ALA A CA 1
ATOM 2783 C C . ALA A 1 376 ? -9.162 -16.730 -1.157 1.00 87.69 376 ALA A C 1
ATOM 2785 O O . ALA A 1 376 ? -8.880 -17.414 -2.140 1.00 87.69 376 ALA A O 1
ATOM 2786 N N . VAL A 1 377 ? -9.819 -15.568 -1.261 1.00 86.56 377 VAL A N 1
ATOM 2787 C CA . VAL A 1 377 ? -10.274 -15.020 -2.548 1.00 86.56 377 VAL A CA 1
ATOM 2788 C C . VAL A 1 377 ? -9.083 -14.683 -3.442 1.00 86.56 377 VAL A C 1
ATOM 2790 O O . VAL A 1 377 ? -9.057 -15.102 -4.595 1.00 86.56 377 VAL A O 1
ATOM 2793 N N . TYR A 1 378 ? -8.067 -13.989 -2.916 1.00 84.06 378 TYR A N 1
ATOM 2794 C CA . TYR A 1 378 ? -6.867 -13.653 -3.688 1.00 84.06 378 TYR A CA 1
ATOM 2795 C C . TYR A 1 378 ? -6.175 -14.895 -4.260 1.00 84.06 378 TYR A C 1
ATOM 2797 O O . TYR A 1 378 ? -5.894 -14.937 -5.456 1.00 84.06 378 TYR A O 1
ATOM 2805 N N . GLN A 1 379 ? -5.910 -15.905 -3.426 1.00 84.69 379 GLN A N 1
ATOM 2806 C CA . GLN A 1 379 ? -5.218 -17.116 -3.861 1.00 84.69 379 GLN A CA 1
ATOM 2807 C C . GLN A 1 379 ? -6.078 -17.922 -4.837 1.00 84.69 379 GLN A C 1
ATOM 2809 O O . GLN A 1 379 ? -5.581 -18.273 -5.897 1.00 84.69 379 GLN A O 1
ATOM 2814 N N . SER A 1 380 ? -7.373 -18.113 -4.561 1.00 83.12 380 SER A N 1
ATOM 2815 C CA . SER A 1 380 ? -8.279 -18.842 -5.465 1.00 83.12 380 SER A CA 1
ATOM 2816 C C . SER A 1 380 ? -8.365 -18.196 -6.851 1.00 83.12 380 SER A C 1
ATOM 2818 O O . SER A 1 380 ? -8.343 -18.887 -7.874 1.00 83.12 380 SER A O 1
ATOM 2820 N N . LEU A 1 381 ? -8.445 -16.862 -6.903 1.00 82.88 381 LEU A N 1
ATOM 2821 C CA . LEU A 1 381 ? -8.465 -16.128 -8.167 1.00 82.88 381 LEU A CA 1
ATOM 2822 C C . LEU A 1 381 ? -7.116 -16.196 -8.880 1.00 82.88 381 LEU A C 1
ATOM 2824 O O . LEU A 1 381 ? -7.082 -16.395 -10.091 1.00 82.88 381 LEU A O 1
ATOM 2828 N N . LYS A 1 382 ? -6.010 -16.064 -8.143 1.00 81.56 382 LYS A N 1
ATOM 2829 C CA . LYS A 1 382 ? -4.658 -16.152 -8.702 1.00 81.56 382 LYS A CA 1
ATOM 2830 C C . LYS A 1 382 ? -4.385 -17.532 -9.284 1.00 81.56 382 LYS A C 1
ATOM 2832 O O . LYS A 1 382 ? -3.897 -17.626 -10.402 1.00 81.56 382 LYS A O 1
ATOM 2837 N N . ASP A 1 383 ? -4.751 -18.574 -8.554 1.00 83.12 383 ASP A N 1
ATOM 2838 C CA . ASP A 1 383 ? -4.642 -19.969 -8.966 1.00 83.12 383 ASP A CA 1
ATOM 2839 C C . ASP A 1 383 ? -5.421 -20.227 -10.257 1.00 83.12 383 ASP A C 1
ATOM 2841 O O . ASP A 1 383 ? -4.894 -20.775 -11.224 1.00 83.12 383 ASP A O 1
ATOM 2845 N N . SER A 1 384 ? -6.663 -19.742 -10.307 1.00 80.00 384 SER A N 1
ATOM 2846 C CA . SER A 1 384 ? -7.512 -19.847 -11.495 1.00 80.00 384 SER A CA 1
ATOM 2847 C C . SER A 1 384 ? -6.943 -19.068 -12.685 1.00 80.00 384 SER A C 1
ATOM 2849 O O . SER A 1 384 ? -6.990 -19.548 -13.815 1.00 80.00 384 SER A O 1
ATOM 2851 N N . ALA A 1 385 ? -6.391 -17.876 -12.449 1.00 73.50 385 ALA A N 1
ATOM 2852 C CA . ALA A 1 385 ? -5.795 -17.045 -13.490 1.00 73.50 385 ALA A CA 1
ATOM 2853 C C . ALA A 1 385 ? -4.500 -17.658 -14.051 1.00 73.50 385 ALA A C 1
ATOM 2855 O O . ALA A 1 385 ? -4.311 -17.663 -15.263 1.00 73.50 385 ALA A O 1
ATOM 2856 N N . VAL A 1 386 ? -3.644 -18.224 -13.195 1.00 78.88 386 VAL A N 1
ATOM 2857 C CA . VAL A 1 386 ? -2.429 -18.948 -13.608 1.00 78.88 386 VAL A CA 1
ATOM 2858 C C . VAL A 1 386 ? -2.789 -20.217 -14.382 1.00 78.88 386 VAL A C 1
ATOM 2860 O O . VAL A 1 386 ? -2.210 -20.470 -15.434 1.00 78.88 386 VAL A O 1
ATOM 2863 N N . ALA A 1 387 ? -3.791 -20.977 -13.929 1.00 78.94 387 ALA A N 1
ATOM 2864 C CA . ALA A 1 387 ? -4.267 -22.163 -14.642 1.00 78.94 387 ALA A CA 1
ATOM 2865 C C . ALA A 1 387 ? -4.817 -21.828 -16.041 1.00 78.94 387 ALA A C 1
ATOM 2867 O O . ALA A 1 387 ? -4.552 -22.556 -16.994 1.00 78.94 387 ALA A O 1
ATOM 2868 N N . ARG A 1 388 ? -5.531 -20.702 -16.189 1.00 77.25 388 ARG A N 1
ATOM 2869 C CA . ARG A 1 388 ? -5.985 -20.189 -17.497 1.00 77.25 388 ARG A CA 1
ATOM 2870 C C . ARG A 1 388 ? -4.844 -19.684 -18.381 1.00 77.25 388 ARG A C 1
ATOM 2872 O O . ARG A 1 388 ? -5.011 -19.625 -19.592 1.00 77.25 388 ARG A O 1
ATOM 2879 N N . ASN A 1 389 ? -3.710 -19.326 -17.788 1.00 79.31 389 ASN A N 1
ATOM 2880 C CA . ASN A 1 389 ? -2.514 -18.859 -18.480 1.00 79.31 389 ASN A CA 1
ATOM 2881 C C . ASN A 1 389 ? -1.500 -19.996 -18.707 1.00 79.31 389 ASN A C 1
ATOM 2883 O O . ASN A 1 389 ? -0.298 -19.775 -18.621 1.00 79.31 389 ASN A O 1
ATOM 2887 N N . ASN A 1 390 ? -1.968 -21.233 -18.912 1.00 78.25 390 ASN A N 1
ATOM 2888 C CA . ASN A 1 390 ? -1.130 -22.422 -19.127 1.00 78.25 390 ASN A CA 1
ATOM 2889 C C . ASN A 1 390 ? -0.057 -22.664 -18.040 1.00 78.25 390 ASN A C 1
ATOM 2891 O O . ASN A 1 390 ? 0.982 -23.262 -18.306 1.00 78.25 390 ASN A O 1
ATOM 2895 N N . GLY A 1 391 ? -0.292 -22.204 -16.806 1.00 71.50 391 GLY A N 1
ATOM 2896 C CA . GLY A 1 391 ? 0.672 -22.305 -15.706 1.00 71.50 391 GLY A CA 1
ATOM 2897 C C . GLY A 1 391 ? 1.741 -21.204 -15.688 1.00 71.50 391 GLY A C 1
ATOM 2898 O O . GLY A 1 391 ? 2.572 -21.181 -14.779 1.00 71.50 391 GLY A O 1
ATOM 2899 N N . GLU A 1 392 ? 1.721 -20.268 -16.637 1.00 71.94 392 GLU A N 1
ATOM 2900 C CA . GLU A 1 392 ? 2.652 -19.145 -16.685 1.00 71.94 392 GLU A CA 1
ATOM 2901 C C . GLU A 1 392 ? 2.273 -18.028 -15.702 1.00 71.94 392 GLU A C 1
ATOM 2903 O O . GLU A 1 392 ? 1.110 -17.824 -15.331 1.00 71.94 392 GLU A O 1
ATOM 2908 N N . ARG A 1 393 ? 3.278 -17.246 -15.288 1.00 66.38 393 ARG A N 1
ATOM 2909 C CA . ARG A 1 393 ? 3.097 -16.134 -14.346 1.00 66.38 393 ARG A CA 1
ATOM 2910 C C . ARG A 1 393 ? 2.191 -15.057 -14.947 1.00 66.38 393 ARG A C 1
ATOM 2912 O O . ARG A 1 393 ? 2.452 -14.544 -16.027 1.00 66.38 393 ARG A O 1
ATOM 2919 N N . ILE A 1 394 ? 1.169 -14.657 -14.194 1.00 71.00 394 ILE A N 1
ATOM 2920 C CA . ILE A 1 394 ? 0.301 -13.534 -14.565 1.00 71.00 394 ILE A CA 1
ATOM 2921 C C . ILE A 1 394 ? 1.006 -12.187 -14.332 1.00 71.00 394 ILE A C 1
ATOM 2923 O O . ILE A 1 394 ? 1.782 -12.041 -13.383 1.00 71.00 394 ILE A O 1
ATOM 2927 N N . SER A 1 395 ? 0.704 -11.194 -15.176 1.00 64.56 395 SER A N 1
ATOM 2928 C CA . SER A 1 395 ? 1.252 -9.829 -15.088 1.00 64.56 395 SER A CA 1
ATOM 2929 C C . SER A 1 395 ? 1.052 -9.194 -13.701 1.00 64.56 395 SER A C 1
ATOM 2931 O O . SER A 1 395 ? 0.062 -9.459 -13.011 1.00 64.56 395 SER A O 1
ATOM 2933 N N . THR A 1 396 ? 1.976 -8.319 -13.290 1.00 63.62 396 THR A N 1
ATOM 2934 C CA . THR A 1 396 ? 1.935 -7.596 -12.006 1.00 63.62 396 THR A CA 1
ATOM 2935 C C . THR A 1 396 ? 0.625 -6.839 -11.818 1.00 63.62 396 THR A C 1
ATOM 2937 O O . THR A 1 396 ? 0.007 -6.950 -10.761 1.00 63.62 396 THR A O 1
ATOM 2940 N N . LEU A 1 397 ? 0.143 -6.148 -12.857 1.00 65.81 397 LEU A N 1
ATOM 2941 C CA . LEU A 1 397 ? -1.123 -5.413 -12.801 1.00 65.81 397 LEU A CA 1
ATOM 2942 C C . LEU A 1 397 ? -2.306 -6.349 -12.522 1.00 65.81 397 LEU A C 1
ATOM 2944 O O . LEU A 1 397 ? -3.146 -6.052 -11.677 1.00 65.81 397 LEU A O 1
ATOM 2948 N N . HIS A 1 398 ? -2.330 -7.519 -13.164 1.00 67.88 398 HIS A N 1
ATOM 2949 C CA . HIS A 1 398 ? -3.363 -8.523 -12.925 1.00 67.88 398 HIS A CA 1
ATOM 2950 C C . HIS A 1 398 ? -3.300 -9.017 -11.469 1.00 67.88 398 HIS A C 1
ATOM 2952 O O . HIS A 1 398 ? -4.314 -9.004 -10.775 1.00 67.88 398 HIS A O 1
ATOM 2958 N N . ASN A 1 399 ? -2.110 -9.345 -10.949 1.00 68.44 399 ASN A N 1
ATOM 2959 C CA . ASN A 1 399 ? -1.928 -9.701 -9.535 1.00 68.44 399 ASN A CA 1
ATOM 2960 C C . ASN A 1 399 ? -2.451 -8.616 -8.573 1.00 68.44 399 ASN A C 1
ATOM 2962 O O . ASN A 1 399 ? -3.080 -8.952 -7.567 1.00 68.44 399 ASN A O 1
ATOM 2966 N N . VAL A 1 400 ? -2.214 -7.333 -8.874 1.00 69.25 400 VAL A N 1
ATOM 2967 C CA . VAL A 1 400 ? -2.725 -6.201 -8.081 1.00 69.25 400 VAL A CA 1
ATOM 2968 C C . VAL A 1 400 ? -4.249 -6.189 -8.082 1.00 69.25 400 VAL A C 1
ATOM 2970 O O . VAL A 1 400 ? -4.855 -6.126 -7.013 1.00 69.25 400 VAL A O 1
ATOM 2973 N N . CYS A 1 401 ? -4.876 -6.304 -9.255 1.00 73.69 401 CYS A N 1
ATOM 2974 C CA . CYS A 1 401 ? -6.331 -6.336 -9.385 1.00 73.69 401 CYS A CA 1
ATOM 2975 C C . CYS A 1 401 ? -6.945 -7.492 -8.584 1.00 73.69 401 CYS A C 1
ATOM 2977 O O . CYS A 1 401 ? -7.898 -7.275 -7.837 1.00 73.69 401 CYS A O 1
ATOM 2979 N N . LEU A 1 402 ? -6.361 -8.694 -8.651 1.00 75.50 402 LEU A N 1
ATOM 2980 C CA . LEU A 1 402 ? -6.805 -9.834 -7.838 1.00 75.50 402 LEU A CA 1
ATOM 2981 C C . LEU A 1 402 ? -6.655 -9.557 -6.335 1.00 75.50 402 LEU A C 1
ATOM 2983 O O . LEU A 1 402 ? -7.525 -9.919 -5.540 1.00 75.50 402 LEU A O 1
ATOM 2987 N N . GLY A 1 403 ? -5.575 -8.878 -5.937 1.00 74.81 403 GLY A N 1
ATOM 2988 C CA . GLY A 1 403 ? -5.360 -8.428 -4.561 1.00 74.81 403 GLY A CA 1
ATOM 2989 C C . GLY A 1 403 ? -6.422 -7.432 -4.088 1.00 74.81 403 GLY A C 1
ATOM 2990 O O . GLY A 1 403 ? -6.903 -7.539 -2.958 1.00 74.81 403 GLY A O 1
ATOM 2991 N N . MET A 1 404 ? -6.835 -6.504 -4.957 1.00 76.75 404 MET A N 1
ATOM 2992 C CA . MET A 1 404 ? -7.921 -5.560 -4.685 1.00 76.75 404 MET A CA 1
ATOM 2993 C C . MET A 1 404 ? -9.260 -6.283 -4.526 1.00 76.75 404 MET A C 1
ATOM 2995 O O . MET A 1 404 ? -9.976 -5.990 -3.570 1.00 76.75 404 MET A O 1
ATOM 2999 N N . VAL A 1 405 ? -9.568 -7.265 -5.386 1.00 79.75 405 VAL A N 1
ATOM 3000 C CA . VAL A 1 405 ? -10.778 -8.100 -5.256 1.00 79.75 405 VAL A CA 1
ATOM 3001 C C . VAL A 1 405 ? -10.783 -8.787 -3.893 1.00 79.75 405 VAL A C 1
ATOM 3003 O O . VAL A 1 405 ? -11.737 -8.643 -3.132 1.00 79.75 405 VAL A O 1
ATOM 3006 N N . GLY A 1 406 ? -9.681 -9.449 -3.528 1.00 81.38 406 GLY A N 1
ATOM 3007 C CA . GLY A 1 406 ? -9.533 -10.053 -2.204 1.00 81.38 406 GLY A CA 1
ATOM 3008 C C . GLY A 1 406 ? -9.752 -9.038 -1.076 1.00 81.38 406 GLY A C 1
ATOM 3009 O O . GLY A 1 406 ? -10.446 -9.328 -0.106 1.00 81.38 406 GLY A O 1
ATOM 3010 N N . GLY A 1 407 ? -9.226 -7.818 -1.211 1.00 80.38 407 GLY A N 1
ATOM 3011 C CA . GLY A 1 407 ? -9.434 -6.731 -0.251 1.00 80.38 407 GLY A CA 1
ATOM 3012 C C . GLY A 1 407 ? -10.899 -6.300 -0.101 1.00 80.38 407 GLY A C 1
ATOM 3013 O O . GLY A 1 407 ? -11.348 -6.078 1.023 1.00 80.38 407 GLY A O 1
ATOM 3014 N N . VAL A 1 408 ? -11.653 -6.219 -1.203 1.00 81.88 408 VAL A N 1
ATOM 3015 C CA . VAL A 1 408 ? -13.092 -5.892 -1.201 1.00 81.88 408 VAL A CA 1
ATOM 3016 C C . VAL A 1 408 ? -13.880 -6.955 -0.436 1.00 81.88 408 VAL A C 1
ATOM 3018 O O . VAL A 1 408 ? -14.628 -6.622 0.483 1.00 81.88 408 VAL A O 1
ATOM 3021 N N . PHE A 1 409 ? -13.670 -8.232 -0.765 1.00 86.12 409 PHE A N 1
ATOM 3022 C CA . PHE A 1 409 ? -14.341 -9.346 -0.092 1.00 86.12 409 PHE A CA 1
ATOM 3023 C C . PHE A 1 409 ? -13.939 -9.436 1.382 1.00 86.12 409 PHE A C 1
ATOM 3025 O O . PHE A 1 409 ? -14.802 -9.536 2.251 1.00 86.12 409 PHE A O 1
ATOM 3032 N N . GLY A 1 410 ? -12.646 -9.306 1.689 1.00 87.88 410 GLY A N 1
ATOM 3033 C CA . GLY A 1 410 ? -12.166 -9.232 3.066 1.00 87.88 410 GLY A CA 1
ATOM 3034 C C . GLY A 1 410 ? -12.846 -8.110 3.849 1.00 87.88 410 GLY A C 1
ATOM 3035 O O . GLY A 1 410 ? -13.343 -8.338 4.949 1.00 87.88 410 GLY A O 1
ATOM 3036 N N . GLY A 1 411 ? -12.935 -6.909 3.271 1.00 85.38 411 GLY A N 1
ATOM 3037 C CA . GLY A 1 411 ? -13.578 -5.750 3.891 1.00 85.38 411 GLY A CA 1
ATOM 3038 C C . GLY A 1 411 ? -15.080 -5.923 4.122 1.00 85.38 411 GLY A C 1
ATOM 3039 O O . GLY A 1 411 ? -15.584 -5.469 5.148 1.00 85.38 411 GLY A O 1
ATOM 3040 N N . ALA A 1 412 ? -15.785 -6.590 3.205 1.00 85.31 412 ALA A N 1
ATOM 3041 C CA . ALA A 1 412 ? -17.214 -6.862 3.331 1.00 85.31 412 ALA A CA 1
ATOM 3042 C C . ALA A 1 412 ? -17.505 -7.902 4.425 1.00 85.31 412 ALA A C 1
ATOM 3044 O O . ALA A 1 412 ? -18.290 -7.635 5.334 1.00 85.31 412 ALA A O 1
ATOM 3045 N N . PHE A 1 413 ? -16.826 -9.053 4.385 1.00 89.12 413 PHE A N 1
ATOM 3046 C CA . PHE A 1 413 ? -17.032 -10.142 5.347 1.00 89.12 413 PHE A CA 1
ATOM 3047 C C . PHE A 1 413 ? -16.446 -9.842 6.731 1.00 89.12 413 PHE A C 1
ATOM 3049 O O . PHE A 1 413 ? -16.993 -10.272 7.742 1.00 89.12 413 PHE A O 1
ATOM 3056 N N . GLY A 1 414 ? -15.358 -9.074 6.797 1.00 91.31 414 GLY A N 1
ATOM 3057 C CA . GLY A 1 414 ? -14.742 -8.646 8.052 1.00 91.31 414 GLY A CA 1
ATOM 3058 C C . GLY A 1 414 ? -15.455 -7.477 8.739 1.00 91.31 414 GLY A C 1
ATOM 3059 O O . GLY A 1 414 ? -15.109 -7.146 9.873 1.00 91.31 414 GLY A O 1
ATOM 3060 N N . ASN A 1 415 ? -16.440 -6.836 8.094 1.00 92.81 415 ASN A N 1
ATOM 3061 C CA . ASN A 1 415 ? -17.081 -5.625 8.617 1.00 92.81 415 ASN A CA 1
ATOM 3062 C C . ASN A 1 415 ? -17.758 -5.809 9.994 1.00 92.81 415 ASN A C 1
ATOM 3064 O O . ASN A 1 415 ? -17.557 -4.953 10.860 1.00 92.81 415 ASN A O 1
ATOM 3068 N N . PRO A 1 416 ? -18.508 -6.900 10.258 1.00 94.44 416 PRO A N 1
ATOM 3069 C CA . PRO A 1 416 ? -19.108 -7.125 11.575 1.00 94.44 416 PRO A CA 1
ATOM 3070 C C . PRO A 1 416 ? -18.055 -7.226 12.689 1.00 94.44 416 PRO A C 1
ATOM 3072 O O . PRO A 1 416 ? -18.188 -6.597 13.741 1.00 94.44 416 PRO A O 1
ATOM 3075 N N . ALA A 1 417 ? -16.968 -7.960 12.435 1.00 95.25 417 ALA A N 1
ATOM 3076 C CA . ALA A 1 417 ? -15.867 -8.120 13.380 1.00 95.25 417 ALA A CA 1
ATOM 3077 C C . ALA A 1 417 ? -15.087 -6.809 13.589 1.00 95.25 417 ALA A C 1
ATOM 3079 O O . ALA A 1 417 ? -14.717 -6.482 14.717 1.00 95.25 417 ALA A O 1
ATOM 3080 N N . ASP A 1 418 ? -14.894 -6.018 12.526 1.00 94.44 418 ASP A N 1
ATOM 3081 C CA . ASP A 1 418 ? -14.300 -4.678 12.588 1.00 94.44 418 ASP A CA 1
ATOM 3082 C C . ASP A 1 418 ? -15.068 -3.755 13.545 1.00 94.44 418 ASP A C 1
ATOM 3084 O O . ASP A 1 418 ? -14.455 -3.070 14.368 1.00 94.44 418 ASP A O 1
ATOM 3088 N N . ILE A 1 419 ? -16.403 -3.743 13.460 1.00 95.00 419 ILE A N 1
ATOM 3089 C CA . ILE A 1 419 ? -17.249 -2.897 14.311 1.00 95.00 419 ILE A CA 1
ATOM 3090 C C . ILE A 1 419 ? -17.072 -3.269 15.778 1.00 95.00 419 ILE A C 1
ATOM 3092 O O . ILE A 1 419 ? -16.844 -2.389 16.612 1.00 95.00 419 ILE A O 1
ATOM 3096 N N . VAL A 1 420 ? -17.171 -4.560 16.100 1.00 95.94 420 VAL A N 1
ATOM 3097 C CA . VAL A 1 420 ? -17.017 -5.026 17.481 1.00 95.94 420 VAL A CA 1
ATOM 3098 C C . VAL A 1 420 ? -15.625 -4.699 18.000 1.00 95.94 420 VAL A C 1
ATOM 3100 O O . VAL A 1 420 ? -15.506 -4.135 19.085 1.00 95.94 420 VAL A O 1
ATOM 3103 N N . ASN A 1 421 ? -14.586 -4.951 17.203 1.00 96.12 421 ASN A N 1
ATOM 3104 C CA . ASN A 1 421 ? -13.212 -4.632 17.563 1.00 96.12 421 ASN A CA 1
ATOM 3105 C C . ASN A 1 421 ? -13.032 -3.142 17.891 1.00 96.12 421 ASN A C 1
ATOM 3107 O O . ASN A 1 421 ? -12.558 -2.798 18.971 1.00 96.12 421 ASN A O 1
ATOM 3111 N N . ILE A 1 422 ? -13.483 -2.247 17.005 1.00 95.38 422 ILE A N 1
ATOM 3112 C CA . ILE A 1 422 ? -13.391 -0.796 17.218 1.00 95.38 422 ILE A CA 1
ATOM 3113 C C . ILE A 1 422 ? -14.146 -0.377 18.477 1.00 95.38 422 ILE A C 1
ATOM 3115 O O . ILE A 1 422 ? -13.650 0.448 19.238 1.00 95.38 422 ILE A O 1
ATOM 3119 N N . ARG A 1 423 ? -15.336 -0.930 18.722 1.00 94.88 423 ARG A N 1
ATOM 3120 C CA . ARG A 1 423 ? -16.142 -0.579 19.897 1.00 94.88 423 ARG A CA 1
ATOM 3121 C C . ARG A 1 423 ? -15.529 -1.079 21.199 1.00 94.88 423 ARG A C 1
ATOM 3123 O O . ARG A 1 423 ? -15.572 -0.339 22.174 1.00 94.88 423 ARG A O 1
ATOM 3130 N N . MET A 1 424 ? -14.958 -2.284 21.207 1.00 95.25 424 MET A N 1
ATOM 3131 C CA . MET A 1 424 ? -14.250 -2.835 22.366 1.00 95.25 424 MET A CA 1
ATOM 3132 C C . MET A 1 424 ? -12.980 -2.040 22.674 1.00 95.25 424 MET A C 1
ATOM 3134 O O . MET A 1 424 ? -12.749 -1.688 23.827 1.00 95.25 424 MET A O 1
ATOM 3138 N N . GLN A 1 425 ? -12.192 -1.708 21.647 1.00 95.00 425 GLN A N 1
ATOM 3139 C CA . GLN A 1 425 ? -11.000 -0.867 21.785 1.00 95.00 425 GLN A CA 1
ATOM 3140 C C . GLN A 1 425 ? -11.362 0.548 22.250 1.00 95.00 425 GLN A C 1
ATOM 3142 O O . GLN A 1 425 ? -10.688 1.128 23.083 1.00 95.00 425 GLN A O 1
ATOM 3147 N N . ALA A 1 426 ? -12.463 1.108 21.754 1.00 92.62 426 ALA A N 1
ATOM 3148 C CA . ALA A 1 426 ? -12.943 2.430 22.137 1.00 92.62 426 ALA A CA 1
ATOM 3149 C C . ALA A 1 426 ? -13.535 2.511 23.556 1.00 92.62 426 ALA A C 1
ATOM 3151 O O . ALA A 1 426 ? -13.784 3.622 24.030 1.00 92.62 426 ALA A O 1
ATOM 3152 N N . ASP A 1 427 ? -13.821 1.384 24.209 1.00 91.12 427 ASP A N 1
ATOM 3153 C CA . ASP A 1 427 ? -14.596 1.361 25.453 1.00 91.12 427 ASP A CA 1
ATOM 3154 C C . ASP A 1 427 ? -13.774 1.827 26.660 1.00 91.12 427 ASP A C 1
ATOM 3156 O O . ASP A 1 427 ? -14.278 2.545 27.522 1.00 91.12 427 ASP A O 1
ATOM 3160 N N . GLY A 1 428 ? -12.477 1.502 26.688 1.00 85.06 428 GLY A N 1
ATOM 3161 C CA . GLY A 1 428 ? -11.571 1.818 27.796 1.00 85.06 428 GLY A CA 1
ATOM 3162 C C . GLY A 1 428 ? -11.444 3.303 28.127 1.00 85.06 428 GLY A C 1
ATOM 3163 O O . GLY A 1 428 ? -11.218 3.658 29.284 1.00 85.06 428 GLY A O 1
ATOM 3164 N N . ARG A 1 429 ? -11.630 4.190 27.139 1.00 83.81 429 ARG A N 1
ATOM 3165 C CA . ARG A 1 429 ? -11.563 5.647 27.358 1.00 83.81 429 ARG A CA 1
ATOM 3166 C C . ARG A 1 429 ? -12.839 6.240 27.951 1.00 83.81 429 ARG A C 1
ATOM 3168 O O . ARG A 1 429 ? -12.824 7.400 28.358 1.00 83.81 429 ARG A O 1
ATOM 3175 N N . LEU A 1 430 ? -13.960 5.522 27.886 1.00 85.75 430 LEU A N 1
ATOM 3176 C CA . LEU A 1 430 ? -15.247 6.036 28.342 1.00 85.75 430 LEU A CA 1
ATOM 3177 C C . LEU A 1 430 ? -15.357 5.893 29.869 1.00 85.75 430 LEU A C 1
ATOM 3179 O O . LEU A 1 430 ? -14.847 4.910 30.421 1.00 85.75 430 LEU A O 1
ATOM 3183 N N . PRO A 1 431 ? -16.029 6.836 30.559 1.00 85.12 431 PRO A N 1
ATOM 3184 C CA . PRO A 1 431 ? -16.455 6.638 31.944 1.00 85.12 431 PRO A CA 1
ATOM 3185 C C . PRO A 1 431 ? -17.310 5.375 32.062 1.00 85.12 431 PRO A C 1
ATOM 3187 O O . PRO A 1 431 ? -18.022 5.041 31.114 1.00 85.12 431 PRO A O 1
ATOM 3190 N N . GLU A 1 432 ? -17.283 4.702 33.213 1.00 84.69 432 GLU A N 1
ATOM 3191 C CA . GLU A 1 432 ? -17.932 3.393 33.399 1.00 84.69 432 GLU A CA 1
ATOM 3192 C C . GLU A 1 432 ? -19.410 3.382 32.991 1.00 84.69 432 GLU A C 1
ATOM 3194 O O . GLU A 1 432 ? -19.830 2.492 32.258 1.00 84.69 432 GLU A O 1
ATOM 3199 N N . ALA A 1 433 ? -20.160 4.436 33.324 1.00 87.06 433 ALA A N 1
ATOM 3200 C CA . ALA A 1 433 ? -21.571 4.586 32.956 1.00 87.06 433 ALA A CA 1
ATOM 3201 C C . ALA A 1 433 ? -21.835 4.662 31.436 1.00 87.06 433 ALA A C 1
ATOM 3203 O O . ALA A 1 433 ? -22.954 4.445 30.982 1.00 87.06 433 ALA A O 1
ATOM 3204 N N . GLN A 1 434 ? -20.824 5.001 30.632 1.00 86.00 434 GLN A N 1
ATOM 3205 C CA . GLN A 1 434 ? -20.933 5.124 29.176 1.00 86.00 434 GLN A CA 1
ATOM 3206 C C . GLN A 1 434 ? -20.275 3.957 28.434 1.00 86.00 434 GLN A C 1
ATOM 3208 O O . GLN A 1 434 ? -20.288 3.952 27.199 1.00 86.00 434 GLN A O 1
ATOM 3213 N N . ARG A 1 435 ? -19.699 2.978 29.132 1.0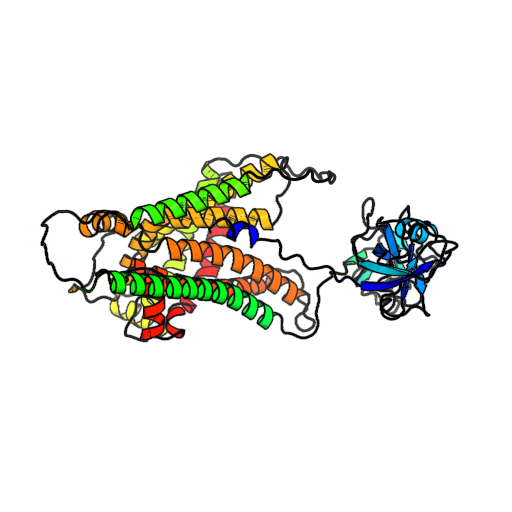0 90.12 435 ARG A N 1
ATOM 3214 C CA . ARG A 1 435 ? -19.094 1.801 28.501 1.00 90.12 435 ARG A CA 1
ATOM 3215 C C . ARG A 1 435 ? -20.170 0.870 27.943 1.00 90.12 435 ARG A C 1
ATOM 3217 O O . ARG A 1 435 ? -21.291 0.824 28.437 1.00 90.12 435 ARG A O 1
ATOM 3224 N N . ARG A 1 436 ? -19.848 0.153 26.869 1.00 91.06 436 ARG A N 1
ATOM 3225 C CA . ARG A 1 436 ? -20.700 -0.903 26.298 1.00 91.06 436 ARG A CA 1
ATOM 3226 C C . ARG A 1 436 ? -20.527 -2.217 27.056 1.00 91.06 436 ARG A C 1
ATOM 3228 O O . ARG A 1 436 ? -21.488 -2.975 27.181 1.00 91.06 436 ARG A O 1
ATOM 3235 N N . GLY A 1 437 ? -19.320 -2.482 27.562 1.00 91.75 437 GLY A N 1
ATOM 3236 C CA . GLY A 1 437 ? -19.033 -3.620 28.433 1.00 91.75 437 GLY A CA 1
ATOM 3237 C C . GLY A 1 437 ? -19.205 -4.976 27.748 1.00 91.75 437 GLY A C 1
ATOM 3238 O O . GLY A 1 437 ? -19.772 -5.890 28.340 1.00 91.75 437 GLY A O 1
ATOM 3239 N N . TYR A 1 438 ? -18.775 -5.109 26.489 1.00 94.25 438 TYR A N 1
ATOM 3240 C CA . TYR A 1 438 ? -18.785 -6.405 25.799 1.00 94.25 438 TYR A CA 1
ATOM 3241 C C . TYR A 1 438 ? -17.799 -7.370 26.466 1.00 94.25 438 TYR A C 1
ATOM 3243 O O . TYR A 1 438 ? -16.627 -7.029 26.634 1.00 94.25 438 TYR A O 1
ATOM 3251 N N . LYS A 1 439 ? -18.249 -8.585 26.802 1.00 92.56 439 LYS A N 1
ATOM 3252 C CA . LYS A 1 439 ? -17.403 -9.595 27.469 1.00 92.56 439 LYS A CA 1
ATOM 3253 C C . LYS A 1 439 ? -16.298 -10.107 26.545 1.00 92.56 439 LYS A C 1
ATOM 3255 O O . LYS A 1 439 ? -15.153 -10.283 26.947 1.00 92.56 439 LYS A O 1
ATOM 3260 N N . HIS A 1 440 ? -16.653 -10.341 25.288 1.00 95.25 440 HIS A N 1
ATOM 3261 C CA . HIS A 1 440 ? -15.764 -10.775 24.214 1.00 95.25 440 HIS A CA 1
ATOM 3262 C C . HIS A 1 440 ? -16.411 -10.462 22.861 1.00 95.25 440 HIS A C 1
ATOM 3264 O O . HIS A 1 440 ? -17.574 -10.067 22.794 1.00 95.25 440 HIS A O 1
ATOM 3270 N N . ALA A 1 441 ? -15.682 -10.669 21.766 1.00 95.75 441 ALA A N 1
ATOM 3271 C CA . ALA A 1 441 ? -16.161 -10.303 20.435 1.00 95.75 441 ALA A CA 1
ATOM 3272 C C . ALA A 1 441 ? -17.499 -10.960 20.032 1.00 95.75 441 ALA A C 1
ATOM 3274 O O . ALA A 1 441 ? -18.345 -10.302 19.436 1.00 95.75 441 ALA A O 1
ATOM 3275 N N . ILE A 1 442 ? -17.728 -12.227 20.403 1.00 96.38 442 ILE A N 1
ATOM 3276 C CA . ILE A 1 442 ? -19.004 -12.917 20.118 1.00 96.38 442 ILE A CA 1
ATOM 3277 C C . ILE A 1 442 ? -20.173 -12.271 20.881 1.00 96.38 442 ILE A C 1
ATOM 3279 O O . ILE A 1 442 ? -21.216 -12.014 20.289 1.00 96.38 442 ILE A O 1
ATOM 3283 N N . ASP A 1 443 ? -19.984 -11.950 22.166 1.00 97.06 443 ASP A N 1
ATOM 3284 C CA . ASP A 1 443 ? -20.976 -11.223 22.969 1.00 97.06 443 ASP A CA 1
ATOM 3285 C C . ASP A 1 443 ? -21.256 -9.847 22.353 1.00 97.06 443 ASP A C 1
ATOM 3287 O O . ASP A 1 443 ? -22.409 -9.467 22.182 1.00 97.06 443 ASP A O 1
ATOM 3291 N N . GLY A 1 444 ? -20.208 -9.150 21.902 1.00 95.50 444 GLY A N 1
ATOM 3292 C CA . GLY A 1 444 ? -20.335 -7.901 21.158 1.00 95.50 444 GLY A CA 1
ATOM 3293 C C . GLY A 1 444 ? -21.175 -8.036 19.885 1.00 95.50 444 GLY A C 1
ATOM 3294 O O . GLY A 1 444 ? -22.076 -7.229 19.684 1.00 95.50 444 GLY A O 1
ATOM 3295 N N . LEU A 1 445 ? -20.937 -9.049 19.043 1.00 95.38 445 LEU A N 1
ATOM 3296 C CA . LEU A 1 445 ? -21.725 -9.272 17.821 1.00 95.38 445 LEU A CA 1
ATOM 3297 C C . LEU A 1 445 ? -23.207 -9.504 18.136 1.00 95.38 445 LEU A C 1
ATOM 3299 O O . LEU A 1 445 ? -24.064 -8.816 17.582 1.00 95.38 445 LEU A O 1
ATOM 3303 N N . ILE A 1 446 ? -23.488 -10.426 19.061 1.00 96.19 446 ILE A N 1
ATOM 3304 C CA . ILE A 1 446 ? -24.855 -10.792 19.454 1.00 96.19 446 ILE A CA 1
ATOM 3305 C C . ILE A 1 446 ? -25.578 -9.585 20.057 1.00 96.19 446 ILE A C 1
ATOM 3307 O O . ILE A 1 446 ? -26.742 -9.336 19.750 1.00 96.19 446 ILE A O 1
ATOM 3311 N N . ARG A 1 447 ? -24.903 -8.812 20.914 1.00 95.62 447 ARG A N 1
ATOM 3312 C CA . ARG A 1 447 ? -25.496 -7.626 21.538 1.00 95.62 447 ARG A CA 1
ATOM 3313 C C . ARG A 1 447 ? -25.750 -6.514 20.534 1.00 95.62 447 ARG A C 1
ATOM 3315 O O . ARG A 1 447 ? -26.802 -5.900 20.606 1.00 95.62 447 ARG A O 1
ATOM 3322 N N . ILE A 1 448 ? -24.856 -6.279 19.573 1.00 93.81 448 ILE A N 1
ATOM 3323 C CA . ILE A 1 448 ? -25.103 -5.286 18.515 1.00 93.81 448 ILE A CA 1
ATOM 3324 C C . ILE A 1 448 ? -26.337 -5.662 17.699 1.00 93.81 448 ILE A C 1
ATOM 3326 O O . ILE A 1 448 ? -27.175 -4.803 17.440 1.00 93.81 448 ILE A O 1
ATOM 3330 N N . GLU A 1 449 ? -26.467 -6.932 17.321 1.00 94.00 449 GLU A N 1
ATOM 3331 C CA . GLU A 1 449 ? -27.636 -7.410 16.588 1.00 94.00 449 GLU A CA 1
ATOM 3332 C C . GLU A 1 449 ? -28.928 -7.233 17.399 1.00 94.00 449 GLU A C 1
ATOM 3334 O O . GLU A 1 449 ? -29.913 -6.725 16.868 1.00 94.00 449 GLU A O 1
ATOM 3339 N N . LYS A 1 450 ? -28.914 -7.582 18.692 1.00 94.06 450 LYS A N 1
ATOM 3340 C CA . LYS A 1 450 ? -30.087 -7.474 19.575 1.00 94.06 450 LYS A CA 1
ATOM 3341 C C . LYS A 1 450 ? -30.457 -6.035 19.947 1.00 94.06 450 LYS A C 1
ATOM 3343 O O . LYS A 1 450 ? -31.637 -5.721 20.027 1.00 94.06 450 LYS A O 1
ATOM 3348 N N . GLU A 1 451 ? -29.471 -5.181 20.214 1.00 92.56 451 GLU A N 1
ATOM 3349 C CA . GLU A 1 451 ? -29.674 -3.817 20.724 1.00 92.56 451 GLU A CA 1
ATOM 3350 C C . GLU A 1 451 ? -29.849 -2.787 19.595 1.00 92.56 451 GLU A C 1
ATOM 3352 O O . GLU A 1 451 ? -30.576 -1.810 19.758 1.00 92.56 451 GLU A O 1
ATOM 3357 N N . GLU A 1 452 ? -29.184 -2.976 18.449 1.00 89.31 452 GLU A N 1
ATOM 3358 C CA . GLU A 1 452 ? -29.142 -1.993 17.352 1.00 89.31 452 GLU A CA 1
ATOM 3359 C C . GLU A 1 452 ? -29.637 -2.540 16.001 1.00 89.31 452 GLU A C 1
ATOM 3361 O O . GLU A 1 452 ? -29.763 -1.773 15.040 1.00 89.31 452 GLU A O 1
ATOM 3366 N N . GLY A 1 453 ? -29.912 -3.844 15.913 1.00 90.31 453 GLY A N 1
ATOM 3367 C CA . GLY A 1 453 ? -30.360 -4.523 14.700 1.00 90.31 453 GLY A CA 1
ATOM 3368 C C . GLY A 1 453 ? -29.226 -4.940 13.757 1.00 90.31 453 GLY A C 1
ATOM 3369 O O . GLY A 1 453 ? -28.105 -4.427 13.796 1.00 90.31 453 GLY A O 1
ATOM 3370 N N . LEU A 1 454 ? -29.539 -5.849 12.829 1.00 88.25 454 LEU A N 1
ATOM 3371 C CA . LEU A 1 454 ? -28.575 -6.411 11.871 1.00 88.25 454 LEU A CA 1
ATOM 3372 C C . LEU A 1 454 ? -27.918 -5.343 10.975 1.00 88.25 454 LEU A C 1
ATOM 3374 O O . LEU A 1 454 ? -26.749 -5.451 10.603 1.00 88.25 454 LEU A O 1
ATOM 3378 N N . GLN A 1 455 ? -28.636 -4.256 10.677 1.00 86.19 455 GLN A N 1
ATOM 3379 C CA . GLN A 1 455 ? -28.111 -3.142 9.883 1.00 86.19 455 GLN A CA 1
ATOM 3380 C C . GLN A 1 455 ? -26.949 -2.416 10.580 1.00 86.19 455 GLN A C 1
ATOM 3382 O O . GLN A 1 455 ? -26.112 -1.797 9.922 1.00 86.19 455 GLN A O 1
ATOM 3387 N N . ALA A 1 456 ? -26.842 -2.497 11.909 1.00 88.44 456 ALA A N 1
ATOM 3388 C CA . ALA A 1 456 ? -25.711 -1.914 12.614 1.00 88.44 456 ALA A CA 1
ATOM 3389 C C . ALA A 1 456 ? -24.380 -2.575 12.220 1.00 88.44 456 ALA A C 1
ATOM 3391 O O . ALA A 1 456 ? -23.367 -1.878 12.175 1.00 88.44 456 ALA A O 1
ATOM 3392 N N . LEU A 1 457 ? -24.391 -3.863 11.847 1.00 90.19 457 LEU A N 1
ATOM 3393 C CA . LEU A 1 457 ? -23.206 -4.634 11.450 1.00 90.19 457 LEU A CA 1
ATOM 3394 C C . LEU A 1 457 ? -22.668 -4.286 10.052 1.00 90.19 457 LEU A C 1
ATOM 3396 O O . LEU A 1 457 ? -21.558 -4.692 9.708 1.00 90.19 457 LEU A O 1
ATOM 3400 N N . THR A 1 458 ? -23.401 -3.511 9.248 1.00 90.00 458 THR A N 1
ATOM 3401 C CA . THR A 1 458 ? -22.950 -3.046 7.920 1.00 90.00 458 THR A CA 1
ATOM 3402 C C . THR A 1 458 ? -22.413 -1.610 7.939 1.00 90.00 458 THR A C 1
ATOM 3404 O O . THR A 1 458 ? -21.902 -1.105 6.934 1.00 90.00 458 THR A O 1
ATOM 3407 N N . ARG A 1 459 ? -22.463 -0.932 9.095 1.00 89.94 459 ARG A N 1
ATOM 3408 C CA . ARG A 1 459 ? -21.930 0.428 9.257 1.00 89.94 459 ARG A CA 1
ATOM 3409 C C . ARG A 1 459 ? -20.438 0.456 8.929 1.00 89.94 459 ARG A C 1
ATOM 3411 O O . ARG A 1 459 ? -19.672 -0.388 9.380 1.00 89.94 459 ARG A O 1
ATOM 3418 N N . GLY A 1 460 ? -20.011 1.450 8.153 1.00 86.06 460 GLY A N 1
ATOM 3419 C CA . GLY A 1 460 ? -18.597 1.615 7.800 1.00 86.06 460 GLY A CA 1
ATOM 3420 C C . GLY A 1 460 ? -18.089 0.742 6.650 1.00 86.06 460 GLY A C 1
ATOM 3421 O O . GLY A 1 460 ? -16.920 0.887 6.298 1.00 86.06 460 GLY A O 1
ATOM 3422 N N . ILE A 1 461 ? -18.933 -0.067 5.998 1.00 86.75 461 ILE A N 1
ATOM 3423 C CA . ILE A 1 461 ? -18.493 -0.946 4.901 1.00 86.75 461 ILE A CA 1
ATOM 3424 C C . ILE A 1 461 ? -17.869 -0.175 3.727 1.00 86.75 461 ILE A C 1
ATOM 3426 O O . ILE A 1 461 ? -16.798 -0.531 3.242 1.00 86.75 461 ILE A O 1
ATOM 3430 N N . ARG A 1 462 ? -18.473 0.952 3.323 1.00 81.75 462 ARG A N 1
ATOM 3431 C CA . ARG A 1 462 ? -17.975 1.791 2.218 1.00 81.75 462 ARG A CA 1
ATOM 3432 C C . ARG A 1 462 ? -16.565 2.345 2.477 1.00 81.75 462 ARG A C 1
ATOM 3434 O O . ARG A 1 462 ? -15.680 2.073 1.667 1.00 81.75 462 ARG A O 1
ATOM 3441 N N . PRO A 1 463 ? -16.302 3.088 3.575 1.00 83.81 463 PRO A N 1
ATOM 3442 C CA . PRO A 1 463 ? -14.946 3.555 3.852 1.00 83.81 463 PRO A CA 1
ATOM 3443 C C . PRO A 1 463 ? -13.967 2.397 4.104 1.00 83.81 463 PRO A C 1
ATOM 3445 O O . PRO A 1 463 ? -12.787 2.546 3.800 1.00 83.81 463 PRO A O 1
ATOM 3448 N N . ASN A 1 464 ? -14.428 1.229 4.575 1.00 85.69 464 ASN A N 1
ATOM 3449 C CA . ASN A 1 464 ? -13.575 0.046 4.720 1.00 85.69 464 ASN A CA 1
ATOM 3450 C C . ASN A 1 464 ? -13.093 -0.512 3.370 1.00 85.69 464 ASN A C 1
ATOM 3452 O O . ASN A 1 464 ? -11.905 -0.785 3.208 1.00 85.69 464 ASN A O 1
ATOM 3456 N N . ILE A 1 465 ? -13.993 -0.630 2.389 1.00 80.06 465 ILE A N 1
ATOM 3457 C CA . ILE A 1 465 ? -13.659 -1.079 1.030 1.00 80.06 465 ILE A CA 1
ATOM 3458 C C . ILE A 1 465 ? -12.715 -0.080 0.346 1.00 80.06 465 ILE A C 1
ATOM 3460 O O . ILE A 1 465 ? -11.695 -0.481 -0.211 1.00 80.06 465 ILE A O 1
ATOM 3464 N N . ILE A 1 466 ? -13.002 1.224 0.448 1.00 79.50 466 ILE A N 1
ATOM 3465 C CA . ILE A 1 466 ? -12.129 2.282 -0.094 1.00 79.50 466 ILE A CA 1
ATOM 3466 C C . ILE A 1 466 ? -10.724 2.171 0.499 1.00 79.50 466 ILE A C 1
ATOM 3468 O O . ILE A 1 466 ? -9.741 2.178 -0.237 1.00 79.50 466 ILE A O 1
ATOM 3472 N N . ARG A 1 467 ? -10.623 1.995 1.821 1.00 83.62 467 ARG A N 1
ATOM 3473 C CA . ARG A 1 467 ? -9.345 1.785 2.502 1.00 83.62 467 ARG A CA 1
ATOM 3474 C C . ARG A 1 467 ? -8.594 0.566 1.956 1.00 83.62 467 ARG A C 1
ATOM 3476 O O . ARG A 1 467 ? -7.391 0.652 1.741 1.00 83.62 467 ARG A O 1
ATOM 3483 N N . ALA A 1 468 ? -9.275 -0.559 1.733 1.00 78.75 468 ALA A N 1
ATOM 3484 C CA . ALA A 1 468 ? -8.645 -1.779 1.221 1.00 78.75 468 ALA A CA 1
ATOM 3485 C C . ALA A 1 468 ? -8.056 -1.590 -0.190 1.00 78.75 468 ALA A C 1
ATOM 3487 O O . ALA A 1 468 ? -6.948 -2.061 -0.466 1.00 78.75 468 ALA A O 1
ATOM 3488 N N . MET A 1 469 ? -8.767 -0.861 -1.057 1.00 75.44 469 MET A N 1
ATOM 3489 C CA . MET A 1 469 ? -8.286 -0.511 -2.397 1.00 75.44 469 MET A CA 1
ATOM 3490 C C . MET A 1 469 ? -7.094 0.449 -2.334 1.00 75.44 469 MET A C 1
ATOM 3492 O O . MET A 1 469 ? -6.048 0.147 -2.903 1.00 75.44 469 MET A O 1
ATOM 3496 N N . LEU A 1 470 ? -7.216 1.553 -1.584 1.00 76.12 470 LEU A N 1
ATOM 3497 C CA . LEU A 1 470 ? -6.149 2.551 -1.429 1.00 76.12 470 LEU A CA 1
ATOM 3498 C C . LEU A 1 470 ? -4.864 1.943 -0.868 1.00 76.12 470 LEU A C 1
ATOM 3500 O O . LEU A 1 470 ? -3.779 2.260 -1.345 1.00 76.12 470 LEU A O 1
ATOM 3504 N N . LEU A 1 471 ? -4.985 1.045 0.111 1.00 78.81 471 LEU A N 1
ATOM 3505 C CA . LEU A 1 471 ? -3.840 0.359 0.697 1.00 78.81 471 LEU A CA 1
ATOM 3506 C C . LEU A 1 471 ? -3.116 -0.497 -0.348 1.00 78.81 471 LEU A C 1
ATOM 3508 O O . LEU A 1 471 ? -1.900 -0.411 -0.471 1.00 78.81 471 LEU A O 1
ATOM 3512 N N . THR A 1 472 ? -3.860 -1.301 -1.113 1.00 74.31 472 THR A N 1
ATOM 3513 C CA . THR A 1 472 ? -3.275 -2.237 -2.087 1.00 74.31 472 THR A CA 1
ATOM 3514 C C . THR A 1 472 ? -2.614 -1.495 -3.248 1.00 74.31 472 THR A C 1
ATOM 3516 O O . THR A 1 472 ? -1.464 -1.770 -3.576 1.00 74.31 472 THR A O 1
ATOM 3519 N N . THR A 1 473 ? -3.308 -0.524 -3.846 1.00 65.56 473 THR A N 1
ATOM 3520 C CA . THR A 1 473 ? -2.778 0.243 -4.981 1.00 65.56 473 THR A CA 1
ATOM 3521 C C . THR A 1 473 ? -1.665 1.193 -4.546 1.00 65.56 473 THR A C 1
ATOM 3523 O O . THR A 1 473 ? -0.619 1.247 -5.188 1.00 65.56 473 THR A O 1
ATOM 3526 N N . GLY A 1 474 ? -1.866 1.915 -3.439 1.00 65.75 474 GLY A N 1
ATOM 3527 C CA . GLY A 1 474 ? -0.913 2.905 -2.945 1.00 65.75 474 GLY A CA 1
ATOM 3528 C C . GLY A 1 474 ? 0.410 2.280 -2.522 1.00 65.75 474 GLY A C 1
ATOM 3529 O O . GLY A 1 474 ? 1.460 2.823 -2.839 1.00 65.75 474 GLY A O 1
ATOM 3530 N N . GLN A 1 475 ? 0.378 1.117 -1.866 1.00 70.75 475 GLN A N 1
ATOM 3531 C CA . GLN A 1 475 ? 1.597 0.448 -1.420 1.00 70.75 475 GLN A CA 1
ATOM 3532 C C . GLN A 1 475 ? 2.433 -0.082 -2.593 1.00 70.75 475 GLN A C 1
ATOM 3534 O O . GLN A 1 475 ? 3.650 0.048 -2.557 1.00 70.75 475 GLN A O 1
ATOM 3539 N N . ILE A 1 476 ? 1.810 -0.637 -3.638 1.00 68.25 476 ILE A N 1
ATOM 3540 C CA . ILE A 1 476 ? 2.547 -1.180 -4.793 1.00 68.25 476 ILE A CA 1
ATOM 3541 C C . ILE A 1 476 ? 3.136 -0.049 -5.635 1.00 68.25 476 ILE A C 1
ATOM 3543 O O . ILE A 1 476 ? 4.341 -0.023 -5.863 1.00 68.25 476 ILE A O 1
ATOM 3547 N N . ALA A 1 477 ? 2.311 0.931 -6.016 1.00 63.09 477 ALA A N 1
ATOM 3548 C CA . ALA A 1 477 ? 2.774 2.058 -6.820 1.00 63.09 477 ALA A CA 1
ATOM 3549 C C . ALA A 1 477 ? 3.884 2.844 -6.106 1.00 63.09 477 ALA A C 1
ATOM 3551 O O . ALA A 1 477 ? 4.905 3.167 -6.706 1.00 63.09 477 ALA A O 1
ATOM 3552 N N . ALA A 1 478 ? 3.720 3.118 -4.808 1.00 64.75 478 ALA A N 1
ATOM 3553 C CA . ALA A 1 478 ? 4.735 3.835 -4.046 1.00 64.75 478 ALA A CA 1
ATOM 3554 C C . ALA A 1 478 ? 6.011 3.011 -3.835 1.00 64.75 478 ALA A C 1
ATOM 3556 O O . ALA A 1 478 ? 7.088 3.595 -3.786 1.00 64.75 478 ALA A O 1
ATOM 3557 N N . TYR A 1 479 ? 5.913 1.683 -3.726 1.00 70.00 479 TYR A N 1
ATOM 3558 C CA . TYR A 1 479 ? 7.081 0.814 -3.601 1.00 70.00 479 TYR A CA 1
ATOM 3559 C C . TYR A 1 479 ? 7.940 0.834 -4.861 1.00 70.00 479 TYR A C 1
ATOM 3561 O O . TYR A 1 479 ? 9.138 1.084 -4.756 1.00 70.00 479 TYR A O 1
ATOM 3569 N N . ASP A 1 480 ? 7.340 0.624 -6.035 1.00 67.81 480 ASP A N 1
ATOM 3570 C CA . ASP A 1 480 ? 8.084 0.583 -7.298 1.00 67.81 480 ASP A CA 1
ATOM 3571 C C . ASP A 1 480 ? 8.754 1.935 -7.578 1.00 67.81 480 ASP A C 1
ATOM 3573 O O . ASP A 1 480 ? 9.940 1.996 -7.903 1.00 67.81 480 ASP A O 1
ATOM 3577 N N . LEU A 1 481 ? 8.030 3.036 -7.349 1.00 61.00 481 LEU A N 1
ATOM 3578 C CA . LEU A 1 481 ? 8.569 4.388 -7.500 1.00 61.00 481 LEU A CA 1
ATOM 3579 C C . LEU A 1 481 ? 9.691 4.680 -6.494 1.00 61.00 481 LEU A C 1
ATOM 3581 O O . LEU A 1 481 ? 10.719 5.238 -6.872 1.00 61.00 481 LEU A O 1
ATOM 3585 N N . ALA A 1 482 ? 9.525 4.291 -5.226 1.00 65.38 482 ALA A N 1
ATOM 3586 C CA . ALA A 1 482 ? 10.548 4.495 -4.204 1.00 65.38 482 ALA A CA 1
ATOM 3587 C C . ALA A 1 482 ? 11.795 3.643 -4.462 1.00 65.38 482 ALA A C 1
ATOM 3589 O O . ALA A 1 482 ? 12.908 4.131 -4.291 1.00 65.38 482 ALA A O 1
ATOM 3590 N N . LYS A 1 483 ? 11.621 2.389 -4.896 1.00 72.19 483 LYS A N 1
ATOM 3591 C CA . LYS A 1 483 ? 12.723 1.495 -5.252 1.00 72.19 483 LYS A CA 1
ATOM 3592 C C . LYS A 1 483 ? 13.521 2.074 -6.416 1.00 72.19 483 LYS A C 1
ATOM 3594 O O . LYS A 1 483 ? 14.724 2.257 -6.269 1.00 72.19 483 LYS A O 1
ATOM 3599 N N . ASN A 1 484 ? 12.862 2.404 -7.527 1.00 69.31 484 ASN A N 1
ATOM 3600 C CA . ASN A 1 484 ? 13.541 2.952 -8.703 1.00 69.31 484 ASN A CA 1
ATOM 3601 C C . ASN A 1 484 ? 14.260 4.259 -8.354 1.00 69.31 484 ASN A C 1
ATOM 3603 O O . ASN A 1 484 ? 15.423 4.430 -8.693 1.00 69.31 484 ASN A O 1
ATOM 3607 N N . TRP A 1 485 ? 13.638 5.125 -7.549 1.00 63.53 485 TRP A N 1
ATOM 3608 C CA . TRP A 1 485 ? 14.293 6.342 -7.071 1.00 63.53 485 TRP A CA 1
ATOM 3609 C C . TRP A 1 485 ? 15.554 6.074 -6.233 1.00 63.53 485 TRP A C 1
ATOM 3611 O O . TRP A 1 485 ? 16.558 6.756 -6.421 1.00 63.53 485 TRP A O 1
ATOM 3621 N N . LEU A 1 486 ? 15.534 5.096 -5.322 1.00 66.31 486 LEU A N 1
ATOM 3622 C CA . LEU A 1 486 ? 16.707 4.747 -4.506 1.00 66.31 486 LEU A CA 1
ATOM 3623 C C . LEU A 1 486 ? 17.861 4.165 -5.339 1.00 66.31 486 LEU A C 1
ATOM 3625 O O . LEU A 1 486 ? 19.022 4.357 -4.973 1.00 66.31 486 LEU A O 1
ATOM 3629 N N . LEU A 1 487 ? 17.541 3.472 -6.435 1.00 75.12 487 LEU A N 1
ATOM 3630 C CA . LEU A 1 487 ? 18.517 2.886 -7.356 1.00 75.12 487 LEU A CA 1
ATOM 3631 C C . LEU A 1 487 ? 19.085 3.927 -8.340 1.00 75.12 487 LEU A C 1
ATOM 3633 O O . LEU A 1 487 ? 20.291 3.953 -8.578 1.00 75.12 487 LEU A O 1
ATOM 3637 N N . ASP A 1 488 ? 18.235 4.810 -8.873 1.00 69.69 488 ASP A N 1
ATOM 3638 C CA . ASP A 1 488 ? 18.592 5.756 -9.938 1.00 69.69 488 ASP A CA 1
ATOM 3639 C C . ASP A 1 488 ? 19.222 7.060 -9.417 1.00 69.69 488 ASP A C 1
ATOM 3641 O O . ASP A 1 488 ? 19.923 7.758 -10.155 1.00 69.69 488 ASP A O 1
ATOM 3645 N N . ASN A 1 489 ? 18.977 7.428 -8.154 1.00 64.12 489 ASN A N 1
ATOM 3646 C CA . ASN A 1 489 ? 19.442 8.701 -7.611 1.00 64.12 489 ASN A CA 1
ATOM 3647 C C . ASN A 1 489 ? 20.961 8.699 -7.375 1.00 64.12 489 ASN A C 1
ATOM 3649 O O . ASN A 1 489 ? 21.488 7.945 -6.553 1.00 64.12 489 ASN A O 1
ATOM 3653 N N . SER A 1 490 ? 21.655 9.625 -8.043 1.00 50.34 490 SER A N 1
ATOM 3654 C CA . SER A 1 490 ? 23.107 9.811 -7.967 1.00 50.34 490 SER A CA 1
ATOM 3655 C C . SER A 1 490 ? 23.630 10.106 -6.556 1.00 50.34 490 SER A C 1
ATOM 3657 O O . SER A 1 490 ? 24.792 9.804 -6.288 1.00 50.34 490 SER A O 1
ATOM 3659 N N . ALA A 1 491 ? 22.790 10.640 -5.660 1.00 51.88 491 ALA A N 1
ATOM 3660 C CA . ALA A 1 491 ? 23.146 10.936 -4.272 1.00 51.88 491 ALA A CA 1
ATOM 3661 C C . ALA A 1 491 ? 23.138 9.705 -3.345 1.00 51.88 491 ALA A C 1
ATOM 3663 O O . ALA A 1 491 ? 23.850 9.704 -2.345 1.00 51.88 491 ALA A O 1
ATOM 3664 N N . PHE A 1 492 ? 22.342 8.673 -3.654 1.00 55.50 492 PHE A N 1
ATOM 3665 C CA . PHE A 1 492 ? 22.191 7.491 -2.795 1.00 55.50 492 PHE A CA 1
ATOM 3666 C C . PHE A 1 492 ? 22.751 6.209 -3.421 1.00 55.50 492 PHE A C 1
ATOM 3668 O O . PHE A 1 492 ? 23.221 5.372 -2.655 1.00 55.50 492 PHE A O 1
ATOM 3675 N N . LYS A 1 493 ? 22.731 6.071 -4.763 1.00 62.22 493 LYS A N 1
ATOM 3676 C CA . LYS A 1 493 ? 23.239 4.932 -5.568 1.00 62.22 493 LYS A CA 1
ATOM 3677 C C . LYS A 1 493 ? 23.256 3.607 -4.803 1.00 62.22 493 LYS A C 1
ATOM 3679 O O . LYS A 1 493 ? 24.291 2.944 -4.694 1.00 62.22 493 LYS A O 1
ATOM 3684 N N . LEU A 1 494 ? 22.118 3.249 -4.213 1.00 65.12 494 LEU A N 1
ATOM 3685 C CA . LEU A 1 494 ? 22.041 2.008 -3.466 1.00 65.12 494 LEU A CA 1
ATOM 3686 C C . LEU A 1 494 ? 21.976 0.854 -4.466 1.00 65.12 494 LEU A C 1
ATOM 3688 O O . LEU A 1 494 ? 21.356 0.961 -5.519 1.00 65.12 494 LEU A O 1
ATOM 3692 N N . ASN A 1 495 ? 22.615 -0.263 -4.135 1.00 75.88 495 ASN A N 1
ATOM 3693 C CA . ASN A 1 495 ? 22.459 -1.495 -4.904 1.00 75.88 495 ASN A CA 1
ATOM 3694 C C . ASN A 1 495 ? 21.086 -2.121 -4.609 1.00 75.88 495 ASN A C 1
ATOM 3696 O O . ASN A 1 495 ? 20.506 -1.859 -3.552 1.00 75.88 495 ASN A O 1
ATOM 3700 N N . ASP A 1 496 ? 20.575 -2.983 -5.495 1.00 80.25 496 ASP A N 1
ATOM 3701 C CA . ASP A 1 496 ? 19.335 -3.738 -5.246 1.00 80.25 496 ASP A CA 1
ATOM 3702 C C . ASP A 1 496 ? 19.578 -4.815 -4.177 1.00 80.25 496 ASP A C 1
ATOM 3704 O O . ASP A 1 496 ? 19.858 -5.979 -4.455 1.00 80.25 496 ASP A O 1
ATOM 3708 N N . ASN A 1 497 ? 19.593 -4.373 -2.923 1.00 76.69 497 ASN A N 1
ATOM 3709 C CA . ASN A 1 497 ? 19.928 -5.159 -1.752 1.00 76.69 497 ASN A CA 1
ATOM 3710 C C . ASN A 1 497 ? 18.818 -5.042 -0.698 1.00 76.69 497 ASN A C 1
ATOM 3712 O O . ASN A 1 497 ? 17.857 -4.278 -0.823 1.00 76.69 497 ASN A O 1
ATOM 3716 N N . PHE A 1 498 ? 18.963 -5.807 0.383 1.00 76.38 498 PHE A N 1
ATOM 3717 C CA . PHE A 1 498 ? 17.998 -5.817 1.479 1.00 76.38 498 PHE A CA 1
ATOM 3718 C C . PHE A 1 498 ? 17.686 -4.410 2.025 1.00 76.38 498 PHE A C 1
ATOM 3720 O O . PHE A 1 498 ? 16.527 -4.105 2.297 1.00 76.38 498 PHE A O 1
ATOM 3727 N N . GLN A 1 499 ? 18.689 -3.534 2.139 1.00 71.31 499 GLN A N 1
ATOM 3728 C CA . GLN A 1 499 ? 18.510 -2.181 2.671 1.00 71.31 499 GLN A CA 1
ATOM 3729 C C . GLN A 1 499 ? 17.626 -1.329 1.753 1.00 71.31 499 GLN A C 1
ATOM 3731 O O . GLN A 1 499 ? 16.699 -0.679 2.235 1.00 71.31 499 GLN A O 1
ATOM 3736 N N . THR A 1 500 ? 17.841 -1.395 0.437 1.00 72.19 500 THR A N 1
ATOM 3737 C CA . THR A 1 500 ? 17.011 -0.701 -0.559 1.00 72.19 500 THR A CA 1
ATOM 3738 C C . THR A 1 500 ? 15.559 -1.155 -0.488 1.00 72.19 500 THR A C 1
ATOM 3740 O O . THR A 1 500 ? 14.651 -0.326 -0.461 1.00 72.19 500 THR A O 1
ATOM 3743 N N . HIS A 1 501 ? 15.317 -2.462 -0.372 1.00 76.94 501 HIS A N 1
ATOM 3744 C CA . HIS A 1 501 ? 13.961 -2.988 -0.234 1.00 76.94 501 HIS A CA 1
ATOM 3745 C C . HIS A 1 501 ? 13.287 -2.567 1.076 1.00 76.94 501 HIS A C 1
ATOM 3747 O O . HIS A 1 501 ? 12.087 -2.281 1.070 1.00 76.94 501 HIS A O 1
ATOM 3753 N N . VAL A 1 502 ? 14.028 -2.500 2.188 1.00 75.44 502 VAL A N 1
ATOM 3754 C CA . VAL A 1 502 ? 13.509 -2.002 3.472 1.00 75.44 502 VAL A CA 1
ATOM 3755 C C . VAL A 1 502 ? 13.126 -0.527 3.357 1.00 75.44 502 VAL A C 1
ATOM 3757 O O . VAL A 1 502 ? 12.000 -0.167 3.696 1.00 75.44 502 VAL A O 1
ATOM 3760 N N . LEU A 1 503 ? 14.008 0.315 2.813 1.00 74.00 503 LEU A N 1
ATOM 3761 C CA . LEU A 1 503 ? 13.751 1.747 2.638 1.00 74.00 503 LEU A CA 1
ATOM 3762 C C . LEU A 1 503 ? 12.575 2.006 1.686 1.00 74.00 503 LEU A C 1
ATOM 3764 O O . LEU A 1 503 ? 11.663 2.759 2.032 1.00 74.00 503 LEU A O 1
ATOM 3768 N N . ALA A 1 504 ? 12.532 1.325 0.536 1.00 71.69 504 ALA A N 1
ATOM 3769 C CA . ALA A 1 504 ? 11.413 1.409 -0.402 1.00 71.69 504 ALA A CA 1
ATOM 3770 C C . ALA A 1 504 ? 10.089 0.977 0.251 1.00 71.69 504 ALA A C 1
ATOM 3772 O O . ALA A 1 504 ? 9.061 1.630 0.075 1.00 71.69 504 ALA A O 1
ATOM 3773 N N . SER A 1 505 ? 10.112 -0.078 1.074 1.00 78.44 505 SER A N 1
ATOM 3774 C CA . SER A 1 505 ? 8.933 -0.545 1.817 1.00 78.44 505 SER A CA 1
ATOM 3775 C C . SER A 1 505 ? 8.464 0.455 2.875 1.00 78.44 505 SER A C 1
ATOM 3777 O O . SER A 1 505 ? 7.258 0.620 3.065 1.00 78.44 505 SER A O 1
ATOM 3779 N N . MET A 1 506 ? 9.385 1.149 3.551 1.00 76.38 506 MET A N 1
ATOM 3780 C CA . MET A 1 506 ? 9.047 2.203 4.515 1.00 76.38 506 MET A CA 1
ATOM 3781 C C . MET A 1 506 ? 8.369 3.389 3.823 1.00 76.38 506 MET A C 1
ATOM 3783 O O . MET A 1 506 ? 7.312 3.837 4.269 1.00 76.38 506 MET A O 1
ATOM 3787 N N . VAL A 1 507 ? 8.916 3.850 2.693 1.00 75.00 507 VAL A N 1
ATOM 3788 C CA . VAL A 1 507 ? 8.309 4.925 1.889 1.00 75.00 507 VAL A CA 1
ATOM 3789 C C . VAL A 1 507 ? 6.932 4.505 1.374 1.00 75.00 507 VAL A C 1
ATOM 3791 O O . VAL A 1 507 ? 5.962 5.252 1.515 1.00 75.00 507 VAL A O 1
ATOM 3794 N N . ALA A 1 508 ? 6.806 3.283 0.858 1.00 75.31 508 ALA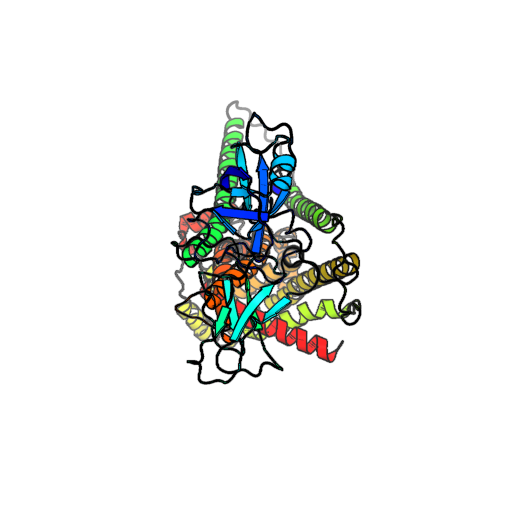 A N 1
ATOM 3795 C CA . ALA A 1 508 ? 5.528 2.746 0.410 1.00 75.31 508 ALA A CA 1
ATOM 3796 C C . ALA A 1 508 ? 4.482 2.707 1.533 1.00 75.31 508 ALA A C 1
ATOM 3798 O O . ALA A 1 508 ? 3.341 3.136 1.348 1.00 75.31 508 ALA A O 1
ATOM 3799 N N . GLY A 1 509 ? 4.878 2.243 2.722 1.00 77.38 509 GLY A N 1
ATOM 3800 C CA . GLY A 1 509 ? 4.020 2.224 3.903 1.00 77.38 509 GLY A CA 1
ATOM 3801 C C . GLY A 1 509 ? 3.587 3.624 4.341 1.00 77.38 509 GLY A C 1
ATOM 3802 O O . GLY A 1 509 ? 2.429 3.817 4.720 1.00 77.38 509 GLY A O 1
ATOM 3803 N N . LEU A 1 510 ? 4.483 4.610 4.250 1.00 79.31 510 LEU A N 1
ATOM 3804 C CA . LEU A 1 510 ? 4.215 6.005 4.600 1.00 79.31 510 LEU A CA 1
ATOM 3805 C C . LEU A 1 510 ? 3.142 6.598 3.680 1.00 79.31 510 LEU A C 1
ATOM 3807 O O . LEU A 1 510 ? 2.150 7.169 4.146 1.00 79.31 510 LEU A O 1
ATOM 3811 N N . VAL A 1 511 ? 3.318 6.415 2.371 1.00 76.06 511 VAL A N 1
ATOM 3812 C CA . VAL A 1 511 ? 2.395 6.899 1.341 1.00 76.06 511 VAL A CA 1
ATOM 3813 C C . VAL A 1 511 ? 1.032 6.225 1.484 1.00 76.06 511 VAL A C 1
ATOM 3815 O O . VAL A 1 511 ? 0.009 6.909 1.573 1.00 76.06 511 VAL A O 1
ATOM 3818 N N . ALA A 1 512 ? 1.009 4.896 1.600 1.00 78.75 512 ALA A N 1
ATOM 3819 C CA . ALA A 1 512 ? -0.229 4.140 1.733 1.00 78.75 512 ALA A CA 1
ATOM 3820 C C . ALA A 1 512 ? -1.001 4.509 3.013 1.00 78.75 512 ALA A C 1
ATOM 3822 O O . ALA A 1 512 ? -2.219 4.697 2.967 1.00 78.75 512 ALA A O 1
ATOM 3823 N N . THR A 1 513 ? -0.309 4.684 4.145 1.00 83.25 513 THR A N 1
ATOM 3824 C CA . THR A 1 513 ? -0.939 5.093 5.414 1.00 83.25 513 THR A CA 1
ATOM 3825 C C . THR A 1 513 ? -1.537 6.493 5.313 1.00 83.25 513 THR A C 1
ATOM 3827 O O . THR A 1 513 ? -2.660 6.723 5.760 1.00 83.25 513 THR A O 1
ATOM 3830 N N . THR A 1 514 ? -0.824 7.421 4.675 1.00 83.50 514 THR A N 1
ATOM 3831 C CA . THR A 1 514 ? -1.294 8.796 4.468 1.00 83.50 514 THR A CA 1
ATOM 3832 C C . THR A 1 514 ? -2.535 8.831 3.579 1.00 83.50 514 THR A C 1
ATOM 3834 O O . THR A 1 514 ? -3.522 9.468 3.942 1.00 83.50 514 THR A O 1
ATOM 3837 N N . ALA A 1 515 ? -2.540 8.074 2.477 1.00 80.06 515 ALA A N 1
ATOM 3838 C CA . ALA A 1 515 ? -3.700 7.957 1.593 1.00 80.06 515 ALA A CA 1
ATOM 3839 C C . ALA A 1 515 ? -4.915 7.318 2.296 1.00 80.06 515 ALA A C 1
ATOM 3841 O O . ALA A 1 515 ? -6.055 7.720 2.069 1.00 80.06 515 ALA A O 1
ATOM 3842 N N . CYS A 1 516 ? -4.685 6.346 3.185 1.00 85.38 516 CYS A N 1
ATOM 3843 C CA . CYS A 1 516 ? -5.750 5.655 3.913 1.00 85.38 516 CYS A CA 1
ATOM 3844 C C . CYS A 1 516 ? -6.311 6.442 5.108 1.00 85.38 516 CYS A C 1
ATOM 3846 O O . CYS A 1 516 ? -7.428 6.145 5.541 1.00 85.38 516 CYS A O 1
ATOM 3848 N N . ALA A 1 517 ? -5.579 7.422 5.649 1.00 87.19 517 ALA A N 1
ATOM 3849 C CA . ALA A 1 517 ? -5.920 8.075 6.915 1.00 87.19 517 ALA A CA 1
ATOM 3850 C C . ALA A 1 517 ? -7.332 8.704 6.950 1.00 87.19 517 ALA A C 1
ATOM 3852 O O . ALA A 1 517 ? -8.071 8.411 7.897 1.00 87.19 517 ALA A O 1
ATOM 3853 N N . PRO A 1 518 ? -7.790 9.455 5.924 1.00 87.25 518 PRO A N 1
ATOM 3854 C CA . PRO A 1 518 ? -9.145 10.008 5.926 1.00 87.25 518 PRO A CA 1
ATOM 3855 C C . PRO A 1 518 ? -10.232 8.925 5.957 1.00 87.25 518 PRO A C 1
ATOM 3857 O O . PRO A 1 518 ? -11.202 9.030 6.712 1.00 87.25 518 PRO A O 1
ATOM 3860 N N . ALA A 1 519 ? -10.062 7.858 5.168 1.00 88.56 519 ALA A N 1
ATOM 3861 C CA . ALA A 1 519 ? -10.996 6.734 5.136 1.00 88.56 519 ALA A CA 1
ATOM 3862 C C . ALA A 1 519 ? -11.008 5.978 6.473 1.00 88.56 519 ALA A C 1
ATOM 3864 O O . ALA A 1 519 ? -12.074 5.589 6.950 1.00 88.56 519 ALA A O 1
ATOM 3865 N N . ASP A 1 520 ? -9.842 5.829 7.106 1.00 91.69 520 ASP A N 1
ATOM 3866 C CA . ASP A 1 520 ? -9.688 5.227 8.427 1.00 91.69 520 ASP A CA 1
ATOM 3867 C C . ASP A 1 520 ? -10.435 6.012 9.515 1.00 91.69 520 ASP A C 1
ATOM 3869 O O . ASP A 1 520 ? -11.200 5.422 10.276 1.00 91.69 520 ASP A O 1
ATOM 3873 N N . VAL A 1 521 ? -10.278 7.340 9.572 1.00 92.31 521 VAL A N 1
ATOM 3874 C CA . VAL A 1 521 ? -10.975 8.175 10.567 1.00 92.31 521 VAL A CA 1
ATOM 3875 C C . VAL A 1 521 ? -12.492 8.095 10.390 1.00 92.31 521 VAL A C 1
ATOM 3877 O O . VAL A 1 521 ? -13.220 7.894 11.367 1.00 92.31 521 VAL A O 1
ATOM 3880 N N . VAL A 1 522 ? -12.979 8.209 9.150 1.00 91.94 522 VAL A N 1
ATOM 3881 C CA . VAL A 1 522 ? -14.417 8.127 8.844 1.00 91.94 522 VAL A CA 1
ATOM 3882 C C . VAL A 1 522 ? -14.972 6.744 9.190 1.00 91.94 522 VAL A C 1
ATOM 3884 O O . VAL A 1 522 ? -16.017 6.658 9.837 1.00 91.94 522 VAL A O 1
ATOM 3887 N N . LYS A 1 523 ? -14.268 5.664 8.818 1.00 93.25 523 LYS A N 1
ATOM 3888 C CA . LYS A 1 523 ? -14.627 4.284 9.178 1.00 93.25 523 LYS A CA 1
ATOM 3889 C C . LYS A 1 523 ? -14.767 4.146 10.693 1.00 93.25 523 LYS A C 1
ATOM 3891 O O . LYS A 1 523 ? -15.830 3.757 11.173 1.00 93.25 523 LYS A O 1
ATOM 3896 N N . THR A 1 524 ? -13.723 4.496 11.442 1.0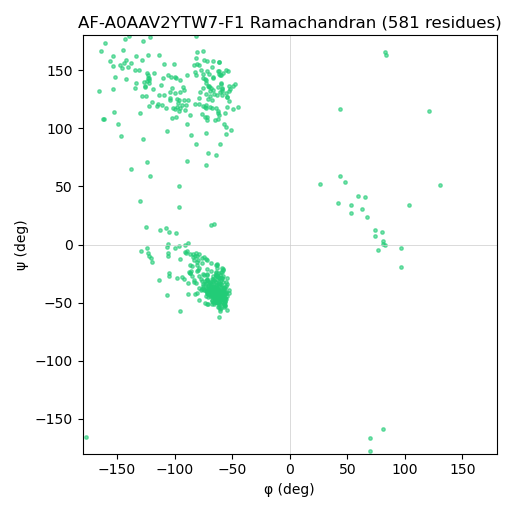0 94.06 524 THR A N 1
ATOM 3897 C CA . THR A 1 524 ? -13.668 4.293 12.893 1.00 94.06 524 THR A CA 1
ATOM 3898 C C . THR A 1 524 ? -14.769 5.065 13.622 1.00 94.06 524 THR A C 1
ATOM 3900 O O . THR A 1 524 ? -15.415 4.529 14.524 1.00 94.06 524 THR A O 1
ATOM 3903 N N . ARG A 1 525 ? -15.057 6.305 13.212 1.00 93.00 525 ARG A N 1
ATOM 3904 C CA . ARG A 1 525 ? -16.130 7.114 13.815 1.00 93.00 525 ARG A CA 1
ATOM 3905 C C . ARG A 1 525 ? -17.520 6.586 13.494 1.00 93.00 525 ARG A C 1
ATOM 3907 O O . ARG A 1 525 ? -18.358 6.531 14.392 1.00 93.00 525 ARG A O 1
ATOM 3914 N N . LEU A 1 526 ? -17.749 6.169 12.250 1.00 92.50 526 LEU A N 1
ATOM 3915 C CA . LEU A 1 526 ? -19.034 5.622 11.823 1.00 92.50 526 LEU A CA 1
ATOM 3916 C C . LEU A 1 526 ? -19.327 4.271 12.494 1.00 92.50 526 LEU A C 1
ATOM 3918 O O . LEU A 1 526 ? -20.458 4.021 12.897 1.00 92.50 526 LEU A O 1
ATOM 3922 N N . MET A 1 527 ? -18.315 3.418 12.675 1.00 93.50 527 MET A N 1
ATOM 3923 C CA . MET A 1 527 ? -18.457 2.126 13.364 1.00 93.50 527 MET A CA 1
ATOM 3924 C C . MET A 1 527 ? -18.648 2.278 14.884 1.00 93.50 527 MET A C 1
ATOM 3926 O O . MET A 1 527 ? -19.341 1.473 15.513 1.00 93.50 527 MET A O 1
ATOM 3930 N N . ASN A 1 528 ? -18.078 3.330 15.481 1.00 93.06 528 ASN A N 1
ATOM 3931 C CA . ASN A 1 528 ? -18.179 3.600 16.916 1.00 93.06 528 ASN A CA 1
ATOM 3932 C C . ASN A 1 528 ? -19.400 4.457 17.328 1.00 93.06 528 ASN A C 1
ATOM 3934 O O . ASN A 1 528 ? -19.617 4.647 18.527 1.00 93.06 528 ASN A O 1
ATOM 3938 N N . MET A 1 529 ? -20.200 4.986 16.397 1.00 87.56 529 MET A N 1
ATOM 3939 C CA . MET A 1 529 ? -21.336 5.860 16.738 1.00 87.56 529 MET A CA 1
ATOM 3940 C C . MET A 1 529 ? -22.382 5.157 17.623 1.00 87.56 529 MET A C 1
ATOM 3942 O O . MET A 1 529 ? -22.594 3.951 17.472 1.00 87.56 529 MET A O 1
ATOM 3946 N N . LYS A 1 530 ? -23.033 5.899 18.534 1.00 77.06 530 LYS A N 1
ATOM 3947 C CA . LYS A 1 530 ? -24.124 5.375 19.384 1.00 77.06 530 LYS A CA 1
ATOM 3948 C C . LYS A 1 530 ? -25.510 5.877 18.962 1.00 77.06 530 LYS A C 1
ATOM 3950 O O . LYS A 1 530 ? -26.430 5.077 18.893 1.00 77.06 530 LYS A O 1
ATOM 3955 N N . HIS A 1 531 ? -25.658 7.165 18.637 1.00 69.25 531 HIS A N 1
ATOM 3956 C CA . HIS A 1 531 ? -26.979 7.803 18.465 1.00 69.25 531 HIS A CA 1
ATOM 3957 C C . HIS A 1 531 ? -27.204 8.413 17.076 1.00 69.25 531 HIS A C 1
ATOM 3959 O O . HIS A 1 531 ? -27.404 9.619 16.975 1.00 69.25 531 HIS A O 1
ATOM 3965 N N . ASN A 1 532 ? -27.119 7.624 15.994 1.00 75.81 532 ASN A N 1
ATOM 3966 C CA . ASN A 1 532 ? -27.294 8.115 14.609 1.00 75.81 532 ASN A CA 1
ATOM 3967 C C . ASN A 1 532 ? -26.602 9.472 14.340 1.00 75.81 532 ASN A C 1
ATOM 3969 O O . ASN A 1 532 ? -27.092 10.319 13.595 1.00 75.81 532 ASN A O 1
ATOM 3973 N N . GLU A 1 533 ? -25.437 9.672 14.968 1.00 84.19 533 GLU A N 1
ATOM 3974 C CA . GLU A 1 533 ? -24.707 10.948 14.996 1.00 84.19 533 GLU A CA 1
ATOM 3975 C C . GLU A 1 533 ? -24.278 11.381 13.587 1.00 84.19 533 GLU A C 1
ATOM 3977 O O . GLU A 1 533 ? -24.084 12.569 13.302 1.00 84.19 533 GLU A O 1
ATOM 3982 N N . TYR A 1 534 ? -24.149 10.392 12.701 1.00 87.00 534 TYR A N 1
ATOM 3983 C CA . TYR A 1 534 ? -23.810 10.543 11.302 1.00 87.00 534 TYR A CA 1
ATOM 3984 C C . TYR A 1 534 ? -24.870 9.867 10.437 1.00 87.00 534 TYR A C 1
ATOM 3986 O O . TYR A 1 534 ? -25.153 8.681 10.599 1.00 87.00 534 TYR A O 1
ATOM 3994 N N . LYS A 1 535 ? -25.411 10.606 9.465 1.00 84.12 535 LYS A N 1
ATOM 3995 C CA . LYS A 1 535 ? -26.384 10.069 8.497 1.00 84.12 535 LYS A CA 1
ATOM 3996 C C . LYS A 1 535 ? -25.721 9.193 7.429 1.00 84.12 535 LYS A C 1
ATOM 3998 O O . LYS A 1 535 ? -26.374 8.380 6.787 1.00 84.12 535 LYS A O 1
ATOM 4003 N N . SER A 1 536 ? -24.432 9.416 7.168 1.00 84.62 536 SER A N 1
ATOM 4004 C CA . SER A 1 536 ? -23.659 8.743 6.118 1.00 84.62 536 SER A CA 1
ATOM 4005 C C . SER A 1 536 ? -22.151 8.924 6.327 1.00 84.62 536 SER A C 1
ATOM 4007 O O . SER A 1 536 ? -21.722 9.799 7.080 1.00 84.62 536 SER A O 1
ATOM 4009 N N . ALA A 1 537 ? -21.331 8.147 5.609 1.00 83.75 537 ALA A N 1
ATOM 4010 C CA . ALA A 1 537 ? -19.877 8.345 5.575 1.00 83.75 537 ALA A CA 1
ATOM 4011 C C . ALA A 1 537 ? -19.484 9.760 5.101 1.00 83.75 537 ALA A C 1
ATOM 4013 O O . ALA A 1 537 ? -18.560 10.352 5.651 1.00 83.75 537 ALA A O 1
ATOM 4014 N N . THR A 1 538 ? -20.219 10.331 4.140 1.00 81.88 538 THR A N 1
ATOM 4015 C CA . THR A 1 538 ? -20.012 11.712 3.677 1.00 81.88 538 THR A CA 1
ATOM 4016 C C . THR A 1 538 ? -20.352 12.740 4.752 1.00 81.88 538 THR A C 1
ATOM 4018 O O . THR A 1 538 ? -19.596 13.682 4.947 1.00 81.88 538 THR A O 1
ATOM 4021 N N . ASP A 1 539 ? -21.452 12.544 5.486 1.00 87.06 539 ASP A N 1
ATOM 4022 C CA . ASP A 1 539 ? -21.834 13.423 6.601 1.00 87.06 539 ASP A CA 1
ATOM 4023 C C . ASP A 1 539 ? -20.774 13.395 7.713 1.00 87.06 539 ASP A C 1
ATOM 4025 O O . ASP A 1 539 ? -20.358 14.437 8.211 1.00 87.06 539 ASP A O 1
ATOM 4029 N N . CYS A 1 540 ? -20.258 12.206 8.044 1.00 89.06 540 CYS A N 1
ATOM 4030 C CA . CYS A 1 540 ? -19.153 12.069 8.991 1.00 89.06 540 CYS A CA 1
ATOM 4031 C C . CYS A 1 540 ? -17.897 12.808 8.525 1.00 89.06 540 CYS A C 1
ATOM 4033 O O . CYS A 1 540 ? -17.282 13.515 9.319 1.00 89.06 540 CYS A O 1
ATOM 4035 N N . PHE A 1 541 ? -17.516 12.654 7.258 1.00 88.12 541 PHE A N 1
ATOM 4036 C CA . PHE A 1 541 ? -16.348 13.318 6.686 1.00 88.12 541 PHE A CA 1
ATOM 4037 C C . PHE A 1 541 ? -16.454 14.850 6.764 1.00 88.12 541 PHE A C 1
ATOM 4039 O O . PHE A 1 541 ? -15.534 15.504 7.251 1.00 88.12 541 PHE A O 1
ATOM 4046 N N . LEU A 1 542 ? -17.595 15.413 6.353 1.00 87.25 542 LEU A N 1
ATOM 4047 C CA . LEU A 1 542 ? -17.826 16.860 6.382 1.00 87.25 542 LEU A CA 1
ATOM 4048 C C . LEU A 1 542 ? -17.804 17.406 7.810 1.00 87.25 542 LEU A C 1
ATOM 4050 O O . LEU A 1 542 ? -17.105 18.378 8.069 1.00 87.25 542 LEU A O 1
ATOM 4054 N N . LYS A 1 543 ? -18.479 16.732 8.749 1.00 89.62 543 LYS A N 1
ATOM 4055 C CA . LYS A 1 543 ? -18.474 17.113 10.169 1.00 89.62 543 LYS A CA 1
ATOM 4056 C C . LYS A 1 543 ? -17.078 17.071 10.788 1.00 89.62 543 LYS A C 1
ATOM 4058 O O . LYS A 1 543 ? -16.776 17.885 11.653 1.00 89.62 543 LYS A O 1
ATOM 4063 N N . VAL A 1 544 ? -16.219 16.132 10.377 1.00 88.19 544 VAL A N 1
ATOM 4064 C CA . VAL A 1 544 ? -14.822 16.096 10.847 1.00 88.19 544 VAL A CA 1
ATOM 4065 C C . VAL A 1 544 ? -14.083 17.352 10.389 1.00 88.19 544 VAL A C 1
ATOM 4067 O O . VAL A 1 544 ? -13.431 17.992 11.206 1.00 88.19 544 VAL A O 1
ATOM 4070 N N . ILE A 1 545 ? -14.209 17.732 9.116 1.00 88.06 545 ILE A N 1
ATOM 4071 C CA . ILE A 1 545 ? -13.557 18.939 8.592 1.00 88.06 545 ILE A CA 1
ATOM 4072 C C . ILE A 1 545 ? -14.122 20.201 9.249 1.00 88.06 545 ILE A C 1
ATOM 4074 O O . ILE A 1 545 ? -13.353 21.079 9.623 1.00 88.06 545 ILE A O 1
ATOM 4078 N N . GLU A 1 546 ? -15.441 20.285 9.406 1.00 87.75 546 GLU A N 1
ATOM 4079 C CA . GLU A 1 546 ? -16.118 21.453 9.971 1.00 87.75 546 GLU A CA 1
ATOM 4080 C C . GLU A 1 546 ? -15.743 21.691 11.439 1.00 87.75 546 GLU A C 1
ATOM 4082 O O . GLU A 1 546 ? -15.469 22.822 11.826 1.00 87.75 546 GLU A O 1
ATOM 4087 N N . HIS A 1 547 ? -15.682 20.633 12.255 1.00 87.81 547 HIS A N 1
ATOM 4088 C CA . HIS A 1 547 ? -15.430 20.768 13.693 1.00 87.81 547 HIS A CA 1
ATOM 4089 C C . HIS A 1 547 ? -13.957 20.634 14.099 1.00 87.81 547 HIS A C 1
ATOM 4091 O O . HIS A 1 547 ? -13.563 21.170 15.131 1.00 87.81 547 HIS A O 1
ATOM 4097 N N . GLU A 1 548 ? -13.141 19.895 13.344 1.00 85.56 548 GLU A N 1
ATOM 4098 C CA . GLU A 1 548 ? -11.755 19.563 13.722 1.00 85.56 548 GLU A CA 1
ATOM 4099 C C . GLU A 1 548 ? -10.719 19.980 12.669 1.00 85.56 548 GLU A C 1
ATOM 4101 O O . GLU A 1 548 ? -9.512 19.817 12.877 1.00 85.56 548 GLU A O 1
ATOM 4106 N N . GLY A 1 549 ? -11.171 20.516 11.534 1.00 85.38 549 GLY A N 1
ATOM 4107 C CA . GLY A 1 549 ? -10.323 20.868 10.405 1.00 85.38 549 GLY A CA 1
ATOM 4108 C C . GLY A 1 549 ? -9.741 19.653 9.678 1.00 85.38 549 GLY A C 1
ATOM 4109 O O . GLY A 1 549 ? -9.967 18.489 10.018 1.00 85.38 549 GLY A O 1
ATOM 4110 N N . VAL A 1 550 ? -8.915 19.930 8.666 1.00 85.06 550 VAL A N 1
ATOM 4111 C CA . VAL A 1 550 ? -8.256 18.897 7.843 1.00 85.06 550 VAL A CA 1
ATOM 4112 C C . VAL A 1 550 ? -7.339 17.998 8.681 1.00 85.06 550 VAL A C 1
ATOM 4114 O O . VAL A 1 550 ? -7.241 16.800 8.422 1.00 85.06 550 VAL A O 1
ATOM 4117 N N . ARG A 1 551 ? -6.718 18.536 9.740 1.00 85.38 551 ARG A N 1
ATOM 4118 C CA . ARG A 1 551 ? -5.868 17.761 10.663 1.00 85.38 551 ARG A CA 1
ATOM 4119 C C . ARG A 1 551 ? -6.644 16.657 11.392 1.00 85.38 551 ARG A C 1
ATOM 4121 O O . ARG A 1 551 ? -6.060 15.621 11.702 1.00 85.38 551 ARG A O 1
ATOM 4128 N N . GLY A 1 552 ? -7.954 16.823 11.599 1.00 85.69 552 GLY A N 1
ATOM 4129 C CA . GLY A 1 552 ? -8.817 15.797 12.195 1.00 85.69 552 GLY A CA 1
ATOM 4130 C C . GLY A 1 552 ? -8.839 14.479 11.409 1.00 85.69 552 GLY A C 1
ATOM 4131 O O . GLY A 1 552 ? -8.963 13.411 12.010 1.00 85.69 552 GLY A O 1
ATOM 4132 N N . LEU A 1 553 ? -8.633 14.528 10.086 1.00 87.06 553 LEU A N 1
ATOM 4133 C CA . LEU A 1 553 ? -8.591 13.353 9.202 1.00 87.06 553 LEU A CA 1
ATOM 4134 C C . LEU A 1 553 ? -7.323 12.500 9.357 1.00 87.06 553 LEU A C 1
ATOM 4136 O O . LEU A 1 553 ? -7.287 11.377 8.864 1.00 87.06 553 LEU A O 1
ATOM 4140 N N . TYR A 1 554 ? -6.304 13.006 10.054 1.00 89.44 554 TYR A N 1
ATOM 4141 C CA . TYR A 1 554 ? -5.022 12.325 10.261 1.00 89.44 554 TYR A CA 1
ATOM 4142 C C . TYR A 1 554 ? -4.802 11.917 11.725 1.00 89.44 554 TYR A C 1
ATOM 4144 O O . TYR A 1 554 ? -3.706 11.505 12.116 1.00 89.44 554 TYR A O 1
ATOM 4152 N N . LYS A 1 555 ? -5.849 11.980 12.560 1.00 90.25 555 LYS A N 1
ATOM 4153 C CA . LYS A 1 555 ? -5.795 11.467 13.934 1.00 90.25 555 LYS A CA 1
ATOM 4154 C C . LYS A 1 555 ? -5.448 9.976 13.935 1.00 90.25 555 LYS A C 1
ATOM 4156 O O . LYS A 1 555 ? -6.030 9.178 13.200 1.00 90.25 555 LYS A O 1
ATOM 4161 N N . GLY A 1 556 ? -4.486 9.596 14.775 1.00 90.56 556 GLY A N 1
ATOM 4162 C CA . GLY A 1 556 ? -4.020 8.211 14.879 1.00 90.56 556 GLY A CA 1
ATOM 4163 C C . GLY A 1 556 ? -3.148 7.726 13.714 1.00 90.56 556 GLY A C 1
ATOM 4164 O O . GLY A 1 556 ? -2.902 6.525 13.629 1.00 90.56 556 GLY A O 1
ATOM 4165 N N . TRP A 1 557 ? -2.659 8.623 12.846 1.00 92.38 557 TRP A N 1
ATOM 4166 C CA . TRP A 1 557 ? -1.784 8.265 11.721 1.00 92.38 557 TRP A CA 1
ATOM 4167 C C . TRP A 1 557 ? -0.500 7.548 12.166 1.00 92.38 557 TRP A C 1
ATOM 4169 O O . TRP A 1 557 ? -0.158 6.509 11.609 1.00 92.38 557 TRP A O 1
ATOM 4179 N N . LEU A 1 558 ? 0.175 8.042 13.211 1.00 91.56 558 LEU A N 1
ATOM 4180 C CA . LEU A 1 558 ? 1.450 7.468 13.657 1.00 91.56 558 LEU A CA 1
ATOM 4181 C C . LEU A 1 558 ? 1.297 6.024 14.180 1.00 91.56 558 LEU A C 1
ATOM 4183 O O . LEU A 1 558 ? 2.015 5.154 13.691 1.00 91.56 558 LEU A O 1
ATOM 4187 N N . PRO A 1 559 ? 0.343 5.703 15.080 1.00 93.56 559 PRO A N 1
ATOM 4188 C CA . PRO A 1 559 ? 0.071 4.309 15.438 1.00 93.56 559 PRO A CA 1
ATOM 4189 C C . PRO A 1 559 ? -0.332 3.440 14.245 1.00 93.56 559 PRO A C 1
ATOM 4191 O O . PRO A 1 559 ? 0.082 2.288 14.171 1.00 93.56 559 PRO A O 1
ATOM 4194 N N . ALA A 1 560 ? -1.090 3.983 13.284 1.00 91.94 560 ALA A N 1
ATOM 4195 C CA . ALA A 1 560 ? -1.448 3.248 12.073 1.00 91.94 560 ALA A CA 1
ATOM 4196 C C . ALA A 1 560 ? -0.209 2.868 11.239 1.00 91.94 560 ALA A C 1
ATOM 4198 O O . ALA A 1 560 ? -0.102 1.723 10.801 1.00 91.94 560 ALA A O 1
ATOM 4199 N N . TYR A 1 561 ? 0.743 3.793 11.077 1.00 90.81 561 TYR A N 1
ATOM 4200 C CA . TYR A 1 561 ? 2.002 3.551 10.369 1.00 90.81 561 TYR A CA 1
ATOM 4201 C C . TYR A 1 561 ? 2.900 2.556 11.120 1.00 90.81 561 TYR A C 1
ATOM 4203 O O . TYR A 1 561 ? 3.351 1.573 10.534 1.00 90.81 561 TYR A O 1
ATOM 4211 N N . MET A 1 562 ? 3.090 2.751 12.433 1.00 91.56 562 MET A N 1
ATOM 4212 C CA . MET A 1 562 ? 3.889 1.846 13.276 1.00 91.56 562 MET A CA 1
ATOM 4213 C C . MET A 1 562 ? 3.332 0.423 13.311 1.00 91.56 562 MET A C 1
ATOM 4215 O O . MET A 1 562 ? 4.094 -0.529 13.452 1.00 91.56 562 MET A O 1
ATOM 4219 N N . ARG A 1 563 ? 2.016 0.255 13.145 1.00 93.06 563 ARG A N 1
ATOM 4220 C CA . ARG A 1 563 ? 1.397 -1.066 13.045 1.00 93.06 563 ARG A CA 1
ATOM 4221 C C . ARG A 1 563 ? 1.720 -1.775 11.726 1.00 93.06 563 ARG A C 1
ATOM 4223 O O . ARG A 1 563 ? 1.901 -2.993 11.717 1.00 93.06 563 ARG A O 1
ATOM 4230 N N . LEU A 1 564 ? 1.737 -1.044 10.609 1.00 88.38 564 LEU A N 1
ATOM 4231 C CA . LEU A 1 564 ? 1.710 -1.620 9.260 1.00 88.38 564 LEU A CA 1
ATOM 4232 C C . LEU A 1 564 ? 2.905 -2.544 8.981 1.00 88.38 564 LEU A C 1
ATOM 4234 O O . LEU A 1 564 ? 2.712 -3.658 8.491 1.00 88.38 564 LEU A O 1
ATOM 4238 N N . GLY A 1 565 ? 4.119 -2.097 9.315 1.00 86.69 565 GLY A N 1
ATOM 4239 C CA . GLY A 1 565 ? 5.357 -2.852 9.096 1.00 86.69 565 GLY A CA 1
ATOM 4240 C C . GLY A 1 565 ? 5.389 -4.182 9.861 1.00 86.69 565 GLY A C 1
ATOM 4241 O O . GLY A 1 565 ? 5.389 -5.235 9.218 1.00 86.69 565 GLY A O 1
ATOM 4242 N N . PRO A 1 566 ? 5.340 -4.165 11.209 1.00 90.25 566 PRO A N 1
ATOM 4243 C CA . PRO A 1 566 ? 5.326 -5.377 12.027 1.00 90.25 566 PRO A CA 1
ATOM 4244 C C . PRO A 1 566 ? 4.188 -6.335 11.671 1.00 90.25 566 PRO A C 1
ATOM 4246 O O . PRO A 1 566 ? 4.419 -7.537 11.563 1.00 90.25 566 PRO A O 1
ATOM 4249 N N . GLN A 1 567 ? 2.976 -5.820 11.415 1.00 92.75 567 GLN A N 1
ATOM 4250 C CA . GLN A 1 567 ? 1.835 -6.662 11.036 1.00 92.75 567 GLN A CA 1
ATOM 4251 C C . GLN A 1 567 ? 2.126 -7.421 9.741 1.00 92.75 567 GLN A C 1
ATOM 4253 O O . GLN A 1 567 ? 1.877 -8.622 9.658 1.00 92.75 567 GLN A O 1
ATOM 4258 N N . THR A 1 568 ? 2.647 -6.723 8.732 1.00 88.06 568 THR A N 1
ATOM 4259 C CA . THR A 1 568 ? 2.934 -7.300 7.416 1.00 88.06 568 THR A CA 1
ATOM 4260 C C . THR A 1 568 ? 4.047 -8.339 7.515 1.00 88.06 568 THR A C 1
ATOM 4262 O O . THR A 1 568 ? 3.862 -9.470 7.071 1.00 88.06 568 THR A O 1
ATOM 4265 N N . LEU A 1 569 ? 5.162 -7.984 8.160 1.00 88.06 569 LEU A N 1
ATOM 4266 C CA . LEU A 1 569 ? 6.312 -8.867 8.343 1.00 88.06 569 LEU A CA 1
ATOM 4267 C C . LEU A 1 569 ? 5.913 -10.169 9.048 1.00 88.06 569 LEU A C 1
ATOM 4269 O O . LEU A 1 569 ? 6.136 -11.250 8.509 1.00 88.06 569 LEU A O 1
ATOM 4273 N N . LEU A 1 570 ? 5.272 -10.066 10.216 1.00 91.62 570 LEU A N 1
ATOM 4274 C CA . LEU A 1 570 ? 4.871 -11.233 11.003 1.00 91.62 570 LEU A CA 1
ATOM 4275 C C . LEU A 1 570 ? 3.859 -12.102 10.253 1.00 91.62 570 LEU A C 1
ATOM 4277 O O . LEU A 1 570 ? 3.992 -13.320 10.250 1.00 91.62 570 LEU A O 1
ATOM 4281 N N . THR A 1 571 ? 2.895 -11.497 9.551 1.00 90.69 571 THR A N 1
ATOM 4282 C CA . THR A 1 571 ? 1.907 -12.247 8.755 1.00 90.69 571 THR A CA 1
ATOM 4283 C C . THR A 1 571 ? 2.584 -13.089 7.673 1.00 90.69 571 THR A C 1
ATOM 4285 O O . THR A 1 571 ? 2.246 -14.261 7.513 1.00 90.69 571 THR A O 1
ATOM 4288 N N . PHE A 1 572 ? 3.535 -12.523 6.922 1.00 86.94 572 PHE A N 1
ATOM 4289 C CA . PHE A 1 572 ? 4.221 -13.262 5.859 1.00 86.94 572 PHE A CA 1
ATOM 4290 C C . PHE A 1 572 ? 5.192 -14.307 6.409 1.00 86.94 572 PHE A C 1
ATOM 4292 O O . PHE A 1 572 ? 5.188 -15.432 5.916 1.00 86.94 572 PHE A O 1
ATOM 4299 N N . VAL A 1 573 ? 5.951 -13.985 7.461 1.00 88.69 573 VAL A N 1
ATOM 4300 C CA . VAL A 1 573 ? 6.848 -14.945 8.123 1.00 88.69 573 VAL A CA 1
ATOM 4301 C C . VAL A 1 573 ? 6.056 -16.123 8.691 1.00 88.69 573 VAL A C 1
ATOM 4303 O O . VAL A 1 573 ? 6.378 -17.271 8.401 1.00 88.69 573 VAL A O 1
ATOM 4306 N N . PHE A 1 574 ? 4.982 -15.870 9.445 1.00 91.38 574 PHE A N 1
ATOM 4307 C CA . PHE A 1 574 ? 4.139 -16.936 9.993 1.00 91.38 574 PHE A CA 1
ATOM 4308 C C . PHE A 1 574 ? 3.459 -17.750 8.894 1.00 91.38 574 PHE A C 1
ATOM 4310 O O . PHE A 1 574 ? 3.377 -18.969 9.004 1.00 91.38 574 PHE A O 1
ATOM 4317 N N . MET A 1 575 ? 3.002 -17.106 7.818 1.00 86.94 575 MET A N 1
ATOM 4318 C CA . MET A 1 575 ? 2.422 -17.819 6.682 1.00 86.94 575 MET A CA 1
ATOM 4319 C C . MET A 1 575 ? 3.443 -18.751 6.019 1.00 86.94 575 MET A C 1
ATOM 4321 O O . MET A 1 575 ? 3.086 -19.876 5.683 1.00 86.94 575 MET A O 1
ATOM 4325 N N . GLU A 1 576 ? 4.693 -18.315 5.854 1.00 85.75 576 GLU A N 1
ATOM 4326 C CA . GLU A 1 576 ? 5.750 -19.134 5.253 1.00 85.75 576 GLU A CA 1
ATOM 4327 C C . GLU A 1 576 ? 6.119 -20.329 6.137 1.00 85.75 576 GLU A C 1
ATOM 4329 O O . GLU A 1 576 ? 6.204 -21.454 5.654 1.00 85.75 576 GLU A O 1
ATOM 4334 N N . GLN A 1 577 ? 6.220 -20.120 7.452 1.00 89.25 577 GLN A N 1
ATOM 4335 C CA . GLN A 1 577 ? 6.453 -21.204 8.412 1.00 89.25 577 GLN A CA 1
ATOM 4336 C C . GLN A 1 577 ? 5.301 -22.222 8.431 1.00 89.25 577 GLN A C 1
ATOM 4338 O O . GLN A 1 577 ? 5.538 -23.429 8.488 1.00 89.25 577 GLN A O 1
ATOM 4343 N N . LEU A 1 578 ? 4.048 -21.758 8.343 1.00 87.25 578 LEU A N 1
ATOM 4344 C CA . LEU A 1 578 ? 2.882 -22.641 8.228 1.00 87.25 578 LEU A CA 1
ATOM 4345 C C . LEU A 1 578 ? 2.902 -23.436 6.919 1.00 87.25 578 LEU A C 1
ATOM 4347 O O . LEU A 1 578 ? 2.613 -24.628 6.931 1.00 87.25 578 LEU A O 1
ATOM 4351 N N . ARG A 1 579 ? 3.271 -22.811 5.796 1.00 84.44 579 ARG A N 1
ATOM 4352 C CA . ARG A 1 579 ? 3.404 -23.517 4.516 1.00 84.44 579 ARG A CA 1
ATOM 4353 C C . ARG A 1 579 ? 4.481 -24.585 4.584 1.00 84.44 579 ARG A C 1
ATOM 4355 O O . ARG A 1 579 ? 4.151 -25.735 4.355 1.00 84.44 579 ARG A O 1
ATOM 4362 N N . HIS A 1 580 ? 5.698 -24.227 4.987 1.00 82.56 580 HIS A N 1
ATOM 4363 C CA . HIS A 1 580 ? 6.827 -25.155 5.077 1.00 82.56 580 HIS A CA 1
ATOM 4364 C C . HIS A 1 580 ? 6.532 -26.380 5.959 1.00 82.56 580 HIS A C 1
ATOM 4366 O O . HIS A 1 580 ? 7.073 -27.459 5.742 1.00 82.56 580 HIS A O 1
ATOM 4372 N N . ARG A 1 581 ? 5.705 -26.227 7.000 1.00 85.25 581 ARG A N 1
ATOM 4373 C CA . ARG A 1 581 ? 5.403 -27.323 7.928 1.00 85.25 581 ARG A CA 1
ATOM 4374 C C . ARG A 1 581 ? 4.270 -28.245 7.467 1.00 85.25 581 ARG A C 1
ATOM 4376 O O . ARG A 1 581 ? 4.232 -29.392 7.903 1.00 85.25 581 ARG A O 1
ATOM 4383 N N . PHE A 1 582 ? 3.327 -27.753 6.665 1.00 81.12 582 PHE A N 1
ATOM 4384 C CA . PHE A 1 582 ? 2.075 -28.463 6.359 1.00 81.12 582 PHE A CA 1
ATOM 4385 C C . PHE A 1 582 ? 1.835 -28.726 4.861 1.00 81.12 582 PHE A C 1
ATOM 4387 O O . PHE A 1 582 ? 0.899 -29.459 4.515 1.00 81.12 582 PHE A O 1
ATOM 4394 N N . LEU A 1 583 ? 2.640 -28.137 3.976 1.00 76.81 583 LEU A N 1
ATOM 4395 C CA . LEU A 1 583 ? 2.646 -28.357 2.527 1.00 76.81 583 LEU A CA 1
ATOM 4396 C C . LEU A 1 583 ? 4.017 -28.867 2.116 1.00 76.81 583 LEU A C 1
ATOM 4398 O O . LEU A 1 583 ? 4.010 -29.798 1.283 1.00 76.81 583 LEU A O 1
#

Foldseek 3Di:
DVVVVVVVPPPPPPPFDKFKFKEFEDQDPDLCRAQQNDPDAPPCQNQAAKAAEPVVCVLVQQAQFKKWKAFPFPQAPAGDIGIHTYRHHDDPGDGRYMHTHQNRVCRRRVDGTDIGMMMMGTAWDPFPDDKDKDWDPPDFQQKTKIAIYRGTATFPFKDKPNHGFDADSRYGITMDHNPDPGGHDPVDIDMDTDGDDPDDDPDDPVVVVLVCVLCVVLVVVVVVLVVVVVVVVVVVVVVVVVVDDDDDDDDDPDDDDDDPPPCVVVVVVVVVVVVLVVVLPDDDDDDDDDDDPDDPFDDQDDLVLLQLLLVLLLVLCVVQQLLVLLLLQQLQDQPDNQDSVNSVCCQCVPPNPCSSCFLSLLVSLLSNFLRSQLSNQLSVSLSVSCVSVVNDHDDPVVSLSSSLVSQLRSLQRSQLSVLLSSLRSNQVPDDPVPHPPQPGSVSSSVCCCVVVNPVLSCWLSVLSSVLSSLLSVQLVVQLVSQLCCCCVDPVRNDDPDPVSNVRSNLRSLLSSLVSSQLSSSLSSNRSNDDPPPAVDSSRSSVVQCVRPNPVSSCGSSVSSSVSPVSSVVSSVVSSVVVVVVPD

Radius of gyration: 31.34 Å; Cα contacts (8 Å, |Δi|>4): 875; chains: 1; bounding box: 99×54×90 Å

Mean predicted aligned error: 18.87 Å

pLDDT: mean 74.38, std 21.71, range [23.41, 97.06]